Protein AF-0000000081666690 (afdb_homodimer)

InterPro domains:
  IPR006089 Acyl-CoA dehydrogenase, conserved site [PS00072] (161-173)
  IPR006091 Acyl-CoA dehydrogenase/oxidase, middle domain [PF02770] (159-209)
  IPR009075 Acyl-CoA dehydrogenase/oxidase, C-terminal [PF00441] (224-371)
  IPR009100 Acyl-CoA dehydrogenase/oxidase, N-terminal and middle domain superfamily [SSF56645] (42-237)
  IPR013786 Acyl-CoA dehydrogenase/oxidase, N-terminal [PF02771] (44-154)
  IPR036250 Acyl-CoA dehydrogenase-like, C-terminal [SSF47203] (222-375)
  IPR037069 Acyl-CoA dehydrogenase/oxidase, N-terminal domain superfamily [G3DSA:1.10.540.10] (25-155)
  IPR046373 Acyl-CoA oxidase/dehydrogenase, middle domain superfamily [G3DSA:2.40.110.10] (159-209)

pLDDT: mean 89.2, std 17.82, range [24.2, 98.94]

Radius of gyration: 29.18 Å; Cα contacts (8 Å, |Δi|>4): 1311; chains: 2; bounding box: 64×86×62 Å

Secondary structure (DSSP, 8-state):
-EEEEEE-------------GGG------S------PPPTT---HHHHHHHHHHHHHIIIIIHHHHHHHHHHT---HHHHHHHHHTTTTSSSS-GGGTS----HHHHHHHHHHHHTT-HHHHHHHHIIIIIIIHHHHHH--HHHHHHHHHHHHHT-EEEEE--BTTBSSSGGG---EEEEETTEEEEE----S-TTGGGEEEEEEEEEE-GGG--STTEES-TT-HHHHHHHHHHHHHHHHHHHHHHHHHHHHHHHHHHHHH-EETTEEGGGSHHHHHHHHHHHHHHHHHHHHHHHHHHHHHTT---HHHHHHHHHHHHHHHHHHHHHHHHHHGGGGGSTTSTHHHHHHHHGGGGTTTS-HHHHHHHHHHHHHHHHH-/-EEEEEE---------------------TT------PPPTT---HHHHHHHHHHHHHIIIIIHHHHHHHHHHT---HHHHHHHHHTTTTSSSS-GGGTS----HHHHHHHHHHHHTT-HHHHHHHHIIIIIIIHHHHHH--HHHHHHHHHHHHHT-EEEEE--BTTBSSSGGG---EEEEETTEEEEE----S-TTGGGEEEEEEEEEE-GGG--STTEES-TT-HHHHHHHHHHHHHHHHHHHHHHHHHHHHHHHHHHHHH-EETTEEGGGSHHHHHHHHHHHHHHHHHHHHHHHHHHHHHTT---HHHHHHHHHHHHHHHHHHHHHHHHHHGGGGGSTTSTHHHHHHHHGGGGTTTS-HHHHHHHHHHHHHHHHH-

Solvent-accessible surface area (backbone atoms only — not comparable to full-atom values): 38472 Å² total; per-residue (Å²): 52,24,30,31,62,44,72,52,83,70,78,77,78,73,76,80,74,82,77,80,76,62,67,83,62,66,84,70,66,85,65,64,81,72,76,74,75,65,28,68,87,62,66,55,70,70,50,46,51,48,44,52,51,40,40,49,46,24,57,70,61,45,45,81,44,47,66,62,26,59,76,66,73,43,81,58,66,66,55,55,53,49,39,24,74,72,35,63,35,11,28,59,37,45,56,91,36,62,21,61,50,44,51,62,47,48,44,36,42,50,24,17,41,29,4,35,63,37,48,68,61,15,49,51,41,28,47,24,38,34,31,34,48,39,44,45,71,76,38,41,51,72,68,52,40,69,64,46,42,38,40,38,13,58,71,32,36,33,17,60,39,60,30,27,88,89,6,60,86,57,41,83,67,52,76,28,32,38,41,55,55,86,82,36,70,46,78,50,70,66,72,42,91,50,59,49,51,92,63,30,28,31,34,42,37,53,26,41,46,58,69,94,45,62,54,67,86,46,40,44,51,51,71,67,41,24,60,59,52,51,52,58,25,41,39,48,26,25,36,34,50,13,24,28,26,41,13,26,39,50,26,37,46,66,57,41,52,45,47,32,52,69,41,67,55,99,88,31,39,46,39,72,38,64,73,48,26,38,53,51,28,52,44,51,46,49,49,50,29,22,44,49,37,29,54,34,26,33,24,23,48,66,69,73,43,89,33,60,58,44,13,33,43,12,22,42,45,11,14,54,43,21,47,51,43,31,51,49,46,28,60,75,50,44,78,59,24,76,33,85,87,40,69,47,40,57,42,40,61,60,32,54,52,48,44,44,61,90,48,29,47,68,51,29,30,50,55,37,29,53,51,50,49,58,66,52,71,106,51,24,29,32,62,44,72,54,85,73,76,80,77,73,75,79,73,74,78,73,77,77,67,87,69,68,84,66,67,87,63,65,81,72,74,75,75,65,27,68,86,63,67,56,70,70,49,44,52,48,45,54,51,38,39,48,44,24,59,70,61,44,44,80,42,47,66,62,25,59,76,66,72,43,81,56,65,68,54,56,52,48,37,23,75,71,35,64,36,12,28,61,37,45,56,93,36,61,22,60,49,43,51,61,47,49,46,35,42,48,24,17,41,28,4,34,64,36,48,69,61,16,48,51,40,29,46,23,37,35,32,35,48,40,44,45,70,76,40,40,51,72,68,52,38,69,64,45,42,37,40,38,14,59,72,33,38,32,16,61,38,61,30,27,89,89,6,60,86,56,42,84,66,51,77,30,32,39,41,57,55,87,80,39,69,46,77,48,69,67,73,42,89,50,58,48,53,93,63,31,27,32,35,40,37,53,25,41,47,60,69,95,47,62,54,68,87,47,39,44,51,51,72,67,42,24,60,60,53,51,53,57,26,42,39,47,27,26,37,34,50,13,23,27,26,42,14,27,38,50,25,37,46,66,58,42,53,45,47,32,52,69,40,67,54,100,89,32,38,45,41,71,38,64,73,49,26,39,53,52,28,53,47,51,46,48,50,48,30,23,43,49,38,27,53,33,27,33,24,24,48,67,69,73,42,89,32,60,59,43,13,32,42,11,23,41,45,11,14,54,43,21,47,52,43,30,52,48,48,28,60,73,49,44,78,60,24,75,34,86,87,39,70,48,40,56,42,40,61,62,32,56,52,49,43,44,60,90,46,29,46,68,50,28,31,50,54,37,30,54,51,50,51,58,66,52,69,107

Nearest PDB structures (foldseek):
  2vig-assembly1_D  TM=9.742E-01  e=1.282E-24  Homo sapiens
  2vig-assembly1_B  TM=9.677E-01  e=6.338E-24  Homo sapiens
  2vig-assembly1_A  TM=9.710E-01  e=1.063E-23  Homo sapiens
  1jqi-assembly1_B  TM=9.629E-01  e=1.063E-23  Rattus norvegicus
  5ol2-assembly2_F  TM=9.652E-01  e=7.299E-23  Clostridioides difficile

Organism: Saccoglossus kowalevskii (NCBI:txid10224)

Sequence (756 aa):
MAAAMLTRVRCAVRNVLPASARIWQSSLSGCQQSTMPEPLTVLNDEEQLMRDTVRRFAKEVIEPRVKIMDEASHMDEQLIDALFQQGFMGVEIDHKYGGSGLSFFIANLVIEEIAKVDPSVAACVDVHNTVVNTAINNNATEEQKARFLPKLATEFCGSFCLSEEGSGSDAFAMKTQAVKHGDKYVLNGTKLWISNAEHAGLYVVFANADPSKVPECNILGEVGKGYKYAIETLNEGRIGIASQMNGLTQGALNHVIPYTISRKQFGHSIFDFQSMNHQISKAVIQLEAAKLMTYNAARLKDAGLPFTKEAAMAKYMSSETASWVTSKCIDWMGGLGITKGFQVEKYFRDCKVGTIYEGTSNIQLNTIAKFLRQEYAEMAAAMLTRVRCAVRNVLPASARIWQSSLSGCQQSTMPEPLTVLNDEEQLMRDTVRRFAKEVIEPRVKIMDEASHMDEQLIDALFQQGFMGVEIDHKYGGSGLSFFIANLVIEEIAKVDPSVAACVDVHNTVVNTAINNNATEEQKARFLPKLATEFCGSFCLSEEGSGSDAFAMKTQAVKHGDKYVLNGTKLWISNAEHAGLYVVFANADPSKVPECNILGEVGKGYKYAIETLNEGRIGIASQMNGLTQGALNHVIPYTISRKQFGHSIFDFQSMNHQISKAVIQLEAAKLMTYNAARLKDAGLPFTKEAAMAKYMSSETASWVTSKCIDWMGGLGITKGFQVEKYFRDCKVGTIYEGTSNIQLNTIAKFLRQEYAE

Foldseek 3Di:
DDDDDDDDPDPPPPPPPDPDPPPVPPCCPPVPVPPPDDDLPDDDPVLVVLLVVLLVCLVPPVQVCQLVCVVVVHDDPVVVQVCLVVLLLQACPDVVLPHVNHALLSNLSNLLSNLLRPLLVSVQSLCRHLFVLCLCVPFPDPVSCNVPSNCRSHPFREKEFFADPVAAQNRVVAAWAWDADPLATDIDDDTPPIPCVVRGPYYDHDHDYDQVHHRDHPDGHHHPCSVVSNLVSLLSSLLSLLSSLLSLLNSLCVQQVVVQQPDDDPRHRNCPPPVNVVVSVVLVVLSVVLVSLSSVLSVCVRVVHDRSLSSLVSLLSSLVSQLVRLVVSLVSNPPVSCDVVDCSVVSNVSSNCSCGHSAHSVRSVVSNVVVVCVVPVD/DDDDDDDDPDPPPPPPPDPDCPDDPPPCPPVPPPPPDDDLPDDDPVLVVLLVVLLVCLVPPVQVCQLVCVVVVHDDPVVVQVCLVVLLQQACPDVVLPHVNHALLSNLSNLLSNLLRPLLVSVQSLCRHLFVLVLCVVFPDPVSCNVPSNCRSHPFREKEFFADPVAAQNRVVAAWAWDADPLATDIDDDTPPIPCVVRGPYYDHDHDYDQVHHNDHPDGHHPPCSVVSNLVSLLSSLLSLLSSLLSLLNSLCVQQVVVQQPDDDPRHRNCPPPVNVVVSVVLVVLSVVLVSLSSVLSVCVRVVHDRSLSSLVSLLSSLVSQLVRLVVSLVSNPPVSCDPVDCSVVSNVSSNCSCGHSAHSVRSVVSNVVVVCVVPVD

Structure (mmCIF, N/CA/C/O backbone):
data_AF-0000000081666690-model_v1
#
loop_
_entity.id
_entity.type
_entity.pdbx_description
1 polymer 'Short/branched chain specific acyl-CoA dehydrogenase, mitochondrial-like'
#
loop_
_atom_site.group_PDB
_atom_site.id
_atom_site.type_symbol
_atom_site.label_atom_id
_atom_site.label_alt_id
_atom_site.label_comp_id
_atom_site.label_asym_id
_atom_site.label_entity_id
_atom_site.label_seq_id
_atom_site.pdbx_PDB_ins_code
_atom_site.Cartn_x
_atom_site.Cartn_y
_atom_site.Cartn_z
_atom_site.occupancy
_atom_site.B_iso_or_equiv
_atom_site.auth_seq_id
_atom_site.auth_comp_id
_atom_site.auth_asym_id
_atom_site.auth_atom_id
_atom_site.pdbx_PDB_model_num
ATOM 1 N N . MET A 1 1 ? 24.094 -24.828 -14.664 1 65.62 1 MET A N 1
ATOM 2 C CA . MET A 1 1 ? 22.672 -25.109 -14.602 1 65.62 1 MET A CA 1
ATOM 3 C C . MET A 1 1 ? 21.969 -24.703 -15.898 1 65.62 1 MET A C 1
ATOM 5 O O . MET A 1 1 ? 22.328 -23.688 -16.5 1 65.62 1 MET A O 1
ATOM 9 N N . ALA A 1 2 ? 21.281 -25.641 -16.438 1 71.75 2 ALA A N 1
ATOM 10 C CA . ALA A 1 2 ? 20.531 -25.375 -17.656 1 71.75 2 ALA A CA 1
ATOM 11 C C . ALA A 1 2 ? 19.047 -25.625 -17.469 1 71.75 2 ALA A C 1
ATOM 13 O O . ALA A 1 2 ? 18.641 -26.312 -16.531 1 71.75 2 ALA A O 1
ATOM 14 N N . ALA A 1 3 ? 18.281 -24.953 -18.234 1 66 3 ALA A N 1
ATOM 15 C CA . ALA A 1 3 ? 16.844 -25.203 -18.312 1 66 3 ALA A CA 1
ATOM 16 C C . ALA A 1 3 ? 16.484 -25.953 -19.594 1 66 3 ALA A C 1
ATOM 18 O O . ALA A 1 3 ? 17.031 -25.672 -20.656 1 66 3 ALA A O 1
ATOM 19 N N . ALA A 1 4 ? 15.711 -26.984 -19.484 1 69.69 4 ALA A N 1
ATOM 20 C CA . ALA A 1 4 ? 15.289 -27.766 -20.656 1 69.69 4 ALA A CA 1
ATOM 21 C C . ALA A 1 4 ? 13.766 -27.844 -20.75 1 69.69 4 ALA A C 1
ATOM 23 O O . ALA A 1 4 ? 13.078 -27.766 -19.734 1 69.69 4 ALA A O 1
ATOM 24 N N . MET A 1 5 ? 13.25 -27.844 -21.938 1 62.06 5 MET A N 1
ATOM 25 C CA . MET A 1 5 ? 11.82 -28 -22.219 1 62.06 5 MET A CA 1
ATOM 26 C C . MET A 1 5 ? 11.492 -29.438 -22.578 1 62.06 5 MET A C 1
ATOM 28 O O . MET A 1 5 ? 12.102 -30 -23.5 1 62.06 5 MET A O 1
ATOM 32 N N . LEU A 1 6 ? 10.625 -30.047 -21.719 1 65.88 6 LEU A N 1
ATOM 33 C CA . LEU A 1 6 ? 10.18 -31.406 -22.016 1 65.88 6 LEU A CA 1
ATOM 34 C C . LEU A 1 6 ? 8.688 -31.453 -22.297 1 65.88 6 LEU A C 1
ATOM 36 O O . LEU A 1 6 ? 7.906 -30.75 -21.656 1 65.88 6 LEU A O 1
ATOM 40 N N . THR A 1 7 ? 8.25 -31.984 -23.484 1 64.88 7 THR A N 1
ATOM 41 C CA . THR A 1 7 ? 6.844 -32.062 -23.875 1 64.88 7 THR A CA 1
ATOM 42 C C . THR A 1 7 ? 6.254 -33.406 -23.531 1 64.88 7 THR A C 1
ATOM 44 O O . THR A 1 7 ? 6.949 -34.438 -23.562 1 64.88 7 THR A O 1
ATOM 47 N N . ARG A 1 8 ? 5.09 -33.438 -22.969 1 54.19 8 ARG A N 1
ATOM 48 C CA . ARG A 1 8 ? 4.332 -34.688 -22.812 1 54.19 8 ARG A CA 1
ATOM 49 C C . ARG A 1 8 ? 3.479 -34.969 -24.047 1 54.19 8 ARG A C 1
ATOM 51 O O . ARG A 1 8 ? 2.76 -34.062 -24.516 1 54.19 8 ARG A O 1
ATOM 58 N N . VAL A 1 9 ? 3.842 -35.875 -24.953 1 40.44 9 VAL A N 1
ATOM 59 C CA . VAL A 1 9 ? 3.076 -36.281 -26.125 1 40.44 9 VAL A CA 1
ATOM 60 C C . VAL A 1 9 ? 1.729 -36.875 -25.703 1 40.44 9 VAL A C 1
ATOM 62 O O . VAL A 1 9 ? 1.675 -37.844 -24.969 1 40.44 9 VAL A O 1
ATOM 65 N N . ARG A 1 10 ? 0.773 -36.062 -25.5 1 39.09 10 ARG A N 1
ATOM 66 C CA . ARG A 1 10 ? -0.544 -36.688 -25.422 1 39.09 10 ARG A CA 1
ATOM 67 C C . ARG A 1 10 ? -0.997 -37.156 -26.797 1 39.09 10 ARG A C 1
ATOM 69 O O . ARG A 1 10 ? -0.812 -36.469 -27.797 1 39.09 10 ARG A O 1
ATOM 76 N N . CYS A 1 11 ? -1.134 -38.375 -27.109 1 27.67 11 CYS A N 1
ATOM 77 C CA . CYS A 1 11 ? -1.727 -38.969 -28.312 1 27.67 11 CYS A CA 1
ATOM 78 C C . CYS A 1 11 ? -3.1 -38.375 -28.594 1 27.67 11 CYS A C 1
ATOM 80 O O . CYS A 1 11 ? -3.84 -38.875 -29.438 1 27.67 11 CYS A O 1
ATOM 82 N N . ALA A 1 12 ? -3.793 -37.688 -27.781 1 34.47 12 ALA A N 1
ATOM 83 C CA . ALA A 1 12 ? -5.168 -37.625 -28.266 1 34.47 12 ALA A CA 1
ATOM 84 C C . ALA A 1 12 ? -5.277 -36.656 -29.453 1 34.47 12 ALA A C 1
ATOM 86 O O . ALA A 1 12 ? -4.961 -35.469 -29.312 1 34.47 12 ALA A O 1
ATOM 87 N N . VAL A 1 13 ? -5.16 -37.156 -30.812 1 30.64 13 VAL A N 1
ATOM 88 C CA . VAL A 1 13 ? -5.395 -36.406 -32.031 1 30.64 13 VAL A CA 1
ATOM 89 C C . VAL A 1 13 ? -6.785 -35.781 -32 1 30.64 13 VAL A C 1
ATOM 91 O O . VAL A 1 13 ? -7.746 -36.375 -32.531 1 30.64 13 VAL A O 1
ATOM 94 N N . ARG A 1 14 ? -7.391 -35.469 -30.969 1 29.95 14 ARG A N 1
ATOM 95 C CA . ARG A 1 14 ? -8.727 -35.156 -31.469 1 29.95 14 ARG A CA 1
ATOM 96 C C . ARG A 1 14 ? -8.719 -33.844 -32.25 1 29.95 14 ARG A C 1
ATOM 98 O O . ARG A 1 14 ? -8.07 -32.875 -31.844 1 29.95 14 ARG A O 1
ATOM 105 N N . ASN A 1 15 ? -9.055 -33.75 -33.594 1 26.23 15 ASN A N 1
ATOM 106 C CA . ASN A 1 15 ? -9.289 -32.781 -34.688 1 26.23 15 ASN A CA 1
ATOM 107 C C . ASN A 1 15 ? -10.281 -31.719 -34.25 1 26.23 15 ASN A C 1
ATOM 109 O O . ASN A 1 15 ? -10.875 -31.031 -35.094 1 26.23 15 ASN A O 1
ATOM 113 N N . VAL A 1 16 ? -10.719 -31.469 -33.094 1 26.22 16 VAL A N 1
ATOM 114 C CA . VAL A 1 16 ? -11.922 -30.656 -33.188 1 26.22 16 VAL A CA 1
ATOM 115 C C . VAL A 1 16 ? -11.547 -29.219 -33.594 1 26.22 16 VAL A C 1
ATOM 117 O O . VAL A 1 16 ? -10.68 -28.594 -32.969 1 26.22 16 VAL A O 1
ATOM 120 N N . LEU A 1 17 ? -11.727 -28.828 -34.844 1 27.97 17 LEU A N 1
ATOM 121 C CA . LEU A 1 17 ? -11.602 -27.531 -35.531 1 27.97 17 LEU A CA 1
ATOM 122 C C . LEU A 1 17 ? -12.438 -26.469 -34.812 1 27.97 17 LEU A C 1
ATOM 124 O O . LEU A 1 17 ? -13.641 -26.359 -35.062 1 27.97 17 LEU A O 1
ATOM 128 N N . PRO A 1 18 ? -12.43 -26.234 -33.562 1 28.23 18 PRO A N 1
ATOM 129 C CA . PRO A 1 18 ? -13.523 -25.312 -33.25 1 28.23 18 PRO A CA 1
ATOM 130 C C . PRO A 1 18 ? -13.352 -23.938 -33.906 1 28.23 18 PRO A C 1
ATOM 132 O O . PRO A 1 18 ? -12.219 -23.469 -34.094 1 28.23 18 PRO A O 1
ATOM 135 N N . ALA A 1 19 ? -14.32 -23.453 -34.844 1 25.45 19 ALA A N 1
ATOM 136 C CA . ALA A 1 19 ? -14.648 -22.312 -35.688 1 25.45 19 ALA A CA 1
ATOM 137 C C . ALA A 1 19 ? -14.461 -21 -34.906 1 25.45 19 ALA A C 1
ATOM 139 O O . ALA A 1 19 ? -13.875 -20.047 -35.438 1 25.45 19 ALA A O 1
ATOM 140 N N . SER A 1 20 ? -15.383 -20.703 -33.906 1 25.52 20 SER A N 1
ATOM 141 C CA . SER A 1 20 ? -15.961 -19.359 -33.75 1 25.52 20 SER A CA 1
ATOM 142 C C . SER A 1 20 ? -15 -18.422 -33.031 1 25.52 20 SER A C 1
ATOM 144 O O . SER A 1 20 ? -15.422 -17.562 -32.281 1 25.52 20 SER A O 1
ATOM 146 N N . ALA A 1 21 ? -13.859 -18.719 -32.844 1 31.16 21 ALA A N 1
ATOM 147 C CA . ALA A 1 21 ? -13.07 -17.844 -32 1 31.16 21 ALA A CA 1
ATOM 148 C C . ALA A 1 21 ? -12.898 -16.453 -32.625 1 31.16 21 ALA A C 1
ATOM 150 O O . ALA A 1 21 ? -12.008 -15.703 -32.25 1 31.16 21 ALA A O 1
ATOM 151 N N . ARG A 1 22 ? -13.57 -16.156 -33.875 1 29.09 22 ARG A N 1
ATOM 152 C CA . ARG A 1 22 ? -13.164 -14.938 -34.562 1 29.09 22 ARG A CA 1
ATOM 153 C C . ARG A 1 22 ? -13.477 -13.703 -33.75 1 29.09 22 ARG A C 1
ATOM 155 O O . ARG A 1 22 ? -13.383 -12.578 -34.219 1 29.09 22 ARG A O 1
ATOM 162 N N . ILE A 1 23 ? -14.266 -13.781 -32.781 1 26.83 23 ILE A N 1
ATOM 163 C CA . ILE A 1 23 ? -15.047 -12.555 -32.656 1 26.83 23 ILE A CA 1
ATOM 164 C C . ILE A 1 23 ? -14.133 -11.391 -32.281 1 26.83 23 ILE A C 1
ATOM 166 O O . ILE A 1 23 ? -14.484 -10.227 -32.469 1 26.83 23 ILE A O 1
ATOM 170 N N . TRP A 1 24 ? -13.117 -11.633 -31.438 1 28.73 24 TRP A N 1
ATOM 171 C CA . TRP A 1 24 ? -12.773 -10.336 -30.859 1 28.73 24 TRP A CA 1
ATOM 172 C C . TRP A 1 24 ? -11.961 -9.5 -31.844 1 28.73 24 TRP A C 1
ATOM 174 O O . TRP A 1 24 ? -10.727 -9.547 -31.828 1 28.73 24 TRP A O 1
ATOM 184 N N . GLN A 1 25 ? -12.219 -9.703 -33.188 1 29.42 25 GLN A N 1
ATOM 185 C CA . GLN A 1 25 ? -11.508 -8.789 -34.094 1 29.42 25 GLN A CA 1
ATOM 186 C C . GLN A 1 25 ? -11.789 -7.336 -33.719 1 29.42 25 GLN A C 1
ATOM 188 O O . GLN A 1 25 ? -12.727 -6.73 -34.25 1 29.42 25 GLN A O 1
ATOM 193 N N . SER A 1 26 ? -12.125 -6.953 -32.594 1 31.16 26 SER A N 1
ATOM 194 C CA . SER A 1 26 ? -12.414 -5.523 -32.562 1 31.16 26 SER A CA 1
ATOM 195 C C . SER A 1 26 ? -11.367 -4.73 -33.344 1 31.16 26 SER A C 1
ATOM 197 O O . SER A 1 26 ? -10.227 -5.172 -33.469 1 31.16 26 SER A O 1
ATOM 199 N N . SER A 1 27 ? -11.859 -3.91 -34.344 1 31.75 27 SER A N 1
ATOM 200 C CA . SER A 1 27 ? -11.258 -2.859 -35.156 1 31.75 27 SER A CA 1
ATOM 201 C C . SER A 1 27 ? -10.18 -2.109 -34.375 1 31.75 27 SER A C 1
ATOM 203 O O . SER A 1 27 ? -10.492 -1.278 -33.531 1 31.75 27 SER A O 1
ATOM 205 N N . LEU A 1 28 ? -9.133 -2.707 -34.062 1 32.94 28 LEU A N 1
ATOM 206 C CA . LEU A 1 28 ? -7.98 -2.021 -33.5 1 32.94 28 LEU A CA 1
ATOM 207 C C . LEU A 1 28 ? -7.477 -0.934 -34.438 1 32.94 28 LEU A C 1
ATOM 209 O O . LEU A 1 28 ? -6.375 -1.045 -35 1 32.94 28 LEU A O 1
ATOM 213 N N . SER A 1 29 ? -8.32 -0.481 -35.312 1 32 29 SER A N 1
ATOM 214 C CA . SER A 1 29 ? -7.703 0.553 -36.156 1 32 29 SER A CA 1
ATOM 215 C C . SER A 1 29 ? -6.879 1.519 -35.312 1 32 29 SER A C 1
ATOM 217 O O . SER A 1 29 ? -5.711 1.771 -35.625 1 32 29 SER A O 1
ATOM 219 N N . GLY A 1 30 ? -7.598 2.719 -35.031 1 32.53 30 GLY A N 1
ATOM 220 C CA . GLY A 1 30 ? -6.895 3.92 -34.594 1 32.53 30 GLY A CA 1
ATOM 221 C C . GLY A 1 30 ? -6.172 3.756 -33.281 1 32.53 30 GLY A C 1
ATOM 222 O O . GLY A 1 30 ? -6.727 4.047 -32.219 1 32.53 30 GLY A O 1
ATOM 223 N N . CYS A 1 31 ? -5.484 2.723 -33.062 1 34.59 31 CYS A N 1
ATOM 224 C CA . CYS A 1 31 ? -4.812 2.393 -31.828 1 34.59 31 CYS A CA 1
ATOM 225 C C . CYS A 1 31 ? -4.07 3.604 -31.266 1 34.59 31 CYS A C 1
ATOM 227 O O . CYS A 1 31 ? -3.029 3.994 -31.797 1 34.59 31 CYS A O 1
ATOM 229 N N . GLN A 1 32 ? -4.719 4.602 -30.969 1 34.84 32 GLN A N 1
ATOM 230 C CA . GLN A 1 32 ? -4.023 5.598 -30.172 1 34.84 32 GLN A CA 1
ATOM 231 C C . GLN A 1 32 ? -3.098 4.93 -29.156 1 34.84 32 GLN A C 1
ATOM 233 O O . GLN A 1 32 ? -3.471 3.938 -28.516 1 34.84 32 GLN A O 1
ATOM 238 N N . GLN A 1 33 ? -1.853 4.738 -29.297 1 40.56 33 GLN A N 1
ATOM 239 C CA . GLN A 1 33 ? -0.804 4.359 -28.359 1 40.56 33 GLN A CA 1
ATOM 240 C C . GLN A 1 33 ? -1.25 4.586 -26.906 1 40.56 33 GLN A C 1
ATOM 242 O O . GLN A 1 33 ? -1.198 5.711 -26.406 1 40.56 33 GLN A O 1
ATOM 247 N N . SER A 1 34 ? -2.389 4.168 -26.484 1 49.81 34 SER A N 1
ATOM 248 C CA . SER A 1 34 ? -2.85 4.297 -25.109 1 49.81 34 SER A CA 1
ATOM 249 C C . SER A 1 34 ? -1.729 3.982 -24.125 1 49.81 34 SER A C 1
ATOM 251 O O . SER A 1 34 ? -1.129 2.906 -24.188 1 49.81 34 SER A O 1
ATOM 253 N N . THR A 1 35 ? -0.97 4.898 -23.703 1 65.5 35 THR A N 1
ATOM 254 C CA . THR A 1 35 ? 0.143 4.871 -22.75 1 65.5 35 THR A CA 1
ATOM 255 C C . THR A 1 35 ? -0.198 4.012 -21.547 1 65.5 35 THR A C 1
ATOM 257 O O . THR A 1 35 ? -1.303 4.105 -21 1 65.5 35 THR A O 1
ATOM 260 N N . MET A 1 36 ? 0.385 2.785 -21.344 1 82.12 36 MET A N 1
ATOM 261 C CA . MET A 1 36 ? 0.27 1.911 -20.188 1 82.12 36 MET A CA 1
ATOM 262 C C . MET A 1 36 ? 0.316 2.719 -18.891 1 82.12 36 MET A C 1
ATOM 264 O O . MET A 1 36 ? 1.134 3.629 -18.75 1 82.12 36 MET A O 1
ATOM 268 N N . PRO A 1 37 ? -0.711 2.445 -18.047 1 90.81 37 PRO A N 1
ATOM 269 C CA . PRO A 1 37 ? -0.68 3.16 -16.766 1 90.81 37 PRO A CA 1
ATOM 270 C C . PRO A 1 37 ? 0.65 3.002 -16.047 1 90.81 37 PRO A C 1
ATOM 272 O O . PRO A 1 37 ? 1.248 1.923 -16.062 1 90.81 37 PRO A O 1
ATOM 275 N N . GLU A 1 38 ? 1.085 4.004 -15.523 1 93.31 38 GLU A N 1
ATOM 276 C CA . GLU A 1 38 ? 2.383 4.035 -14.859 1 93.31 38 GLU A CA 1
ATOM 277 C C . GLU A 1 38 ? 2.277 3.545 -13.414 1 93.31 38 GLU A C 1
ATOM 279 O O . GLU A 1 38 ? 1.21 3.619 -12.805 1 93.31 38 GLU A O 1
ATOM 284 N N . PRO A 1 39 ? 3.4 2.979 -12.914 1 97.31 39 PRO A N 1
ATOM 285 C CA . PRO A 1 39 ? 3.43 2.674 -11.477 1 97.31 39 PRO A CA 1
ATOM 286 C C . PRO A 1 39 ? 3.207 3.908 -10.609 1 97.31 39 PRO A C 1
ATOM 288 O O . PRO A 1 39 ? 3.57 5.02 -11 1 97.31 39 PRO A O 1
ATOM 291 N N . LEU A 1 40 ? 2.67 3.652 -9.461 1 97.88 40 LEU A N 1
ATOM 292 C CA . LEU A 1 40 ? 2.314 4.719 -8.523 1 97.88 40 LEU A CA 1
ATOM 293 C C . LEU A 1 40 ? 3.561 5.453 -8.039 1 97.88 40 LEU A C 1
ATOM 295 O O . LEU A 1 40 ? 3.512 6.656 -7.773 1 97.88 40 LEU A O 1
ATOM 299 N N . THR A 1 41 ? 4.68 4.77 -7.973 1 96.75 41 THR A N 1
ATOM 300 C CA . THR A 1 41 ? 5.887 5.297 -7.348 1 96.75 41 THR A CA 1
ATOM 301 C C . THR A 1 41 ? 6.742 6.043 -8.367 1 96.75 41 THR A C 1
ATOM 303 O O . THR A 1 41 ? 7.777 6.613 -8.016 1 96.75 41 THR A O 1
ATOM 306 N N . VAL A 1 42 ? 6.359 5.984 -9.664 1 96.62 42 VAL A N 1
ATOM 307 C CA . VAL A 1 42 ? 7.066 6.75 -10.688 1 96.62 42 VAL A CA 1
ATOM 308 C C . VAL A 1 42 ? 6.477 8.156 -10.781 1 96.62 42 VAL A C 1
ATOM 310 O O . VAL A 1 42 ? 5.293 8.32 -11.094 1 96.62 42 VAL A O 1
ATOM 313 N N . LEU A 1 43 ? 7.309 9.133 -10.516 1 97.19 43 LEU A N 1
ATOM 314 C CA . LEU A 1 43 ? 6.883 10.531 -10.531 1 97.19 43 LEU A CA 1
ATOM 315 C C . LEU A 1 43 ? 7.102 11.148 -11.906 1 97.19 43 LEU A C 1
ATOM 317 O O . LEU A 1 43 ? 8.086 10.836 -12.586 1 97.19 43 LEU A O 1
ATOM 321 N N . ASN A 1 44 ? 6.16 11.961 -12.367 1 95.19 44 ASN A N 1
ATOM 322 C CA . ASN A 1 44 ? 6.418 12.727 -13.586 1 95.19 44 ASN A CA 1
ATOM 323 C C . ASN A 1 44 ? 7.469 13.812 -13.352 1 95.19 44 ASN A C 1
ATOM 325 O O . ASN A 1 44 ? 7.949 13.984 -12.227 1 95.19 44 ASN A O 1
ATOM 329 N N . ASP A 1 45 ? 7.836 14.547 -14.297 1 95.44 45 ASP A N 1
ATOM 330 C CA . ASP A 1 45 ? 8.953 15.484 -14.234 1 95.44 45 ASP A CA 1
ATOM 331 C C . ASP A 1 45 ? 8.695 16.578 -13.211 1 95.44 45 ASP A C 1
ATOM 333 O O . ASP A 1 45 ? 9.594 16.953 -12.445 1 95.44 45 ASP A O 1
ATOM 337 N N . GLU A 1 46 ? 7.531 17.094 -13.195 1 96.12 46 GLU A N 1
ATOM 338 C CA . GLU A 1 46 ? 7.172 18.156 -12.266 1 96.12 46 GLU A CA 1
ATOM 339 C C . GLU A 1 46 ? 7.234 17.672 -10.82 1 96.12 46 GLU A C 1
ATOM 341 O O . GLU A 1 46 ? 7.746 18.359 -9.938 1 96.12 46 GLU A O 1
ATOM 346 N N . GLU A 1 47 ? 6.707 16.516 -10.57 1 97.75 47 GLU A N 1
ATOM 347 C CA . GLU A 1 47 ? 6.73 15.898 -9.25 1 97.75 47 GLU A CA 1
ATOM 348 C C . GLU A 1 47 ? 8.156 15.617 -8.789 1 97.75 47 GLU A C 1
ATOM 350 O O . GLU A 1 47 ? 8.516 15.891 -7.645 1 97.75 47 GLU A O 1
ATOM 355 N N . GLN A 1 48 ? 8.938 15.117 -9.703 1 97.75 48 GLN A N 1
ATOM 356 C CA . GLN A 1 48 ? 10.328 14.805 -9.391 1 97.75 48 GLN A CA 1
ATOM 357 C C . GLN A 1 48 ? 11.117 16.062 -9.062 1 97.75 48 GLN A C 1
ATOM 359 O O . GLN A 1 48 ? 11.914 16.078 -8.125 1 97.75 48 GLN A O 1
ATOM 364 N N . LEU A 1 49 ? 10.914 17.016 -9.875 1 97.38 49 LEU A N 1
ATOM 365 C CA . LEU A 1 49 ? 11.594 18.297 -9.641 1 97.38 49 LEU A CA 1
ATOM 366 C C . LEU A 1 49 ? 11.242 18.859 -8.273 1 97.38 49 LEU A C 1
ATOM 368 O O . LEU A 1 49 ? 12.125 19.312 -7.535 1 97.38 49 LEU A O 1
ATOM 372 N N . MET A 1 50 ? 10.016 18.812 -7.914 1 98 50 MET A N 1
ATOM 373 C CA . MET A 1 50 ? 9.586 19.328 -6.609 1 98 50 MET A CA 1
ATOM 374 C C . MET A 1 50 ? 10.188 18.484 -5.48 1 98 50 MET A C 1
ATOM 376 O O . MET A 1 50 ? 10.688 19.047 -4.5 1 98 50 MET A O 1
ATOM 380 N N . ARG A 1 51 ? 10.094 17.219 -5.57 1 98.38 51 ARG A N 1
ATOM 381 C CA . ARG A 1 51 ? 10.664 16.344 -4.551 1 98.38 51 ARG A CA 1
ATOM 382 C C . ARG A 1 51 ? 12.133 16.672 -4.309 1 98.38 51 ARG A C 1
ATOM 384 O O . ARG A 1 51 ? 12.562 16.812 -3.16 1 98.38 51 ARG A O 1
ATOM 391 N N . ASP A 1 52 ? 12.883 16.875 -5.387 1 98.44 52 ASP A N 1
ATOM 392 C CA . ASP A 1 52 ? 14.312 17.141 -5.273 1 98.44 52 ASP A CA 1
ATOM 393 C C . ASP A 1 52 ? 14.555 18.531 -4.664 1 98.44 52 ASP A C 1
ATOM 395 O O . ASP A 1 52 ? 15.477 18.703 -3.861 1 98.44 52 ASP A O 1
ATOM 399 N N . THR A 1 53 ? 13.773 19.422 -5.059 1 98.44 53 THR A N 1
ATOM 400 C CA . THR A 1 53 ? 13.891 20.781 -4.535 1 98.44 53 THR A CA 1
ATOM 401 C C . THR A 1 53 ? 13.617 20.797 -3.035 1 98.44 53 THR A C 1
ATOM 403 O O . THR A 1 53 ? 14.383 21.391 -2.268 1 98.44 53 THR A O 1
ATOM 406 N N . VAL A 1 54 ? 12.594 20.188 -2.613 1 98.88 54 VAL A N 1
ATOM 407 C CA . VAL A 1 54 ? 12.219 20.188 -1.202 1 98.88 54 VAL A CA 1
ATOM 408 C C . VAL A 1 54 ? 13.25 19.391 -0.398 1 98.88 54 VAL A C 1
ATOM 410 O O . VAL A 1 54 ? 13.602 19.781 0.721 1 98.88 54 VAL A O 1
ATOM 413 N N . ARG A 1 55 ? 13.664 18.312 -0.967 1 98.69 55 ARG A N 1
ATOM 414 C CA . ARG A 1 55 ? 14.688 17.5 -0.309 1 98.69 55 ARG A CA 1
ATOM 415 C C . ARG A 1 55 ? 15.945 18.328 -0.035 1 98.69 55 ARG A C 1
ATOM 417 O O . ARG A 1 55 ? 16.5 18.266 1.061 1 98.69 55 ARG A O 1
ATOM 424 N N . ARG A 1 56 ? 16.375 19.062 -1.01 1 98.5 56 ARG A N 1
ATOM 425 C CA . ARG A 1 56 ? 17.547 19.922 -0.855 1 98.5 56 ARG A CA 1
ATOM 426 C C . ARG A 1 56 ? 17.297 21 0.192 1 98.5 56 ARG A C 1
ATOM 428 O O . ARG A 1 56 ? 18.156 21.25 1.045 1 98.5 56 ARG A O 1
ATOM 435 N N . PHE A 1 57 ? 16.219 21.641 0.113 1 98.75 57 PHE A N 1
ATOM 436 C CA . PHE A 1 57 ? 15.852 22.672 1.081 1 98.75 57 PHE A CA 1
ATOM 437 C C . PHE A 1 57 ? 15.828 22.094 2.494 1 98.75 57 PHE A C 1
ATOM 439 O O . PHE A 1 57 ? 16.328 22.719 3.43 1 98.75 57 PHE A O 1
ATOM 446 N N . ALA A 1 58 ? 15.164 20.859 2.676 1 98.81 58 ALA A N 1
ATOM 447 C CA . ALA A 1 58 ? 15.07 20.219 3.986 1 98.81 58 ALA A CA 1
ATOM 448 C C . ALA A 1 58 ? 16.453 19.938 4.559 1 98.81 58 ALA A C 1
ATOM 450 O O . ALA A 1 58 ? 16.703 20.156 5.746 1 98.81 58 ALA A O 1
ATOM 451 N N . LYS A 1 59 ? 17.344 19.531 3.676 1 98.19 59 LYS A N 1
ATOM 452 C CA . LYS A 1 59 ? 18.688 19.172 4.109 1 98.19 59 LYS A CA 1
ATOM 453 C C . LYS A 1 59 ? 19.516 20.422 4.422 1 98.19 59 LYS A C 1
ATOM 455 O O . LYS A 1 59 ? 20.203 20.469 5.441 1 98.19 59 LYS A O 1
ATOM 460 N N . GLU A 1 60 ? 19.375 21.438 3.625 1 98.44 60 GLU A N 1
ATOM 461 C CA . GLU A 1 60 ? 20.297 22.578 3.701 1 98.44 60 GLU A CA 1
ATOM 462 C C . GLU A 1 60 ? 19.75 23.656 4.637 1 98.44 60 GLU A C 1
ATOM 464 O O . GLU A 1 60 ? 20.531 24.375 5.277 1 98.44 60 GLU A O 1
ATOM 469 N N . VAL A 1 61 ? 18.5 23.734 4.73 1 98.62 61 VAL A N 1
ATOM 470 C CA . VAL A 1 61 ? 17.922 24.859 5.441 1 98.62 61 VAL A CA 1
ATOM 471 C C . VAL A 1 61 ? 17.25 24.391 6.73 1 98.62 61 VAL A C 1
ATOM 473 O O . VAL A 1 61 ? 17.422 24.984 7.789 1 98.62 61 VAL A O 1
ATOM 476 N N . ILE A 1 62 ? 16.578 23.281 6.762 1 98.75 62 ILE A N 1
ATOM 477 C CA . ILE A 1 62 ? 15.82 22.828 7.918 1 98.75 62 ILE A CA 1
ATOM 478 C C . ILE A 1 62 ? 16.734 22.047 8.867 1 98.75 62 ILE A C 1
ATOM 480 O O . ILE A 1 62 ? 16.766 22.344 10.062 1 98.75 62 ILE A O 1
ATOM 484 N N . GLU A 1 63 ? 17.453 21.125 8.336 1 98.38 63 GLU A N 1
ATOM 485 C CA . GLU A 1 63 ? 18.203 20.156 9.133 1 98.38 63 GLU A CA 1
ATOM 486 C C . GLU A 1 63 ? 19.125 20.859 10.133 1 98.38 63 GLU A C 1
ATOM 488 O O . GLU A 1 63 ? 19.156 20.5 11.312 1 98.38 63 GLU A O 1
ATOM 493 N N . PRO A 1 64 ? 19.844 21.922 9.734 1 97.88 64 PRO A N 1
ATOM 494 C CA . PRO A 1 64 ? 20.766 22.562 10.68 1 97.88 64 PRO A CA 1
ATOM 495 C C . PRO A 1 64 ? 20.031 23.234 11.844 1 97.88 64 PRO A C 1
ATOM 497 O O . PRO A 1 64 ? 20.656 23.562 12.859 1 97.88 64 PRO A O 1
ATOM 500 N N . ARG A 1 65 ? 18.734 23.422 11.719 1 97.94 65 ARG A N 1
ATOM 501 C CA . ARG A 1 65 ? 17.969 24.172 12.711 1 97.94 65 ARG A CA 1
ATOM 502 C C . ARG A 1 65 ? 17.219 23.219 13.648 1 97.94 65 ARG A C 1
ATOM 504 O O . ARG A 1 65 ? 16.688 23.656 14.68 1 97.94 65 ARG A O 1
ATOM 511 N N . VAL A 1 66 ? 17.156 21.938 13.398 1 97.81 66 VAL A N 1
ATOM 512 C CA . VAL A 1 66 ? 16.266 20.984 14.047 1 97.81 66 VAL A CA 1
ATOM 513 C C . VAL A 1 66 ? 16.578 20.906 15.539 1 97.81 66 VAL A C 1
ATOM 515 O O . VAL A 1 66 ? 15.68 21.062 16.375 1 97.81 66 VAL A O 1
ATOM 518 N N . LYS A 1 67 ? 17.844 20.703 15.852 1 96.19 67 LYS A N 1
ATOM 519 C CA . LYS A 1 67 ? 18.234 20.531 17.25 1 96.19 67 LYS A CA 1
ATOM 520 C C . LYS A 1 67 ? 17.922 21.781 18.078 1 96.19 67 LYS A C 1
ATOM 522 O O . LYS A 1 67 ? 17.359 21.688 19.156 1 96.19 67 LYS A O 1
ATOM 527 N N . ILE A 1 68 ? 18.25 22.906 17.531 1 96.75 68 ILE A N 1
ATOM 528 C CA . ILE A 1 68 ? 18.047 24.172 18.234 1 96.75 68 ILE A CA 1
ATOM 529 C C . ILE A 1 68 ? 16.547 24.422 18.438 1 96.75 68 ILE A C 1
ATOM 531 O O . ILE A 1 68 ? 16.125 24.797 19.531 1 96.75 68 ILE A O 1
ATOM 535 N N . MET A 1 69 ? 15.797 24.203 17.453 1 97.25 69 MET A N 1
ATOM 536 C CA . MET A 1 69 ? 14.352 24.406 17.531 1 97.25 69 MET A CA 1
ATOM 537 C C . MET A 1 69 ? 13.727 23.438 18.547 1 97.25 69 MET A C 1
ATOM 539 O O . MET A 1 69 ? 12.867 23.828 19.328 1 97.25 69 MET A O 1
ATOM 543 N N . ASP A 1 70 ? 14.164 22.219 18.516 1 96 70 ASP A N 1
ATOM 544 C CA . ASP A 1 70 ? 13.625 21.219 19.422 1 96 70 ASP A CA 1
ATOM 545 C C . ASP A 1 70 ? 13.945 21.562 20.875 1 96 70 ASP A C 1
ATOM 547 O O . ASP A 1 70 ? 13.062 21.5 21.75 1 96 70 ASP A O 1
ATOM 551 N N . GLU A 1 71 ? 15.156 21.891 21.141 1 95.44 71 GLU A N 1
ATOM 552 C CA . GLU A 1 71 ? 15.586 22.234 22.5 1 95.44 71 GLU A CA 1
ATOM 553 C C . GLU A 1 71 ? 14.852 23.469 23.016 1 95.44 71 GLU A C 1
ATOM 555 O O . GLU A 1 71 ? 14.492 23.531 24.188 1 95.44 71 GLU A O 1
ATOM 560 N N . ALA A 1 72 ? 14.617 24.406 22.141 1 96 72 ALA A N 1
ATOM 561 C CA . ALA A 1 72 ? 13.969 25.656 22.531 1 96 72 ALA A CA 1
ATOM 562 C C . ALA A 1 72 ? 12.453 25.516 22.516 1 96 72 ALA A C 1
ATOM 564 O O . ALA A 1 72 ? 11.734 26.391 23.016 1 96 72 ALA A O 1
ATOM 565 N N . SER A 1 73 ? 11.906 24.391 21.875 1 94.5 73 SER A N 1
ATOM 566 C CA . SER A 1 73 ? 10.477 24.188 21.672 1 94.5 73 SER A CA 1
ATOM 567 C C . SER A 1 73 ? 9.852 25.375 20.938 1 94.5 73 SER A C 1
ATOM 569 O O . SER A 1 73 ? 8.805 25.891 21.359 1 94.5 73 SER A O 1
ATOM 571 N N . HIS A 1 74 ? 10.617 25.875 19.969 1 94.56 74 HIS A N 1
ATOM 572 C CA . HIS A 1 74 ? 10.188 27.047 19.219 1 94.56 74 HIS A CA 1
ATOM 573 C C . HIS A 1 74 ? 10.617 26.953 17.766 1 94.56 74 HIS A C 1
ATOM 575 O O . HIS A 1 74 ? 11.766 26.641 17.469 1 94.56 74 HIS A O 1
ATOM 581 N N . MET A 1 75 ? 9.695 27.219 16.922 1 95.31 75 MET A N 1
ATOM 582 C CA . MET A 1 75 ? 10.008 27.25 15.5 1 95.31 75 MET A CA 1
ATOM 583 C C . MET A 1 75 ? 10.695 28.547 15.109 1 95.31 75 MET A C 1
ATOM 585 O O . MET A 1 75 ? 10.234 29.625 15.477 1 95.31 75 MET A O 1
ATOM 589 N N . ASP A 1 76 ? 11.727 28.484 14.359 1 95.81 76 ASP A N 1
ATOM 590 C CA . ASP A 1 76 ? 12.453 29.656 13.852 1 95.81 76 ASP A CA 1
ATOM 591 C C . ASP A 1 76 ? 11.594 30.438 12.875 1 95.81 76 ASP A C 1
ATOM 593 O O . ASP A 1 76 ? 11.242 29.938 11.805 1 95.81 76 ASP A O 1
ATOM 597 N N . GLU A 1 77 ? 11.344 31.688 13.164 1 94.06 77 GLU A N 1
ATOM 598 C CA . GLU A 1 77 ? 10.516 32.562 12.32 1 94.06 77 GLU A CA 1
ATOM 599 C C . GLU A 1 77 ? 11.125 32.719 10.938 1 94.06 77 GLU A C 1
ATOM 601 O O . GLU A 1 77 ? 10.406 32.844 9.945 1 94.06 77 GLU A O 1
ATOM 606 N N . GLN A 1 78 ? 12.359 32.75 10.945 1 96.25 78 GLN A N 1
ATOM 607 C CA . GLN A 1 78 ? 13.047 32.875 9.664 1 96.25 78 GLN A CA 1
ATOM 608 C C . GLN A 1 78 ? 12.812 31.641 8.781 1 96.25 78 GLN A C 1
ATOM 610 O O . GLN A 1 78 ? 12.805 31.75 7.555 1 96.25 78 GLN A O 1
ATOM 615 N N . LEU A 1 79 ? 12.68 30.516 9.438 1 97.81 79 LEU A N 1
ATOM 616 C CA . LEU A 1 79 ? 12.383 29.297 8.68 1 97.81 79 LEU A CA 1
ATOM 617 C C . LEU A 1 79 ? 10.984 29.375 8.062 1 97.81 79 LEU A C 1
ATOM 619 O O . LEU A 1 79 ? 10.789 28.969 6.918 1 97.81 79 LEU A O 1
ATOM 623 N N . ILE A 1 80 ? 10.047 29.875 8.773 1 97 80 ILE A N 1
ATOM 624 C CA . ILE A 1 80 ? 8.695 30.031 8.25 1 97 80 ILE A CA 1
ATOM 625 C C . ILE A 1 80 ? 8.719 30.938 7.027 1 97 80 ILE A C 1
ATOM 627 O O . ILE A 1 80 ? 8.102 30.641 6.004 1 97 80 ILE A O 1
ATOM 631 N N . ASP A 1 81 ? 9.445 32.062 7.156 1 96.44 81 ASP A N 1
ATOM 632 C CA . ASP A 1 81 ? 9.602 32.969 6.035 1 96.44 81 ASP A CA 1
ATOM 633 C C . ASP A 1 81 ? 10.203 32.281 4.82 1 96.44 81 ASP A C 1
ATOM 635 O O . ASP A 1 81 ? 9.766 32.5 3.689 1 96.44 81 ASP A O 1
ATOM 639 N N . ALA A 1 82 ? 11.195 31.453 5.105 1 97.88 82 ALA A N 1
ATOM 640 C CA . ALA A 1 82 ? 11.859 30.734 4.023 1 97.88 82 ALA A CA 1
ATOM 641 C C . ALA A 1 82 ? 10.906 29.766 3.346 1 97.88 82 ALA A C 1
ATOM 643 O O . ALA A 1 82 ? 10.969 29.562 2.131 1 97.88 82 ALA A O 1
ATOM 644 N N . LEU A 1 83 ? 10.039 29.109 4.117 1 98.5 83 LEU A N 1
ATOM 645 C CA . LEU A 1 83 ? 9.039 28.203 3.561 1 98.5 83 LEU A CA 1
ATOM 646 C C . LEU A 1 83 ? 8.102 28.953 2.613 1 98.5 83 LEU A C 1
ATOM 648 O O . LEU A 1 83 ? 7.766 28.438 1.541 1 98.5 83 LEU A O 1
ATOM 652 N N . PHE A 1 84 ? 7.691 30.172 2.98 1 97.88 84 PHE A N 1
ATOM 653 C CA . PHE A 1 84 ? 6.852 30.984 2.121 1 97.88 84 PHE A CA 1
ATOM 654 C C . PHE A 1 84 ? 7.598 31.391 0.853 1 97.88 84 PHE A C 1
ATOM 656 O O . PHE A 1 84 ? 7.039 31.328 -0.245 1 97.88 84 PHE A O 1
ATOM 663 N N . GLN A 1 85 ? 8.82 31.75 1.014 1 97.19 85 GLN A N 1
ATOM 664 C CA . GLN A 1 85 ? 9.633 32.219 -0.11 1 97.19 85 GLN A CA 1
ATOM 665 C C . GLN A 1 85 ? 9.828 31.094 -1.137 1 97.19 85 GLN A C 1
ATOM 667 O O . GLN A 1 85 ? 9.891 31.359 -2.34 1 97.19 85 GLN A O 1
ATOM 672 N N . GLN A 1 86 ? 9.891 29.891 -0.644 1 97.5 86 GLN A N 1
ATOM 673 C CA . GLN A 1 86 ? 10.102 28.75 -1.532 1 97.5 86 GLN A CA 1
ATOM 674 C C . GLN A 1 86 ? 8.789 28.312 -2.182 1 97.5 86 GLN A C 1
ATOM 676 O O . GLN A 1 86 ? 8.789 27.453 -3.066 1 97.5 86 GLN A O 1
ATOM 681 N N . GLY A 1 87 ? 7.668 28.875 -1.705 1 97.75 87 GLY A N 1
ATOM 682 C CA . GLY A 1 87 ? 6.371 28.516 -2.254 1 97.75 87 GLY A CA 1
ATOM 683 C C . GLY A 1 87 ? 5.789 27.25 -1.64 1 97.75 87 GLY A C 1
ATOM 684 O O . GLY A 1 87 ? 4.797 26.719 -2.135 1 97.75 87 GLY A O 1
ATOM 685 N N . PHE A 1 88 ? 6.336 26.734 -0.545 1 98.69 88 PHE A N 1
ATOM 686 C CA . PHE A 1 88 ? 5.93 25.469 0.057 1 98.69 88 PHE A CA 1
ATOM 687 C C . PHE A 1 88 ? 4.668 25.641 0.893 1 98.69 88 PHE A C 1
ATOM 689 O O . PHE A 1 88 ? 4.035 24.656 1.292 1 98.69 88 PHE A O 1
ATOM 696 N N . MET A 1 89 ? 4.23 26.906 1.078 1 98.38 89 MET A N 1
ATOM 697 C CA . MET A 1 89 ? 3.068 27.172 1.917 1 98.38 89 MET A CA 1
ATOM 698 C C . MET A 1 89 ? 1.83 27.438 1.065 1 98.38 89 MET A C 1
ATOM 700 O O . MET A 1 89 ? 0.723 27.562 1.592 1 98.38 89 MET A O 1
ATOM 704 N N . GLY A 1 90 ? 1.902 27.578 -0.223 1 98.44 90 GLY A N 1
ATOM 705 C CA . GLY A 1 90 ? 0.792 27.812 -1.132 1 98.44 90 GLY A CA 1
ATOM 706 C C . GLY A 1 90 ? 0.822 26.922 -2.355 1 98.44 90 GLY A C 1
ATOM 707 O O . GLY A 1 90 ? 0.67 27.391 -3.482 1 98.44 90 GLY A O 1
ATOM 708 N N . VAL A 1 91 ? 1.034 25.625 -2.121 1 98.44 91 VAL A N 1
ATOM 709 C CA . VAL A 1 91 ? 1.332 24.703 -3.211 1 98.44 91 VAL A CA 1
ATOM 710 C C . VAL A 1 91 ? 0.133 24.609 -4.148 1 98.44 91 VAL A C 1
ATOM 712 O O . VAL A 1 91 ? 0.279 24.734 -5.367 1 98.44 91 VAL A O 1
ATOM 715 N N . GLU A 1 92 ? -1.077 24.453 -3.613 1 98 92 GLU A N 1
ATOM 716 C CA . GLU A 1 92 ? -2.258 24.25 -4.449 1 98 92 GLU A CA 1
ATOM 717 C C . GLU A 1 92 ? -2.934 25.578 -4.773 1 98 92 GLU A C 1
ATOM 719 O O . GLU A 1 92 ? -3.887 25.625 -5.551 1 98 92 GLU A O 1
ATOM 724 N N . ILE A 1 93 ? -2.531 26.688 -4.133 1 98.31 93 ILE A N 1
ATOM 725 C CA . ILE A 1 93 ? -3.131 27.984 -4.418 1 98.31 93 ILE A CA 1
ATOM 726 C C . ILE A 1 93 ? -2.842 28.375 -5.867 1 98.31 93 ILE A C 1
ATOM 728 O O . ILE A 1 93 ? -1.702 28.266 -6.328 1 98.31 93 ILE A O 1
ATOM 732 N N . ASP A 1 94 ? -3.857 28.875 -6.535 1 97.5 94 ASP A N 1
ATOM 733 C CA . ASP A 1 94 ? -3.748 29.25 -7.941 1 97.5 94 ASP A CA 1
ATOM 734 C C . ASP A 1 94 ? -2.719 30.359 -8.141 1 97.5 94 ASP A C 1
ATOM 736 O O . ASP A 1 94 ? -2.561 31.234 -7.273 1 97.5 94 ASP A O 1
ATOM 740 N N . HIS A 1 95 ? -2.174 30.406 -9.289 1 96.19 95 HIS A N 1
ATOM 741 C CA . HIS A 1 95 ? -1.186 31.422 -9.625 1 96.19 95 HIS A CA 1
ATOM 742 C C . HIS A 1 95 ? -1.783 32.844 -9.531 1 96.19 95 HIS A C 1
ATOM 744 O O . HIS A 1 95 ? -1.092 33.781 -9.164 1 96.19 95 HIS A O 1
ATOM 750 N N . LYS A 1 96 ? -2.971 32.938 -9.859 1 96.81 96 LYS A N 1
ATOM 751 C CA . LYS A 1 96 ? -3.619 34.219 -9.859 1 96.81 96 LYS A CA 1
ATOM 752 C C . LYS A 1 96 ? -3.691 34.812 -8.445 1 96.81 96 LYS A C 1
ATOM 754 O O . LYS A 1 96 ? -3.838 36 -8.266 1 96.81 96 LYS A O 1
ATOM 759 N N . TYR A 1 97 ? -3.523 33.938 -7.461 1 97.31 97 TYR A N 1
ATOM 760 C CA . TYR A 1 97 ? -3.531 34.375 -6.074 1 97.31 97 TYR A CA 1
ATOM 761 C C . TYR A 1 97 ? -2.137 34.281 -5.465 1 97.31 97 TYR A C 1
ATOM 763 O O . TYR A 1 97 ? -1.983 34.344 -4.242 1 97.31 97 TYR A O 1
ATOM 771 N N . GLY A 1 98 ? -1.136 34.031 -6.34 1 95.81 98 GLY A N 1
ATOM 772 C CA . GLY A 1 98 ? 0.24 34.062 -5.867 1 95.81 98 GLY A CA 1
ATOM 773 C C . GLY A 1 98 ? 0.746 32.719 -5.406 1 95.81 98 GLY A C 1
ATOM 774 O O . GLY A 1 98 ? 1.839 32.625 -4.848 1 95.81 98 GLY A O 1
ATOM 775 N N . GLY A 1 99 ? -0.016 31.672 -5.566 1 97.44 99 GLY A N 1
ATOM 776 C CA . GLY A 1 99 ? 0.43 30.344 -5.195 1 97.44 99 GLY A CA 1
ATOM 777 C C . GLY A 1 99 ? 1.175 29.625 -6.305 1 97.44 99 GLY A C 1
ATOM 778 O O . GLY A 1 99 ? 1.544 30.234 -7.309 1 97.44 99 GLY A O 1
ATOM 779 N N . SER A 1 100 ? 1.477 28.344 -6.07 1 96.19 100 SER A N 1
ATOM 780 C CA . SER A 1 100 ? 2.268 27.562 -7.023 1 96.19 100 SER A CA 1
ATOM 781 C C . SER A 1 100 ? 1.377 26.906 -8.07 1 96.19 100 SER A C 1
ATOM 783 O O . SER A 1 100 ? 1.857 26.484 -9.125 1 96.19 100 SER A O 1
ATOM 785 N N . GLY A 1 101 ? 0.129 26.781 -7.762 1 96.94 101 GLY A N 1
ATOM 786 C CA . GLY A 1 101 ? -0.81 26.188 -8.695 1 96.94 101 GLY A CA 1
ATOM 787 C C . GLY A 1 101 ? -0.523 24.734 -8.984 1 96.94 101 GLY A C 1
ATOM 788 O O . GLY A 1 101 ? -0.74 24.25 -10.102 1 96.94 101 GLY A O 1
ATOM 789 N N . LEU A 1 102 ? 0.077 24 -8.047 1 97.44 102 LEU A N 1
ATOM 790 C CA . LEU A 1 102 ? 0.452 22.609 -8.25 1 97.44 102 LEU A CA 1
ATOM 791 C C . LEU A 1 102 ? -0.597 21.672 -7.66 1 97.44 102 LEU A C 1
ATOM 793 O O . LEU A 1 102 ? -1.602 22.125 -7.109 1 97.44 102 LEU A O 1
ATOM 797 N N . SER A 1 103 ? -0.394 20.406 -7.855 1 97.81 103 SER A N 1
ATOM 798 C CA . SER A 1 103 ? -1.413 19.422 -7.488 1 97.81 103 SER A CA 1
ATOM 799 C C . SER A 1 103 ? -1.375 19.125 -5.996 1 97.81 103 SER A C 1
ATOM 801 O O . SER A 1 103 ? -0.407 19.453 -5.312 1 97.81 103 SER A O 1
ATOM 803 N N . PHE A 1 104 ? -2.473 18.531 -5.547 1 98.31 104 PHE A N 1
ATOM 804 C CA . PHE A 1 104 ? -2.543 18.047 -4.172 1 98.31 104 PHE A CA 1
ATOM 805 C C . PHE A 1 104 ? -1.472 16.984 -3.91 1 98.31 104 PHE A C 1
ATOM 807 O O . PHE A 1 104 ? -0.899 16.938 -2.82 1 98.31 104 PHE A O 1
ATOM 814 N N . PHE A 1 105 ? -1.208 16.156 -4.848 1 98.81 105 PHE A N 1
ATOM 815 C CA . PHE A 1 105 ? -0.156 15.156 -4.734 1 98.81 105 PHE A CA 1
ATOM 816 C C . PHE A 1 105 ? 1.192 15.812 -4.465 1 98.81 105 PHE A C 1
ATOM 818 O O . PHE A 1 105 ? 1.946 15.359 -3.6 1 98.81 105 PHE A O 1
ATOM 825 N N . ILE A 1 106 ? 1.505 16.828 -5.164 1 98.75 106 ILE A N 1
ATOM 826 C CA . ILE A 1 106 ? 2.779 17.516 -4.992 1 98.75 106 ILE A CA 1
ATOM 827 C C . ILE A 1 106 ? 2.85 18.125 -3.596 1 98.75 106 ILE A C 1
ATOM 829 O O . ILE A 1 106 ? 3.904 18.109 -2.955 1 98.75 106 ILE A O 1
ATOM 833 N N . ALA A 1 107 ? 1.759 18.688 -3.117 1 98.81 107 ALA A N 1
ATOM 834 C CA . ALA A 1 107 ? 1.737 19.188 -1.742 1 98.81 107 ALA A CA 1
ATOM 835 C C . ALA A 1 107 ? 2.129 18.094 -0.758 1 98.81 107 ALA A C 1
ATOM 837 O O . ALA A 1 107 ? 2.859 18.344 0.204 1 98.81 107 ALA A O 1
ATOM 838 N N . ASN A 1 108 ? 1.619 16.906 -0.989 1 98.88 108 ASN A N 1
ATOM 839 C CA . ASN A 1 108 ? 1.925 15.789 -0.108 1 98.88 108 ASN A CA 1
ATOM 840 C C . ASN A 1 108 ? 3.383 15.359 -0.234 1 98.88 108 ASN A C 1
ATOM 842 O O . ASN A 1 108 ? 3.992 14.93 0.745 1 98.88 108 ASN A O 1
ATOM 846 N N . LEU A 1 109 ? 3.975 15.484 -1.425 1 98.81 109 LEU A N 1
ATOM 847 C CA . LEU A 1 109 ? 5.406 15.234 -1.574 1 98.81 109 LEU A CA 1
ATOM 848 C C . LEU A 1 109 ? 6.219 16.234 -0.75 1 98.81 109 LEU A C 1
ATOM 850 O O . LEU A 1 109 ? 7.211 15.852 -0.122 1 98.81 109 LEU A O 1
ATOM 854 N N . VAL A 1 110 ? 5.812 17.469 -0.79 1 98.94 110 VAL A N 1
ATOM 855 C CA . VAL A 1 110 ? 6.492 18.516 -0.029 1 98.94 110 VAL A CA 1
ATOM 856 C C . VAL A 1 110 ? 6.473 18.156 1.458 1 98.94 110 VAL A C 1
ATOM 858 O O . VAL A 1 110 ? 7.512 18.188 2.121 1 98.94 110 VAL A O 1
ATOM 861 N N . ILE A 1 111 ? 5.363 17.781 1.921 1 98.94 111 ILE A N 1
ATOM 862 C CA . ILE A 1 111 ? 5.168 17.453 3.328 1 98.94 111 ILE A CA 1
ATOM 863 C C . ILE A 1 111 ? 6.027 16.25 3.697 1 98.94 111 ILE A C 1
ATOM 865 O O . ILE A 1 111 ? 6.719 16.266 4.719 1 98.94 111 ILE A O 1
ATOM 869 N N . GLU A 1 112 ? 5.973 15.219 2.912 1 98.94 112 GLU A N 1
ATOM 870 C CA . GLU A 1 112 ? 6.711 13.992 3.168 1 98.94 112 GLU A CA 1
ATOM 871 C C . GLU A 1 112 ? 8.211 14.25 3.234 1 98.94 112 GLU A C 1
ATOM 873 O O . GLU A 1 112 ? 8.891 13.766 4.141 1 98.94 112 GLU A O 1
ATOM 878 N N . GLU A 1 113 ? 8.719 15.016 2.285 1 98.94 113 GLU A N 1
ATOM 879 C CA . GLU A 1 113 ? 10.156 15.273 2.232 1 98.94 113 GLU A CA 1
ATOM 880 C C . GLU A 1 113 ? 10.609 16.094 3.438 1 98.94 113 GLU A C 1
ATOM 882 O O . GLU A 1 113 ? 11.68 15.828 3.996 1 98.94 113 GLU A O 1
ATOM 887 N N . ILE A 1 114 ? 9.82 17.047 3.822 1 98.94 114 ILE A N 1
ATOM 888 C CA . ILE A 1 114 ? 10.172 17.859 4.984 1 98.94 114 ILE A CA 1
ATOM 889 C C . ILE A 1 114 ? 10.133 17 6.246 1 98.94 114 ILE A C 1
ATOM 891 O O . ILE A 1 114 ? 10.992 17.125 7.117 1 98.94 114 ILE A O 1
ATOM 895 N N . ALA A 1 115 ? 9.18 16.078 6.312 1 98.94 115 ALA A N 1
ATOM 896 C CA . ALA A 1 115 ? 8.984 15.258 7.5 1 98.94 115 ALA A CA 1
ATOM 897 C C . ALA A 1 115 ? 10.164 14.297 7.699 1 98.94 115 ALA A C 1
ATOM 899 O O . ALA A 1 115 ? 10.43 13.867 8.82 1 98.94 115 ALA A O 1
ATOM 900 N N . LYS A 1 116 ? 10.867 13.992 6.605 1 98.88 116 LYS A N 1
ATOM 901 C CA . LYS A 1 116 ? 12.055 13.141 6.719 1 98.88 116 LYS A CA 1
ATOM 902 C C . LYS A 1 116 ? 13.109 13.797 7.605 1 98.88 116 LYS A C 1
ATOM 904 O O . LYS A 1 116 ? 13.922 13.102 8.227 1 98.88 116 LYS A O 1
ATOM 909 N N . VAL A 1 117 ? 13.023 15.125 7.633 1 98.75 117 VAL A N 1
ATOM 910 C CA . VAL A 1 117 ? 14.062 15.867 8.336 1 98.75 117 VAL A CA 1
ATOM 911 C C . VAL A 1 117 ? 13.508 16.406 9.648 1 98.75 117 VAL A C 1
ATOM 913 O O . VAL A 1 117 ? 14.156 16.297 10.695 1 98.75 117 VAL A O 1
ATOM 916 N N . ASP A 1 118 ? 12.305 16.953 9.633 1 98.75 118 ASP A N 1
ATOM 917 C CA . ASP A 1 118 ? 11.688 17.484 10.836 1 98.75 118 ASP A CA 1
ATOM 918 C C . ASP A 1 118 ? 10.164 17.391 10.758 1 98.75 118 ASP A C 1
ATOM 920 O O . ASP A 1 118 ? 9.508 18.234 10.148 1 98.75 118 ASP A O 1
ATOM 924 N N . PRO A 1 119 ? 9.602 16.469 11.484 1 98.44 119 PRO A N 1
ATOM 925 C CA . PRO A 1 119 ? 8.156 16.266 11.438 1 98.44 119 PRO A CA 1
ATOM 926 C C . PRO A 1 119 ? 7.375 17.469 11.969 1 98.44 119 PRO A C 1
ATOM 928 O O . PRO A 1 119 ? 6.246 17.719 11.531 1 98.44 119 PRO A O 1
ATOM 931 N N . SER A 1 120 ? 7.926 18.281 12.852 1 97.88 120 SER A N 1
ATOM 932 C CA . SER A 1 120 ? 7.234 19.453 13.375 1 97.88 120 SER A CA 1
ATOM 933 C C . SER A 1 120 ? 7.07 20.516 12.305 1 97.88 120 SER A C 1
ATOM 935 O O . SER A 1 120 ? 6.004 21.141 12.188 1 97.88 120 SER A O 1
ATOM 937 N N . VAL A 1 121 ? 8.117 20.75 11.586 1 98.5 121 VAL A N 1
ATOM 938 C CA . VAL A 1 121 ? 8.039 21.688 10.477 1 98.5 121 VAL A CA 1
ATOM 939 C C . VAL A 1 121 ? 7.035 21.188 9.445 1 98.5 121 VAL A C 1
ATOM 941 O O . VAL A 1 121 ? 6.25 21.969 8.898 1 98.5 121 VAL A O 1
ATOM 944 N N . ALA A 1 122 ? 7.074 19.891 9.195 1 98.81 122 ALA A N 1
ATOM 945 C CA . ALA A 1 122 ? 6.137 19.297 8.242 1 98.81 122 ALA A CA 1
ATOM 946 C C . ALA A 1 122 ? 4.695 19.5 8.695 1 98.81 122 ALA A C 1
ATOM 948 O O . ALA A 1 122 ? 3.807 19.719 7.871 1 98.81 122 ALA A O 1
ATOM 949 N N . ALA A 1 123 ? 4.449 19.359 9.945 1 97.94 123 ALA A N 1
ATOM 950 C CA . ALA A 1 123 ? 3.104 19.562 10.484 1 97.94 123 ALA A CA 1
ATOM 951 C C . ALA A 1 123 ? 2.613 20.984 10.203 1 97.94 123 ALA A C 1
ATOM 953 O O . ALA A 1 123 ? 1.449 21.188 9.852 1 97.94 123 ALA A O 1
ATOM 954 N N . CYS A 1 124 ? 3.479 21.938 10.383 1 97.75 124 CYS A N 1
ATOM 955 C CA . CYS A 1 124 ? 3.148 23.328 10.102 1 97.75 124 CYS A CA 1
ATOM 956 C C . CYS A 1 124 ? 2.76 23.516 8.641 1 97.75 124 CYS A C 1
ATOM 958 O O . CYS A 1 124 ? 1.718 24.094 8.336 1 97.75 124 CYS A O 1
ATOM 960 N N . VAL A 1 125 ? 3.551 22.969 7.797 1 98.62 125 VAL A N 1
ATOM 961 C CA . VAL A 1 125 ? 3.344 23.094 6.359 1 98.62 125 VAL A CA 1
ATOM 962 C C . VAL A 1 125 ? 2.074 22.344 5.957 1 98.62 125 VAL A C 1
ATOM 964 O O . VAL A 1 125 ? 1.307 22.812 5.117 1 98.62 125 VAL A O 1
ATOM 967 N N . ASP A 1 126 ? 1.842 21.203 6.547 1 98.56 126 ASP A N 1
ATOM 968 C CA . ASP A 1 126 ? 0.694 20.359 6.246 1 98.56 126 ASP A CA 1
ATOM 969 C C . ASP A 1 126 ? -0.614 21.047 6.629 1 98.56 126 ASP A C 1
ATOM 971 O O . ASP A 1 126 ? -1.48 21.266 5.777 1 98.56 126 ASP A O 1
ATOM 975 N N . VAL A 1 127 ? -0.715 21.453 7.844 1 97.5 127 VAL A N 1
ATOM 976 C CA . VAL A 1 127 ? -1.939 22.094 8.32 1 97.5 127 VAL A CA 1
ATOM 977 C C . VAL A 1 127 ? -2.26 23.312 7.469 1 97.5 127 VAL A C 1
ATOM 979 O O . VAL A 1 127 ? -3.412 23.531 7.09 1 97.5 127 VAL A O 1
ATOM 982 N N . HIS A 1 128 ? -1.258 24.031 7.16 1 98.19 128 HIS A N 1
ATOM 983 C CA . HIS A 1 128 ? -1.439 25.234 6.363 1 98.19 128 HIS A CA 1
ATOM 984 C C . HIS A 1 128 ? -1.942 24.906 4.961 1 98.19 128 HIS A C 1
ATOM 986 O O . HIS A 1 128 ? -2.895 25.516 4.477 1 98.19 128 HIS A O 1
ATOM 992 N N . ASN A 1 129 ? -1.353 23.891 4.336 1 98.44 129 ASN A N 1
ATOM 993 C CA . ASN A 1 129 ? -1.669 23.578 2.947 1 98.44 129 ASN A CA 1
ATOM 994 C C . ASN A 1 129 ? -2.939 22.75 2.836 1 98.44 129 ASN A C 1
ATOM 996 O O . ASN A 1 129 ? -3.846 23.094 2.072 1 98.44 129 ASN A O 1
ATOM 1000 N N . THR A 1 130 ? -3.035 21.656 3.619 1 98.25 130 THR A N 1
ATOM 1001 C CA . THR A 1 130 ? -4.043 20.641 3.336 1 98.25 130 THR A CA 1
ATOM 1002 C C . THR A 1 130 ? -5.305 20.891 4.156 1 98.25 130 THR A C 1
ATOM 1004 O O . THR A 1 130 ? -6.336 20.25 3.922 1 98.25 130 THR A O 1
ATOM 1007 N N . VAL A 1 131 ? -5.246 21.828 5.074 1 97.25 131 VAL A N 1
ATOM 1008 C CA . VAL A 1 131 ? -6.426 22.094 5.891 1 97.25 131 VAL A CA 1
ATOM 1009 C C . VAL A 1 131 ? -6.887 23.531 5.672 1 97.25 131 VAL A C 1
ATOM 1011 O O . VAL A 1 131 ? -7.938 23.781 5.07 1 97.25 131 VAL A O 1
ATOM 1014 N N . VAL A 1 132 ? -6.062 24.5 5.957 1 97.12 132 VAL A N 1
ATOM 1015 C CA . VAL A 1 132 ? -6.477 25.906 5.926 1 97.12 132 VAL A CA 1
ATOM 1016 C C . VAL A 1 132 ? -6.656 26.359 4.48 1 97.12 132 VAL A C 1
ATOM 1018 O O . VAL A 1 132 ? -7.738 26.812 4.098 1 97.12 132 VAL A O 1
ATOM 1021 N N . ASN A 1 133 ? -5.562 26.234 3.68 1 97.81 133 ASN A N 1
ATOM 1022 C CA . ASN A 1 133 ? -5.684 26.594 2.275 1 97.81 133 ASN A CA 1
ATOM 1023 C C . ASN A 1 133 ? -6.84 25.875 1.599 1 97.81 133 ASN A C 1
ATOM 1025 O O . ASN A 1 133 ? -7.574 26.453 0.803 1 97.81 133 ASN A O 1
ATOM 1029 N N . THR A 1 134 ? -6.965 24.594 1.921 1 96.5 134 THR A N 1
ATOM 1030 C CA . THR A 1 134 ? -8.023 23.781 1.342 1 96.5 134 THR A CA 1
ATOM 1031 C C . THR A 1 134 ? -9.398 24.312 1.733 1 96.5 134 THR A C 1
ATOM 1033 O O . THR A 1 134 ? -10.289 24.406 0.891 1 96.5 134 THR A O 1
ATOM 1036 N N . ALA A 1 135 ? -9.602 24.672 2.951 1 95.69 135 ALA A N 1
ATOM 1037 C CA . ALA A 1 135 ? -10.875 25.203 3.424 1 95.69 135 ALA A CA 1
ATOM 1038 C C . ALA A 1 135 ? -11.25 26.469 2.664 1 95.69 135 ALA A C 1
ATOM 1040 O O . ALA A 1 135 ? -12.406 26.641 2.254 1 95.69 135 ALA A O 1
ATOM 1041 N N . ILE A 1 136 ? -10.273 27.328 2.451 1 95.19 136 ILE A N 1
ATOM 1042 C CA . ILE A 1 136 ? -10.531 28.594 1.77 1 95.19 136 ILE A CA 1
ATOM 1043 C C . ILE A 1 136 ? -10.734 28.344 0.278 1 95.19 136 ILE A C 1
ATOM 1045 O O . ILE A 1 136 ? -11.688 28.844 -0.316 1 95.19 136 ILE A O 1
ATOM 1049 N N . ASN A 1 137 ? -9.891 27.531 -0.271 1 95.81 137 ASN A N 1
ATOM 1050 C CA . ASN A 1 137 ? -9.984 27.219 -1.692 1 95.81 137 ASN A CA 1
ATOM 1051 C C . ASN A 1 137 ? -11.352 26.625 -2.045 1 95.81 137 ASN A C 1
ATOM 1053 O O . ASN A 1 137 ? -11.914 26.953 -3.092 1 95.81 137 ASN A O 1
ATOM 1057 N N . ASN A 1 138 ? -11.844 25.781 -1.202 1 94.62 138 ASN A N 1
ATOM 1058 C CA . ASN A 1 138 ? -13.031 25 -1.536 1 94.62 138 ASN A CA 1
ATOM 1059 C C . ASN A 1 138 ? -14.312 25.75 -1.195 1 94.62 138 ASN A C 1
ATOM 1061 O O . ASN A 1 138 ? -15.352 25.531 -1.813 1 94.62 138 ASN A O 1
ATOM 1065 N N . ASN A 1 139 ? -14.266 26.719 -0.239 1 94.12 139 ASN A N 1
ATOM 1066 C CA . ASN A 1 139 ? -15.539 27.172 0.307 1 94.12 139 ASN A CA 1
ATOM 1067 C C . ASN A 1 139 ? -15.656 28.703 0.272 1 94.12 139 ASN A C 1
ATOM 1069 O O . ASN A 1 139 ? -16.734 29.25 0.457 1 94.12 139 ASN A O 1
ATOM 1073 N N . ALA A 1 140 ? -14.594 29.453 -0.005 1 93.62 140 ALA A N 1
ATOM 1074 C CA . ALA A 1 140 ? -14.602 30.922 0.061 1 93.62 140 ALA A CA 1
ATOM 1075 C C . ALA A 1 140 ? -15.195 31.516 -1.209 1 93.62 140 ALA A C 1
ATOM 1077 O O . ALA A 1 140 ? -15.164 30.891 -2.273 1 93.62 140 ALA A O 1
ATOM 1078 N N . THR A 1 141 ? -15.812 32.656 -1.074 1 91.56 141 THR A N 1
ATOM 1079 C CA . THR A 1 141 ? -16.234 33.438 -2.242 1 91.56 141 THR A CA 1
ATOM 1080 C C . THR A 1 141 ? -15.023 33.969 -3 1 91.56 141 THR A C 1
ATOM 1082 O O . THR A 1 141 ? -13.906 33.969 -2.473 1 91.56 141 THR A O 1
ATOM 1085 N N . GLU A 1 142 ? -15.266 34.469 -4.172 1 93.88 142 GLU A N 1
ATOM 1086 C CA . GLU A 1 142 ? -14.164 35.031 -4.953 1 93.88 142 GLU A CA 1
ATOM 1087 C C . GLU A 1 142 ? -13.547 36.219 -4.246 1 93.88 142 GLU A C 1
ATOM 1089 O O . GLU A 1 142 ? -12.336 36.438 -4.297 1 93.88 142 GLU A O 1
ATOM 1094 N N . GLU A 1 143 ? -14.352 36.969 -3.641 1 92.38 143 GLU A N 1
ATOM 1095 C CA . GLU A 1 143 ? -13.867 38.125 -2.891 1 92.38 143 GLU A CA 1
ATOM 1096 C C . GLU A 1 143 ? -12.992 37.719 -1.719 1 92.38 143 GLU A C 1
ATOM 1098 O O . GLU A 1 143 ? -11.945 38.312 -1.468 1 92.38 143 GLU A O 1
ATOM 1103 N N . GLN A 1 144 ? -13.422 36.719 -1.034 1 91.81 144 GLN A N 1
ATOM 1104 C CA . GLN A 1 144 ? -12.648 36.188 0.085 1 91.81 144 GLN A CA 1
ATOM 1105 C C . GLN A 1 144 ? -11.336 35.594 -0.392 1 91.81 144 GLN A C 1
ATOM 1107 O O . GLN A 1 144 ? -10.289 35.781 0.239 1 91.81 144 GLN A O 1
ATOM 1112 N N . LYS A 1 145 ? -11.383 34.875 -1.448 1 95.38 145 LYS A N 1
ATOM 1113 C CA . LYS A 1 145 ? -10.172 34.281 -2.014 1 95.38 145 LYS A CA 1
ATOM 1114 C C . LYS A 1 145 ? -9.164 35.375 -2.395 1 95.38 145 LYS A C 1
ATOM 1116 O O . LYS A 1 145 ? -7.98 35.25 -2.074 1 95.38 145 LYS A O 1
ATOM 1121 N N . ALA A 1 146 ? -9.633 36.375 -3.037 1 95.06 146 ALA A N 1
ATOM 1122 C CA . ALA A 1 146 ? -8.773 37.5 -3.461 1 95.06 146 ALA A CA 1
ATOM 1123 C C . ALA A 1 146 ? -8.141 38.188 -2.258 1 95.06 146 ALA A C 1
ATOM 1125 O O . ALA A 1 146 ? -7.012 38.688 -2.342 1 95.06 146 ALA A O 1
ATOM 1126 N N . ARG A 1 147 ? -8.805 38.125 -1.209 1 92.25 147 ARG A N 1
ATOM 1127 C CA . ARG A 1 147 ? -8.344 38.812 -0.005 1 92.25 147 ARG A CA 1
ATOM 1128 C C . ARG A 1 147 ? -7.348 37.938 0.763 1 92.25 147 ARG A C 1
ATOM 1130 O O . ARG A 1 147 ? -6.332 38.438 1.257 1 92.25 147 ARG A O 1
ATOM 1137 N N . PHE A 1 148 ? -7.594 36.656 0.848 1 93.94 148 PHE A N 1
ATOM 1138 C CA . PHE A 1 148 ? -6.887 35.875 1.842 1 93.94 148 PHE A CA 1
ATOM 1139 C C . PHE A 1 148 ? -5.852 34.969 1.177 1 93.94 148 PHE A C 1
ATOM 1141 O O . PHE A 1 148 ? -4.793 34.719 1.747 1 93.94 148 PHE A O 1
ATOM 1148 N N . LEU A 1 149 ? -6.113 34.469 -0.008 1 96.69 149 LEU A N 1
ATOM 1149 C CA . LEU A 1 149 ? -5.234 33.469 -0.603 1 96.69 149 LEU A CA 1
ATOM 1150 C C . LEU A 1 149 ? -3.857 34.031 -0.889 1 96.69 149 LEU A C 1
ATOM 1152 O O . LEU A 1 149 ? -2.84 33.375 -0.663 1 96.69 149 LEU A O 1
ATOM 1156 N N . PRO A 1 150 ? -3.766 35.281 -1.406 1 96.88 150 PRO A N 1
ATOM 1157 C CA . PRO A 1 150 ? -2.43 35.875 -1.594 1 96.88 150 PRO A CA 1
ATOM 1158 C C . PRO A 1 150 ? -1.634 35.938 -0.292 1 96.88 150 PRO A C 1
ATOM 1160 O O . PRO A 1 150 ? -0.43 35.688 -0.284 1 96.88 150 PRO A O 1
ATOM 1163 N N . LYS A 1 151 ? -2.268 36.281 0.797 1 95.88 151 LYS A N 1
ATOM 1164 C CA . LYS A 1 151 ? -1.607 36.344 2.098 1 95.88 151 LYS A CA 1
ATOM 1165 C C . LYS A 1 151 ? -1.217 34.969 2.598 1 95.88 151 LYS A C 1
ATOM 1167 O O . LYS A 1 151 ? -0.147 34.781 3.184 1 95.88 151 LYS A O 1
ATOM 1172 N N . LEU A 1 152 ? -2.076 34.031 2.334 1 96.88 152 LEU A N 1
ATOM 1173 C CA . LEU A 1 152 ? -1.812 32.688 2.748 1 96.88 152 LEU A CA 1
ATOM 1174 C C . LEU A 1 152 ? -0.676 32.062 1.929 1 96.88 152 LEU A C 1
ATOM 1176 O O . LEU A 1 152 ? 0.029 31.172 2.402 1 96.88 152 LEU A O 1
ATOM 1180 N N . ALA A 1 153 ? -0.489 32.562 0.774 1 97.25 153 ALA A N 1
ATOM 1181 C CA . ALA A 1 153 ? 0.572 32.062 -0.099 1 97.25 153 ALA A CA 1
ATOM 1182 C C . ALA A 1 153 ? 1.92 32.688 0.272 1 97.25 153 ALA A C 1
ATOM 1184 O O . ALA A 1 153 ? 2.971 32.125 -0.038 1 97.25 153 ALA A O 1
ATOM 1185 N N . THR A 1 154 ? 1.904 33.844 1.058 1 94.88 154 THR A N 1
ATOM 1186 C CA . THR A 1 154 ? 3.168 34.562 1.091 1 94.88 154 THR A CA 1
ATOM 1187 C C . THR A 1 154 ? 3.508 35 2.516 1 94.88 154 THR A C 1
ATOM 1189 O O . THR A 1 154 ? 4.66 35.312 2.814 1 94.88 154 THR A O 1
ATOM 1192 N N . GLU A 1 155 ? 2.51 35 3.365 1 91.31 155 GLU A N 1
ATOM 1193 C CA . GLU A 1 155 ? 2.844 35.719 4.602 1 91.31 155 GLU A CA 1
ATOM 1194 C C . GLU A 1 155 ? 2.117 35.094 5.797 1 91.31 155 GLU A C 1
ATOM 1196 O O . GLU A 1 155 ? 2.717 34.875 6.852 1 91.31 155 GLU A O 1
ATOM 1201 N N . PHE A 1 156 ? 0.853 34.781 5.656 1 90.75 156 PHE A N 1
ATOM 1202 C CA . PHE A 1 156 ? 0.049 34.344 6.793 1 90.75 156 PHE A CA 1
ATOM 1203 C C . PHE A 1 156 ? 0.099 32.844 6.934 1 90.75 156 PHE A C 1
ATOM 1205 O O . PHE A 1 156 ? -0.276 32.094 6.016 1 90.75 156 PHE A O 1
ATOM 1212 N N . CYS A 1 157 ? 0.557 32.406 8.133 1 94.75 157 CYS A N 1
ATOM 1213 C CA . CYS A 1 157 ? 0.226 31.031 8.5 1 94.75 157 CYS A CA 1
ATOM 1214 C C . CYS A 1 157 ? -1.237 30.922 8.906 1 94.75 157 CYS A C 1
ATOM 1216 O O . CYS A 1 157 ? -1.813 31.859 9.445 1 94.75 157 CYS A O 1
ATOM 1218 N N . GLY A 1 158 ? -1.832 29.828 8.555 1 95.62 158 GLY A N 1
ATOM 1219 C CA . GLY A 1 158 ? -3.232 29.625 8.898 1 95.62 158 GLY A CA 1
ATOM 1220 C C . GLY A 1 158 ? -3.439 28.609 10 1 95.62 158 GLY A C 1
ATOM 1221 O O . GLY A 1 158 ? -2.637 27.688 10.164 1 95.62 158 GLY A O 1
ATOM 1222 N N . SER A 1 159 ? -4.496 28.812 10.742 1 95.56 159 SER A N 1
ATOM 1223 C CA . SER A 1 159 ? -4.91 27.875 11.781 1 95.56 159 SER A CA 1
ATOM 1224 C C . SER A 1 159 ? -6.367 27.469 11.602 1 95.56 159 SER A C 1
ATOM 1226 O O . SER A 1 159 ? -7.199 28.266 11.18 1 95.56 159 SER A O 1
ATOM 1228 N N . PHE A 1 160 ? -6.605 26.266 11.844 1 94.62 160 PHE A N 1
ATOM 1229 C CA . PHE A 1 160 ? -7.926 25.656 11.773 1 94.62 160 PHE A CA 1
ATOM 1230 C C . PHE A 1 160 ? -8.469 25.391 13.172 1 94.62 160 PHE A C 1
ATOM 1232 O O . PHE A 1 160 ? -8.055 24.438 13.844 1 94.62 160 PHE A O 1
ATOM 1239 N N . CYS A 1 161 ? -9.406 26.156 13.641 1 93.94 161 CYS A N 1
ATOM 1240 C CA . CYS A 1 161 ? -9.844 26.172 15.023 1 93.94 161 CYS A CA 1
ATOM 1241 C C . CYS A 1 161 ? -11.148 25.391 15.188 1 93.94 161 CYS A C 1
ATOM 1243 O O . CYS A 1 161 ? -12.234 25.969 15.172 1 93.94 161 CYS A O 1
ATOM 1245 N N . LEU A 1 162 ? -10.969 24.109 15.562 1 91.94 162 LEU A N 1
ATOM 1246 C CA . LEU A 1 162 ? -12.117 23.219 15.672 1 91.94 162 LEU A CA 1
ATOM 1247 C C . LEU A 1 162 ? -12.266 22.703 17.094 1 91.94 162 LEU A C 1
ATOM 1249 O O . LEU A 1 162 ? -13.305 22.906 17.734 1 91.94 162 LEU A O 1
ATOM 1253 N N . SER A 1 163 ? -11.211 22.141 17.656 1 92.38 163 SER A N 1
ATOM 1254 C CA . SER A 1 163 ? -11.258 21.406 18.906 1 92.38 163 SER A CA 1
ATOM 1255 C C . SER A 1 163 ? -11.391 22.328 20.094 1 92.38 163 SER A C 1
ATOM 1257 O O . SER A 1 163 ? -10.891 23.453 20.078 1 92.38 163 SER A O 1
ATOM 1259 N N . GLU A 1 164 ? -12.125 21.859 21.031 1 93.06 164 GLU A N 1
ATOM 1260 C CA . GLU A 1 164 ? -12.305 22.5 22.328 1 93.06 164 GLU A CA 1
ATOM 1261 C C . GLU A 1 164 ? -12.031 21.516 23.469 1 93.06 164 GLU A C 1
ATOM 1263 O O . GLU A 1 164 ? -11.836 20.312 23.219 1 93.06 164 GLU A O 1
ATOM 1268 N N . GLU A 1 165 ? -11.984 22 24.625 1 91.31 165 GLU A N 1
ATOM 1269 C CA . GLU A 1 165 ? -11.719 21.141 25.766 1 91.31 165 GLU A CA 1
ATOM 1270 C C . GLU A 1 165 ? -12.719 20 25.844 1 91.31 165 GLU A C 1
ATOM 1272 O O . GLU A 1 165 ? -12.352 18.859 26.141 1 91.31 165 GLU A O 1
ATOM 1277 N N . GLY A 1 166 ? -13.914 20.203 25.594 1 90.81 166 GLY A N 1
ATOM 1278 C CA . GLY A 1 166 ? -14.953 19.203 25.719 1 90.81 166 GLY A CA 1
ATOM 1279 C C . GLY A 1 166 ? -15.305 18.547 24.391 1 90.81 166 GLY A C 1
ATOM 1280 O O . GLY A 1 166 ? -16.188 17.703 24.312 1 90.81 166 GLY A O 1
ATOM 1281 N N . SER A 1 167 ? -14.602 18.984 23.344 1 90.62 167 SER A N 1
ATOM 1282 C CA . SER A 1 167 ? -14.938 18.5 22.016 1 90.62 167 SER A CA 1
ATOM 1283 C C . SER A 1 167 ? -13.688 18.25 21.188 1 90.62 167 SER A C 1
ATOM 1285 O O . SER A 1 167 ? -13.039 19.203 20.75 1 90.62 167 SER A O 1
ATOM 1287 N N . GLY A 1 168 ? -13.359 16.984 20.953 1 91.5 168 GLY A N 1
ATOM 1288 C CA . GLY A 1 168 ? -12.289 16.516 20.078 1 91.5 168 GLY A CA 1
ATOM 1289 C C . GLY A 1 168 ? -12.781 15.641 18.938 1 91.5 168 GLY A C 1
ATOM 1290 O O . GLY A 1 168 ? -13.203 16.141 17.891 1 91.5 168 GLY A O 1
ATOM 1291 N N . SER A 1 169 ? -12.922 14.344 19.219 1 90.5 169 SER A N 1
ATOM 1292 C CA . SER A 1 169 ? -13.492 13.422 18.25 1 90.5 169 SER A CA 1
ATOM 1293 C C . SER A 1 169 ? -14.961 13.727 17.984 1 90.5 169 SER A C 1
ATOM 1295 O O . SER A 1 169 ? -15.445 13.578 16.859 1 90.5 169 SER A O 1
ATOM 1297 N N . ASP A 1 170 ? -15.664 14.055 18.984 1 91 170 ASP A N 1
ATOM 1298 C CA . ASP A 1 170 ? -17.016 14.57 18.828 1 91 170 ASP A CA 1
ATOM 1299 C C . ASP A 1 170 ? -17 16.078 18.562 1 91 170 ASP A C 1
ATOM 1301 O O . ASP A 1 170 ? -17.547 16.859 19.344 1 91 170 ASP A O 1
ATOM 1305 N N . ALA A 1 171 ? -16.484 16.438 17.5 1 85.31 171 ALA A N 1
ATOM 1306 C CA . ALA A 1 171 ? -16.109 17.812 17.219 1 85.31 171 ALA A CA 1
ATOM 1307 C C . ALA A 1 171 ? -17.328 18.719 17.156 1 85.31 171 ALA A C 1
ATOM 1309 O O . ALA A 1 171 ? -17.25 19.906 17.469 1 85.31 171 ALA A O 1
ATOM 1310 N N . PHE A 1 172 ? -18.453 18.188 16.953 1 83.06 172 PHE A N 1
ATOM 1311 C CA . PHE A 1 172 ? -19.594 19.031 16.672 1 83.06 172 PHE A CA 1
ATOM 1312 C C . PHE A 1 172 ? -20.438 19.25 17.922 1 83.06 172 PHE A C 1
ATOM 1314 O O . PHE A 1 172 ? -21.422 19.984 17.906 1 83.06 172 PHE A O 1
ATOM 1321 N N . ALA A 1 173 ? -19.938 18.688 18.953 1 88.88 173 ALA A N 1
ATOM 1322 C CA . ALA A 1 173 ? -20.5 19 20.266 1 88.88 173 ALA A CA 1
ATOM 1323 C C . ALA A 1 173 ? -19.875 20.281 20.844 1 88.88 173 ALA A C 1
ATOM 1325 O O . ALA A 1 173 ? -20.031 20.562 22.031 1 88.88 173 ALA A O 1
ATOM 1326 N N . MET A 1 174 ? -19.25 21.047 19.984 1 90.38 174 MET A N 1
ATOM 1327 C CA . MET A 1 174 ? -18.547 22.266 20.406 1 90.38 174 MET A CA 1
ATOM 1328 C C . MET A 1 174 ? -19.516 23.266 21.016 1 90.38 174 MET A C 1
ATOM 1330 O O . MET A 1 174 ? -20.688 23.297 20.672 1 90.38 174 MET A O 1
ATOM 1334 N N . LYS A 1 175 ? -18.938 24.141 21.844 1 90.94 175 LYS A N 1
ATOM 1335 C CA . LYS A 1 175 ? -19.766 25.078 22.594 1 90.94 175 LYS A CA 1
ATOM 1336 C C . LYS A 1 175 ? -19.562 26.5 22.094 1 90.94 175 LYS A C 1
ATOM 1338 O O . LYS A 1 175 ? -20.391 27.375 22.344 1 90.94 175 LYS A O 1
ATOM 1343 N N . THR A 1 176 ? -18.469 26.75 21.344 1 90.81 176 THR A N 1
ATOM 1344 C CA . THR A 1 176 ? -18.203 28.078 20.812 1 90.81 176 THR A CA 1
ATOM 1345 C C . THR A 1 176 ? -19.406 28.594 20.016 1 90.81 176 THR A C 1
ATOM 1347 O O . THR A 1 176 ? -19.969 27.859 19.203 1 90.81 176 THR A O 1
ATOM 1350 N N . GLN A 1 177 ? -19.781 29.859 20.297 1 88.38 177 GLN A N 1
ATOM 1351 C CA . GLN A 1 177 ? -20.953 30.469 19.641 1 88.38 177 GLN A CA 1
ATOM 1352 C C . GLN A 1 177 ? -20.562 31.734 18.891 1 88.38 177 GLN A C 1
ATOM 1354 O O . GLN A 1 177 ? -19.734 32.5 19.359 1 88.38 177 GLN A O 1
ATOM 1359 N N . ALA A 1 178 ? -21.125 31.812 17.781 1 83.88 178 ALA A N 1
ATOM 1360 C CA . ALA A 1 178 ? -21.109 33.094 17.047 1 83.88 178 ALA A CA 1
ATOM 1361 C C . ALA A 1 178 ? -22.438 33.812 17.172 1 83.88 178 ALA A C 1
ATOM 1363 O O . ALA A 1 178 ? -23.469 33.312 16.719 1 83.88 178 ALA A O 1
ATOM 1364 N N . VAL A 1 179 ? -22.328 34.938 17.812 1 79.81 179 VAL A N 1
ATOM 1365 C CA . VAL A 1 179 ? -23.547 35.719 18.047 1 79.81 179 VAL A CA 1
ATOM 1366 C C . VAL A 1 179 ? -23.5 37 17.25 1 79.81 179 VAL A C 1
ATOM 1368 O O . VAL A 1 179 ? -22.5 37.719 17.297 1 79.81 179 VAL A O 1
ATOM 1371 N N . LYS A 1 180 ? -24.516 37.281 16.594 1 73.81 180 LYS A N 1
ATOM 1372 C CA . LYS A 1 180 ? -24.578 38.5 15.773 1 73.81 180 LYS A CA 1
ATOM 1373 C C . LYS A 1 180 ? -24.75 39.75 16.641 1 73.81 180 LYS A C 1
ATOM 1375 O O . LYS A 1 180 ? -25.578 39.75 17.547 1 73.81 180 LYS A O 1
ATOM 1380 N N . HIS A 1 181 ? -23.891 40.625 16.453 1 75.69 181 HIS A N 1
ATOM 1381 C CA . HIS A 1 181 ? -23.984 41.969 17.047 1 75.69 181 HIS A CA 1
ATOM 1382 C C . HIS A 1 181 ? -23.844 43.062 15.977 1 75.69 181 HIS A C 1
ATOM 1384 O O . HIS A 1 181 ? -22.734 43.469 15.648 1 75.69 181 HIS A O 1
ATOM 1390 N N . GLY A 1 182 ? -25.031 43.594 15.5 1 74.81 182 GLY A N 1
ATOM 1391 C CA . GLY A 1 182 ? -25 44.531 14.367 1 74.81 182 GLY A CA 1
ATOM 1392 C C . GLY A 1 182 ? -24.578 43.844 13.07 1 74.81 182 GLY A C 1
ATOM 1393 O O . GLY A 1 182 ? -25.219 42.875 12.633 1 74.81 182 GLY A O 1
ATOM 1394 N N . ASP A 1 183 ? -23.453 44.344 12.547 1 70.69 183 ASP A N 1
ATOM 1395 C CA . ASP A 1 183 ? -22.969 43.812 11.281 1 70.69 183 ASP A CA 1
ATOM 1396 C C . ASP A 1 183 ? -21.781 42.906 11.492 1 70.69 183 ASP A C 1
ATOM 1398 O O . ASP A 1 183 ? -21.141 42.469 10.531 1 70.69 183 ASP A O 1
ATOM 1402 N N . LYS A 1 184 ? -21.656 42.625 12.828 1 71.56 184 LYS A N 1
ATOM 1403 C CA . LYS A 1 184 ? -20.516 41.75 13.133 1 71.56 184 LYS A CA 1
ATOM 1404 C C . LYS A 1 184 ? -20.938 40.562 14 1 71.56 184 LYS A C 1
ATOM 1406 O O . LYS A 1 184 ? -22.031 40.562 14.555 1 71.56 184 LYS A O 1
ATOM 1411 N N . TYR A 1 185 ? -20.062 39.531 13.953 1 73.38 185 TYR A N 1
ATOM 1412 C CA . TYR A 1 185 ? -20.25 38.406 14.875 1 73.38 185 TYR A CA 1
ATOM 1413 C C . TYR A 1 185 ? -19.219 38.438 16 1 73.38 185 TYR A C 1
ATOM 1415 O O . TYR A 1 185 ? -18.062 38.781 15.773 1 73.38 185 TYR A O 1
ATOM 1423 N N . VAL A 1 186 ? -19.797 38.25 17.109 1 79.44 186 VAL A N 1
ATOM 1424 C CA . VAL A 1 186 ? -18.922 38.094 18.266 1 79.44 186 VAL A CA 1
ATOM 1425 C C . VAL A 1 186 ? -18.781 36.594 18.594 1 79.44 186 VAL A C 1
ATOM 1427 O O . VAL A 1 186 ? -19.766 35.906 18.734 1 79.44 186 VAL A O 1
ATOM 1430 N N . LEU A 1 187 ? -17.531 36.156 18.625 1 85.38 187 LEU A N 1
ATOM 1431 C CA . LEU A 1 187 ? -17.25 34.75 18.969 1 85.38 187 LEU A CA 1
ATOM 1432 C C . LEU A 1 187 ? -17.031 34.594 20.469 1 85.38 187 LEU A C 1
ATOM 1434 O O . LEU A 1 187 ? -16.25 35.344 21.078 1 85.38 187 LEU A O 1
ATOM 1438 N N . ASN A 1 188 ? -17.844 33.719 21.016 1 87.5 188 ASN A N 1
ATOM 1439 C CA . ASN A 1 188 ? -17.703 33.375 22.438 1 87.5 188 ASN A CA 1
ATOM 1440 C C . ASN A 1 188 ? -17.359 31.906 22.625 1 87.5 188 ASN A C 1
ATOM 1442 O O . ASN A 1 188 ? -18.172 31.031 22.328 1 87.5 188 ASN A O 1
ATOM 1446 N N . GLY A 1 189 ? -16.156 31.656 23.047 1 90.62 189 GLY A N 1
ATOM 1447 C CA . GLY A 1 189 ? -15.703 30.297 23.281 1 90.62 189 GLY A CA 1
ATOM 1448 C C . GLY A 1 189 ? -14.195 30.172 23.328 1 90.62 189 GLY A C 1
ATOM 1449 O O . GLY A 1 189 ? -13.484 31.172 23.203 1 90.62 189 GLY A O 1
ATOM 1450 N N . THR A 1 190 ? -13.711 28.984 23.688 1 92.44 190 THR A N 1
ATOM 1451 C CA . THR A 1 190 ? -12.281 28.703 23.766 1 92.44 190 THR A CA 1
ATOM 1452 C C . THR A 1 190 ? -11.938 27.469 22.922 1 92.44 190 THR A C 1
ATOM 1454 O O . THR A 1 190 ? -12.539 26.406 23.094 1 92.44 190 THR A O 1
ATOM 1457 N N . LYS A 1 191 ? -11.117 27.719 22.047 1 92.31 191 LYS A N 1
ATOM 1458 C CA . LYS A 1 191 ? -10.562 26.609 21.281 1 92.31 191 LYS A CA 1
ATOM 1459 C C . LYS A 1 191 ? -9.273 26.094 21.906 1 92.31 191 LYS A C 1
ATOM 1461 O O . LYS A 1 191 ? -8.602 26.812 22.641 1 92.31 191 LYS A O 1
ATOM 1466 N N . LEU A 1 192 ? -8.945 24.797 21.641 1 91.25 192 LEU A N 1
ATOM 1467 C CA . LEU A 1 192 ? -7.797 24.141 22.266 1 91.25 192 LEU A CA 1
ATOM 1468 C C . LEU A 1 192 ? -7.066 23.25 21.266 1 91.25 192 LEU A C 1
ATOM 1470 O O . LEU A 1 192 ? -7.699 22.625 20.406 1 91.25 192 LEU A O 1
ATOM 1474 N N . TRP A 1 193 ? -5.707 23.219 21.406 1 91.56 193 TRP A N 1
ATOM 1475 C CA . TRP A 1 193 ? -4.84 22.375 20.594 1 91.56 193 TRP A CA 1
ATOM 1476 C C . TRP A 1 193 ? -4.809 22.844 19.156 1 91.56 193 TRP A C 1
ATOM 1478 O O . TRP A 1 193 ? -4.945 22.047 18.219 1 91.56 193 TRP A O 1
ATOM 1488 N N . ILE A 1 194 ? -4.809 24.078 19 1 92.69 194 ILE A N 1
ATOM 1489 C CA . ILE A 1 194 ? -4.871 24.656 17.672 1 92.69 194 ILE A CA 1
ATOM 1490 C C . ILE A 1 194 ? -3.463 24.781 17.094 1 92.69 194 ILE A C 1
ATOM 1492 O O . ILE A 1 194 ? -2.658 25.594 17.562 1 92.69 194 ILE A O 1
ATOM 1496 N N . SER A 1 195 ? -3.221 23.953 16.047 1 90.69 195 SER A N 1
ATOM 1497 C CA . SER A 1 195 ? -1.923 23.969 15.383 1 90.69 195 SER A CA 1
ATOM 1498 C C . SER A 1 195 ? -1.669 25.281 14.672 1 90.69 195 SER A C 1
ATOM 1500 O O . SER A 1 195 ? -2.588 25.875 14.094 1 90.69 195 SER A O 1
ATOM 1502 N N . ASN A 1 196 ? -0.44 25.766 14.648 1 91.75 196 ASN A N 1
ATOM 1503 C CA . ASN A 1 196 ? 0.061 26.953 13.977 1 91.75 196 ASN A CA 1
ATOM 1504 C C . ASN A 1 196 ? -0.464 28.234 14.625 1 91.75 196 ASN A C 1
ATOM 1506 O O . ASN A 1 196 ? -0.208 29.328 14.141 1 91.75 196 ASN A O 1
ATOM 1510 N N . ALA A 1 197 ? -1.167 28.156 15.727 1 88.38 197 ALA A N 1
ATOM 1511 C CA . ALA A 1 197 ? -1.856 29.297 16.328 1 88.38 197 ALA A CA 1
ATOM 1512 C C . ALA A 1 197 ? -0.875 30.422 16.672 1 88.38 197 ALA A C 1
ATOM 1514 O O . ALA A 1 197 ? -1.168 31.594 16.453 1 88.38 197 ALA A O 1
ATOM 1515 N N . GLU A 1 198 ? 0.235 30.062 17.125 1 86.38 198 GLU A N 1
ATOM 1516 C CA . GLU A 1 198 ? 1.229 31.047 17.547 1 86.38 198 GLU A CA 1
ATOM 1517 C C . GLU A 1 198 ? 1.712 31.891 16.375 1 86.38 198 GLU A C 1
ATOM 1519 O O . GLU A 1 198 ? 2.076 33.062 16.562 1 86.38 198 GLU A O 1
ATOM 1524 N N . HIS A 1 199 ? 1.643 31.375 15.211 1 86.94 199 HIS A N 1
ATOM 1525 C CA . HIS A 1 199 ? 2.229 32.031 14.055 1 86.94 199 HIS A CA 1
ATOM 1526 C C . HIS A 1 199 ? 1.156 32.438 13.047 1 86.94 199 HIS A C 1
ATOM 1528 O O . HIS A 1 199 ? 1.468 32.969 11.984 1 86.94 199 HIS A O 1
ATOM 1534 N N . ALA A 1 200 ? -0.087 32.25 13.398 1 92.56 200 ALA A N 1
ATOM 1535 C CA . ALA A 1 200 ? -1.143 32.375 12.391 1 92.56 200 ALA A CA 1
ATOM 1536 C C . ALA A 1 200 ? -1.554 33.812 12.188 1 92.56 200 ALA A C 1
ATOM 1538 O O . ALA A 1 200 ? -1.631 34.594 13.141 1 92.56 200 ALA A O 1
ATOM 1539 N N . GLY A 1 201 ? -1.713 34.125 10.945 1 91.81 201 GLY A N 1
ATOM 1540 C CA . GLY A 1 201 ? -2.32 35.406 10.57 1 91.81 201 GLY A CA 1
ATOM 1541 C C . GLY A 1 201 ? -3.791 35.281 10.219 1 91.81 201 GLY A C 1
ATOM 1542 O O . GLY A 1 201 ? -4.512 36.281 10.18 1 91.81 201 GLY A O 1
ATOM 1543 N N . LEU A 1 202 ? -4.184 34.094 9.992 1 92.44 202 LEU A N 1
ATOM 1544 C CA . LEU A 1 202 ? -5.578 33.781 9.688 1 92.44 202 LEU A CA 1
ATOM 1545 C C . LEU A 1 202 ? -6.059 32.562 10.492 1 92.44 202 LEU A C 1
ATOM 1547 O O . LEU A 1 202 ? -5.359 31.562 10.57 1 92.44 202 LEU A O 1
ATOM 1551 N N . TYR A 1 203 ? -7.211 32.688 11.109 1 93.12 203 TYR A N 1
ATOM 1552 C CA . TYR A 1 203 ? -7.852 31.609 11.867 1 93.12 203 TYR A CA 1
ATOM 1553 C C . TYR A 1 203 ? -9.195 31.234 11.25 1 93.12 203 TYR A C 1
ATOM 1555 O O . TYR A 1 203 ? -10.078 32.094 11.109 1 93.12 203 TYR A O 1
ATOM 1563 N N . VAL A 1 204 ? -9.32 30.062 10.844 1 93.19 204 VAL A N 1
ATOM 1564 C CA . VAL A 1 204 ? -10.625 29.531 10.477 1 93.19 204 VAL A CA 1
ATOM 1565 C C . VAL A 1 204 ? -11.312 28.938 11.703 1 93.19 204 VAL A C 1
ATOM 1567 O O . VAL A 1 204 ? -10.961 27.844 12.156 1 93.19 204 VAL A O 1
ATOM 1570 N N . VAL A 1 205 ? -12.312 29.641 12.219 1 92.25 205 VAL A N 1
ATOM 1571 C CA . VAL A 1 205 ? -12.93 29.266 13.484 1 92.25 205 VAL A CA 1
ATOM 1572 C C . VAL A 1 205 ? -14.32 28.672 13.234 1 92.25 205 VAL A C 1
ATOM 1574 O O . VAL A 1 205 ? -15.141 29.281 12.547 1 92.25 205 VAL A O 1
ATOM 1577 N N . PHE A 1 206 ? -14.562 27.516 13.797 1 91.94 206 PHE A N 1
ATOM 1578 C CA . PHE A 1 206 ? -15.875 26.891 13.727 1 91.94 206 PHE A CA 1
ATOM 1579 C C . PHE A 1 206 ? -16.688 27.188 14.984 1 91.94 206 PHE A C 1
ATOM 1581 O O . PHE A 1 206 ? -16.156 27.109 16.094 1 91.94 206 PHE A O 1
ATOM 1588 N N . ALA A 1 207 ? -17.953 27.609 14.734 1 90.38 207 ALA A N 1
ATOM 1589 C CA . ALA A 1 207 ? -18.812 28 15.844 1 90.38 207 ALA A CA 1
ATOM 1590 C C . ALA A 1 207 ? -20.281 27.703 15.523 1 90.38 207 ALA A C 1
ATOM 1592 O O . ALA A 1 207 ? -20.656 27.609 14.352 1 90.38 207 ALA A O 1
ATOM 1593 N N . ASN A 1 208 ? -21.047 27.516 16.578 1 86.69 208 ASN A N 1
ATOM 1594 C CA . ASN A 1 208 ? -22.484 27.469 16.422 1 86.69 208 ASN A CA 1
ATOM 1595 C C . ASN A 1 208 ? -23.062 28.859 16.109 1 86.69 208 ASN A C 1
ATOM 1597 O O . ASN A 1 208 ? -22.656 29.844 16.719 1 86.69 208 ASN A O 1
ATOM 1601 N N . ALA A 1 209 ? -23.844 28.891 15.039 1 81.56 209 ALA A N 1
ATOM 1602 C CA . ALA A 1 209 ? -24.438 30.188 14.672 1 81.56 209 ALA A CA 1
ATOM 1603 C C . ALA A 1 209 ? -25.922 30.031 14.344 1 81.56 209 ALA A C 1
ATOM 1605 O O . ALA A 1 209 ? -26.344 28.984 13.844 1 81.56 209 ALA A O 1
ATOM 1606 N N . ASP A 1 210 ? -26.594 31.016 14.789 1 68.5 210 ASP A N 1
ATOM 1607 C CA . ASP A 1 210 ? -27.984 31.125 14.352 1 68.5 210 ASP A CA 1
ATOM 1608 C C . ASP A 1 210 ? -28.078 31.75 12.961 1 68.5 210 ASP A C 1
ATOM 1610 O O . ASP A 1 210 ? -27.688 32.906 12.766 1 68.5 210 ASP A O 1
ATOM 1614 N N . PRO A 1 211 ? -28.406 30.953 11.938 1 62.56 211 PRO A N 1
ATOM 1615 C CA . PRO A 1 211 ? -28.422 31.422 10.547 1 62.56 211 PRO A CA 1
ATOM 1616 C C . PRO A 1 211 ? -29.156 32.75 10.375 1 62.56 211 PRO A C 1
ATOM 1618 O O . PRO A 1 211 ? -28.859 33.5 9.445 1 62.56 211 PRO A O 1
ATOM 1621 N N . SER A 1 212 ? -30.188 32.969 11.133 1 56.31 212 SER A N 1
ATOM 1622 C CA . SER A 1 212 ? -31.031 34.156 10.961 1 56.31 212 SER A CA 1
ATOM 1623 C C . SER A 1 212 ? -30.281 35.438 11.32 1 56.31 212 SER A C 1
ATOM 1625 O O . SER A 1 212 ? -30.734 36.531 11.008 1 56.31 212 SER A O 1
ATOM 1627 N N . LYS A 1 213 ? -29.016 35.406 11.812 1 56.75 213 LYS A N 1
ATOM 1628 C CA . LYS A 1 213 ? -28.375 36.594 12.383 1 56.75 213 LYS A CA 1
ATOM 1629 C C . LYS A 1 213 ? -26.969 36.812 11.82 1 56.75 213 LYS A C 1
ATOM 1631 O O . LYS A 1 213 ? -26.172 37.562 12.375 1 56.75 213 LYS A O 1
ATOM 1636 N N . VAL A 1 214 ? -26.453 36.125 10.82 1 55.72 214 VAL A N 1
ATOM 1637 C CA . VAL A 1 214 ? -25.016 36.156 10.555 1 55.72 214 VAL A CA 1
ATOM 1638 C C . VAL A 1 214 ? -24.719 37.062 9.359 1 55.72 214 VAL A C 1
ATOM 1640 O O . VAL A 1 214 ? -25.266 36.844 8.273 1 55.72 214 VAL A O 1
ATOM 1643 N N . PRO A 1 215 ? -24.109 38.312 9.695 1 57.75 215 PRO A N 1
ATOM 1644 C CA . PRO A 1 215 ? -23.625 39 8.5 1 57.75 215 PRO A CA 1
ATOM 1645 C C . PRO A 1 215 ? -22.656 38.125 7.68 1 57.75 215 PRO A C 1
ATOM 1647 O O . PRO A 1 215 ? -21.891 37.344 8.242 1 57.75 215 PRO A O 1
ATOM 1650 N N . GLU A 1 216 ? -22.609 38.25 6.348 1 60.56 216 GLU A N 1
ATOM 1651 C CA . GLU A 1 216 ? -22.203 37.344 5.285 1 60.56 216 GLU A CA 1
ATOM 1652 C C . GLU A 1 216 ? -20.703 37.438 5.012 1 60.56 216 GLU A C 1
ATOM 1654 O O . GLU A 1 216 ? -20.062 36.469 4.664 1 60.56 216 GLU A O 1
ATOM 1659 N N . CYS A 1 217 ? -19.969 38.594 5.52 1 64.88 217 CYS A N 1
ATOM 1660 C CA . CYS A 1 217 ? -18.703 38.781 4.832 1 64.88 217 CYS A CA 1
ATOM 1661 C C . CYS A 1 217 ? -17.609 37.906 5.426 1 64.88 217 CYS A C 1
ATOM 1663 O O . CYS A 1 217 ? -16.609 37.625 4.77 1 64.88 217 CYS A O 1
ATOM 1665 N N . ASN A 1 218 ? -17.656 37.531 6.668 1 73.62 218 ASN A N 1
ATOM 1666 C CA . ASN A 1 218 ? -16.594 36.75 7.266 1 73.62 218 ASN A CA 1
ATOM 1667 C C . ASN A 1 218 ? -17 35.281 7.422 1 73.62 218 ASN A C 1
ATOM 1669 O O . ASN A 1 218 ? -16.234 34.5 7.965 1 73.62 218 ASN A O 1
ATOM 1673 N N . ILE A 1 219 ? -18.078 35.062 6.938 1 80.62 219 ILE A N 1
ATOM 1674 C CA . ILE A 1 219 ? -18.547 33.688 6.969 1 80.62 219 ILE A CA 1
ATOM 1675 C C . ILE A 1 219 ? -17.938 32.875 5.809 1 80.62 219 ILE A C 1
ATOM 1677 O O . ILE A 1 219 ? -17.969 33.344 4.66 1 80.62 219 ILE A O 1
ATOM 1681 N N . LEU A 1 220 ? -17.297 31.922 6.164 1 85.38 220 LEU A N 1
ATOM 1682 C CA . LEU A 1 220 ? -16.781 31.016 5.129 1 85.38 220 LEU A CA 1
ATOM 1683 C C . LEU A 1 220 ? -17.875 30.062 4.664 1 85.38 220 LEU A C 1
ATOM 1685 O O . LEU A 1 220 ? -18.359 29.234 5.449 1 85.38 220 LEU A O 1
ATOM 1689 N N . GLY A 1 221 ? -18.234 30.203 3.436 1 86.38 221 GLY A N 1
ATOM 1690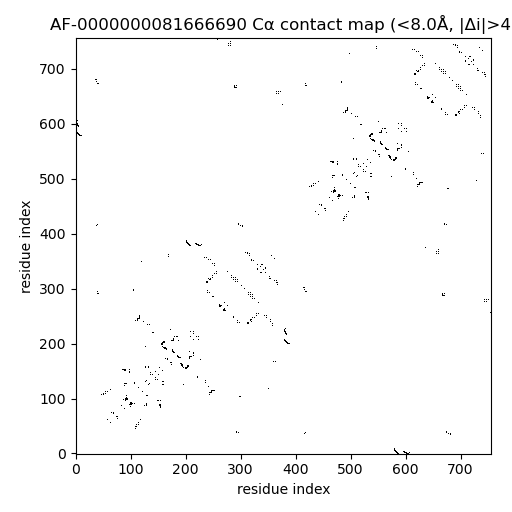 C CA . GLY A 1 221 ? -19.312 29.375 2.912 1 86.38 221 GLY A CA 1
ATOM 1691 C C . GLY A 1 221 ? -20.688 29.797 3.404 1 86.38 221 GLY A C 1
ATOM 1692 O O . GLY A 1 221 ? -20.984 30.984 3.459 1 86.38 221 GLY A O 1
ATOM 1693 N N . GLU A 1 222 ? -21.531 28.734 3.598 1 83.31 222 GLU A N 1
ATOM 1694 C CA . GLU A 1 222 ? -22.906 28.984 3.994 1 83.31 222 GLU A CA 1
ATOM 1695 C C . GLU A 1 222 ? -23.141 28.594 5.449 1 83.31 222 GLU A C 1
ATOM 1697 O O . GLU A 1 222 ? -22.641 27.562 5.918 1 83.31 222 GLU A O 1
ATOM 1702 N N . VAL A 1 223 ? -23.891 29.484 6.074 1 81.38 223 VAL A N 1
ATOM 1703 C CA . VAL A 1 223 ? -24.281 29.172 7.445 1 81.38 223 VAL A CA 1
ATOM 1704 C C . VAL A 1 223 ? -25.062 27.875 7.469 1 81.38 223 VAL A C 1
ATOM 1706 O O . VAL A 1 223 ? -25.922 27.641 6.613 1 81.38 223 VAL A O 1
ATOM 1709 N N . GLY A 1 224 ? -24.766 27.016 8.422 1 82.38 224 GLY A N 1
ATOM 1710 C CA . GLY A 1 224 ? -25.438 25.719 8.539 1 82.38 224 GLY A CA 1
ATOM 1711 C C . GLY A 1 224 ? -24.672 24.594 7.859 1 82.38 224 GLY A C 1
ATOM 1712 O O . GLY A 1 224 ? -24.984 23.422 8.07 1 82.38 224 GLY A O 1
ATOM 1713 N N . LYS A 1 225 ? -23.641 24.938 7.164 1 87.75 225 LYS A N 1
ATOM 1714 C CA . LYS A 1 225 ? -22.891 23.922 6.434 1 87.75 225 LYS A CA 1
ATOM 1715 C C . LYS A 1 225 ? -21.5 23.734 7.031 1 87.75 225 LYS A C 1
ATOM 1717 O O . LYS A 1 225 ? -20.641 23.109 6.418 1 87.75 225 LYS A O 1
ATOM 1722 N N . GLY A 1 226 ? -21.328 24.297 8.227 1 88.62 226 GLY A N 1
ATOM 1723 C CA . GLY A 1 226 ? -20.031 24.219 8.867 1 88.62 226 GLY A CA 1
ATOM 1724 C C . GLY A 1 226 ? -19.531 22.797 9.07 1 88.62 226 GLY A C 1
ATOM 1725 O O . GLY A 1 226 ? -18.359 22.516 8.859 1 88.62 226 GLY A O 1
ATOM 1726 N N . TYR A 1 227 ? -20.453 21.938 9.406 1 87.56 227 TYR A N 1
ATOM 1727 C CA . TYR A 1 227 ? -20.109 20.531 9.617 1 87.56 227 TYR A CA 1
ATOM 1728 C C . TYR A 1 227 ? -19.547 19.906 8.344 1 87.56 227 TYR A C 1
ATOM 1730 O O . TYR A 1 227 ? -18.5 19.25 8.367 1 87.56 227 TYR A O 1
ATOM 1738 N N . LYS A 1 228 ? -20.234 20.094 7.332 1 90.38 228 LYS A N 1
ATOM 1739 C CA . LYS A 1 228 ? -19.828 19.547 6.043 1 90.38 228 LYS A CA 1
ATOM 1740 C C . LYS A 1 228 ? -18.469 20.078 5.617 1 90.38 228 LYS A C 1
ATOM 1742 O O . LYS A 1 228 ? -17.609 19.312 5.16 1 90.38 228 LYS A O 1
ATOM 1747 N N . TYR A 1 229 ? -18.25 21.328 5.809 1 92.12 229 TYR A N 1
ATOM 1748 C CA . TYR A 1 229 ? -16.984 21.938 5.422 1 92.12 229 TYR A CA 1
ATOM 1749 C C . TYR A 1 229 ? -15.836 21.375 6.254 1 92.12 229 TYR A C 1
ATOM 1751 O O . TYR A 1 229 ? -14.758 21.094 5.727 1 92.12 229 TYR A O 1
ATOM 1759 N N . ALA A 1 230 ? -16.125 21.234 7.527 1 92 230 ALA A N 1
ATOM 1760 C CA . ALA A 1 230 ? -15.094 20.703 8.422 1 92 230 ALA A CA 1
ATOM 1761 C C . ALA A 1 230 ? -14.703 19.281 8.023 1 92 230 ALA A C 1
ATOM 1763 O O . ALA A 1 230 ? -13.516 18.984 7.863 1 92 230 ALA A O 1
ATOM 1764 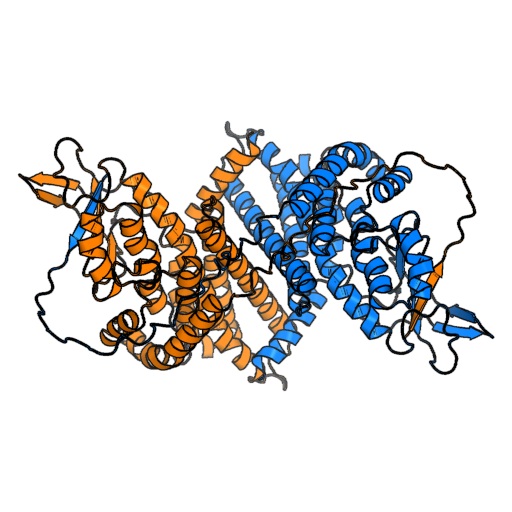N N . ILE A 1 231 ? -15.648 18.484 7.809 1 91.12 231 ILE A N 1
ATOM 1765 C CA . ILE A 1 231 ? -15.406 17.078 7.543 1 91.12 231 ILE A CA 1
ATOM 1766 C C . ILE A 1 231 ? -14.688 16.906 6.203 1 91.12 231 ILE A C 1
ATOM 1768 O O . ILE A 1 231 ? -13.734 16.141 6.09 1 91.12 231 ILE A O 1
ATOM 1772 N N . GLU A 1 232 ? -15.156 17.609 5.238 1 92.75 232 GLU A N 1
ATOM 1773 C CA . GLU A 1 232 ? -14.547 17.516 3.918 1 92.75 232 GLU A CA 1
ATOM 1774 C C . GLU A 1 232 ? -13.086 17.969 3.945 1 92.75 232 GLU A C 1
ATOM 1776 O O . GLU A 1 232 ? -12.227 17.344 3.322 1 92.75 232 GLU A O 1
ATOM 1781 N N . THR A 1 233 ? -12.836 19.016 4.633 1 95.12 233 THR A N 1
ATOM 1782 C CA . THR A 1 233 ? -11.477 19.531 4.781 1 95.12 233 THR A CA 1
ATOM 1783 C C . THR A 1 233 ? -10.594 18.516 5.5 1 95.12 233 THR A C 1
ATOM 1785 O O . THR A 1 233 ? -9.453 18.281 5.098 1 95.12 233 THR A O 1
ATOM 1788 N N . LEU A 1 234 ? -11.148 17.906 6.488 1 94.75 234 LEU A N 1
ATOM 1789 C CA . LEU A 1 234 ? -10.367 16.984 7.305 1 94.75 234 LEU A CA 1
ATOM 1790 C C . LEU A 1 234 ? -10.031 15.727 6.527 1 94.75 234 LEU A C 1
ATOM 1792 O O . LEU A 1 234 ? -9 15.094 6.777 1 94.75 234 LEU A O 1
ATOM 1796 N N . ASN A 1 235 ? -10.852 15.375 5.578 1 96.38 235 ASN A N 1
ATOM 1797 C CA . ASN A 1 235 ? -10.523 14.227 4.742 1 96.38 235 ASN A CA 1
ATOM 1798 C C . ASN A 1 235 ? -9.242 14.461 3.945 1 96.38 235 ASN A C 1
ATOM 1800 O O . ASN A 1 235 ? -8.406 13.562 3.828 1 96.38 235 ASN A O 1
ATOM 1804 N N . GLU A 1 236 ? -9.094 15.625 3.449 1 97.5 236 GLU A N 1
ATOM 1805 C CA . GLU A 1 236 ? -7.84 15.969 2.781 1 97.5 236 GLU A CA 1
ATOM 1806 C C . GLU A 1 236 ? -6.684 16.047 3.777 1 97.5 236 GLU A C 1
ATOM 1808 O O . GLU A 1 236 ? -5.574 15.594 3.486 1 97.5 236 GLU A O 1
ATOM 1813 N N . GLY A 1 237 ? -6.969 16.594 4.883 1 98.38 237 GLY A N 1
ATOM 1814 C CA . GLY A 1 237 ? -5.969 16.688 5.934 1 98.38 237 GLY A CA 1
ATOM 1815 C C . GLY A 1 237 ? -5.414 15.352 6.355 1 98.38 237 GLY A C 1
ATOM 1816 O O . GLY A 1 237 ? -4.23 15.234 6.684 1 98.38 237 GLY A O 1
ATOM 1817 N N . ARG A 1 238 ? -6.27 14.375 6.355 1 98.75 238 ARG A N 1
ATOM 1818 C CA . ARG A 1 238 ? -5.852 13.031 6.75 1 98.75 238 ARG A CA 1
ATOM 1819 C C . ARG A 1 238 ? -4.77 12.492 5.816 1 98.75 238 ARG A C 1
ATOM 1821 O O . ARG A 1 238 ? -3.844 11.812 6.258 1 98.75 238 ARG A O 1
ATOM 1828 N N . ILE A 1 239 ? -4.867 12.773 4.559 1 98.88 239 ILE A N 1
ATOM 1829 C CA . ILE A 1 239 ? -3.828 12.375 3.615 1 98.88 239 ILE A CA 1
ATOM 1830 C C . ILE A 1 239 ? -2.541 13.141 3.914 1 98.88 239 ILE A C 1
ATOM 1832 O O . ILE A 1 239 ? -1.444 12.586 3.82 1 98.88 239 ILE A O 1
ATOM 1836 N N . GLY A 1 240 ? -2.654 14.406 4.258 1 98.88 240 GLY A N 1
ATOM 1837 C CA . GLY A 1 240 ? -1.499 15.18 4.684 1 98.88 240 GLY A CA 1
ATOM 1838 C C . GLY A 1 240 ? -0.798 14.586 5.891 1 98.88 240 GLY A C 1
ATOM 1839 O O . GLY A 1 240 ? 0.432 14.5 5.922 1 98.88 240 GLY A O 1
ATOM 1840 N N . ILE A 1 241 ? -1.553 14.195 6.855 1 98.88 241 ILE A N 1
ATOM 1841 C CA . ILE A 1 241 ? -0.999 13.578 8.055 1 98.88 241 ILE A CA 1
ATOM 1842 C C . ILE A 1 241 ? -0.284 12.281 7.68 1 98.88 241 ILE A C 1
ATOM 1844 O O . ILE A 1 241 ? 0.792 11.984 8.203 1 98.88 241 ILE A O 1
ATOM 1848 N N . ALA A 1 242 ? -0.918 11.508 6.816 1 98.94 242 ALA A N 1
ATOM 1849 C CA . ALA A 1 242 ? -0.275 10.281 6.348 1 98.94 242 ALA A CA 1
ATOM 1850 C C . ALA A 1 242 ? 1.087 10.578 5.727 1 98.94 242 ALA A C 1
ATOM 1852 O O . ALA A 1 242 ? 2.057 9.859 5.965 1 98.94 242 ALA A O 1
ATOM 1853 N N . SER A 1 243 ? 1.145 11.617 4.949 1 98.94 243 SER A N 1
ATOM 1854 C CA . SER A 1 243 ? 2.402 12.016 4.328 1 98.94 243 SER A CA 1
ATOM 1855 C C . SER A 1 243 ? 3.443 12.391 5.375 1 98.94 243 SER A C 1
ATOM 1857 O O . SER A 1 243 ? 4.617 12.047 5.246 1 98.94 243 SER A O 1
ATOM 1859 N N . GLN A 1 244 ? 3.012 13.125 6.406 1 98.88 244 GLN A N 1
ATOM 1860 C CA . GLN A 1 244 ? 3.896 13.461 7.52 1 98.88 244 GLN A CA 1
ATOM 1861 C C . GLN A 1 244 ? 4.492 12.195 8.141 1 98.88 244 GLN A C 1
ATOM 1863 O O . GLN A 1 244 ? 5.699 12.117 8.367 1 98.88 244 GLN A O 1
ATOM 1868 N N . MET A 1 245 ? 3.59 11.273 8.406 1 98.94 245 MET A N 1
ATOM 1869 C CA . MET A 1 245 ? 3.99 10.062 9.117 1 98.94 245 MET A CA 1
ATOM 1870 C C . MET A 1 245 ? 4.91 9.203 8.258 1 98.94 245 MET A C 1
ATOM 1872 O O . MET A 1 245 ? 5.848 8.594 8.766 1 98.94 245 MET A O 1
ATOM 1876 N N . ASN A 1 246 ? 4.613 9.117 6.98 1 98.94 246 ASN A N 1
ATOM 1877 C CA . ASN A 1 246 ? 5.504 8.398 6.074 1 98.94 246 ASN A CA 1
ATOM 1878 C C . ASN A 1 246 ? 6.902 9.016 6.059 1 98.94 246 ASN A C 1
ATOM 1880 O O . ASN A 1 246 ? 7.898 8.297 6.148 1 98.94 246 ASN A O 1
ATOM 1884 N N . GLY A 1 247 ? 6.969 10.367 5.922 1 98.94 247 GLY A N 1
ATOM 1885 C CA . GLY A 1 247 ? 8.258 11.047 5.934 1 98.94 247 GLY A CA 1
ATOM 1886 C C . GLY A 1 247 ? 9.016 10.852 7.23 1 98.94 247 GLY A C 1
ATOM 1887 O O . GLY A 1 247 ? 10.219 10.562 7.215 1 98.94 247 GLY A O 1
ATOM 1888 N N . LEU A 1 248 ? 8.32 11.008 8.289 1 98.88 248 LEU A N 1
ATOM 1889 C CA . LEU A 1 248 ? 8.891 10.828 9.617 1 98.88 248 LEU A CA 1
ATOM 1890 C C . LEU A 1 248 ? 9.484 9.43 9.766 1 98.88 248 LEU A C 1
ATOM 1892 O O . LEU A 1 248 ? 10.609 9.281 10.242 1 98.88 248 LEU A O 1
ATOM 1896 N N . THR A 1 249 ? 8.742 8.43 9.367 1 98.94 249 THR A N 1
ATOM 1897 C CA . THR A 1 249 ? 9.188 7.047 9.453 1 98.94 249 THR A CA 1
ATOM 1898 C C . THR A 1 249 ? 10.43 6.812 8.602 1 98.94 249 THR A C 1
ATOM 1900 O O . THR A 1 249 ? 11.391 6.184 9.047 1 98.94 249 THR A O 1
ATOM 1903 N N . GLN A 1 250 ? 10.383 7.316 7.414 1 98.88 250 GLN A N 1
ATOM 1904 C CA . GLN A 1 250 ? 11.539 7.215 6.535 1 98.88 250 GLN A CA 1
ATOM 1905 C C . GLN A 1 250 ? 12.75 7.918 7.137 1 98.88 250 GLN A C 1
ATOM 1907 O O . GLN A 1 250 ? 13.883 7.426 7.031 1 98.88 250 GLN A O 1
ATOM 1912 N N . GLY A 1 251 ? 12.531 9.125 7.723 1 98.75 251 GLY A N 1
ATOM 1913 C CA . GLY A 1 251 ? 13.617 9.828 8.383 1 98.75 251 GLY A CA 1
ATOM 1914 C C . GLY A 1 251 ? 14.273 9.016 9.477 1 98.75 251 GLY A C 1
ATOM 1915 O O . GLY A 1 251 ? 15.508 8.961 9.562 1 98.75 251 GLY A O 1
ATOM 1916 N N . ALA A 1 252 ? 13.477 8.398 10.289 1 98.69 252 ALA A N 1
ATOM 1917 C CA . ALA A 1 252 ? 14 7.543 11.352 1 98.69 252 ALA A CA 1
ATOM 1918 C C . ALA A 1 252 ? 14.844 6.41 10.773 1 98.69 252 ALA A C 1
ATOM 1920 O O . ALA A 1 252 ? 15.961 6.164 11.234 1 98.69 252 ALA A O 1
ATOM 1921 N N . LEU A 1 253 ? 14.359 5.754 9.742 1 98.75 253 LEU A N 1
ATOM 1922 C CA . LEU A 1 253 ? 15.07 4.637 9.125 1 98.75 253 LEU A CA 1
ATOM 1923 C C . LEU A 1 253 ? 16.359 5.109 8.453 1 98.75 253 LEU A C 1
ATOM 1925 O O . LEU A 1 253 ? 17.359 4.391 8.438 1 98.75 253 LEU A O 1
ATOM 1929 N N . ASN A 1 254 ? 16.266 6.305 7.875 1 98 254 ASN A N 1
ATOM 1930 C CA . ASN A 1 254 ? 17.453 6.879 7.254 1 98 254 ASN A CA 1
ATOM 1931 C C . ASN A 1 254 ? 18.594 7.039 8.266 1 98 254 ASN A C 1
ATOM 1933 O O . ASN A 1 254 ? 19.766 6.996 7.891 1 98 254 ASN A O 1
ATOM 1937 N N . HIS A 1 255 ? 18.266 7.23 9.445 1 96.69 255 HIS A N 1
ATOM 1938 C CA . HIS A 1 255 ? 19.266 7.379 10.492 1 96.69 255 HIS A CA 1
ATOM 1939 C C . HIS A 1 255 ? 19.719 6.02 11.023 1 96.69 255 HIS A C 1
ATOM 1941 O O . HIS A 1 255 ? 20.906 5.812 11.289 1 96.69 255 HIS A O 1
ATOM 1947 N N . VAL A 1 256 ? 18.859 5.074 11.141 1 97.88 256 VAL A N 1
ATOM 1948 C CA . VAL A 1 256 ? 19.109 3.896 11.961 1 97.88 256 VAL A CA 1
ATOM 1949 C C . VAL A 1 256 ? 19.719 2.793 11.109 1 97.88 256 VAL A C 1
ATOM 1951 O O . VAL A 1 256 ? 20.578 2.041 11.578 1 97.88 256 VAL A O 1
ATOM 1954 N N . ILE A 1 257 ? 19.281 2.617 9.844 1 98.38 257 ILE A N 1
ATOM 1955 C CA . ILE A 1 257 ? 19.75 1.513 9.023 1 98.38 257 ILE A CA 1
ATOM 1956 C C . ILE A 1 257 ? 21.266 1.644 8.812 1 98.38 257 ILE A C 1
ATOM 1958 O O . ILE A 1 257 ? 22.016 0.696 9.055 1 98.38 257 ILE A O 1
ATOM 1962 N N . PRO A 1 258 ? 21.781 2.857 8.391 1 97.31 258 PRO A N 1
ATOM 1963 C CA . PRO A 1 258 ? 23.25 2.982 8.281 1 97.31 258 PRO A CA 1
ATOM 1964 C C . PRO A 1 258 ? 23.969 2.682 9.594 1 97.31 258 PRO A C 1
ATOM 1966 O O . PRO A 1 258 ? 25.047 2.094 9.586 1 97.31 258 PRO A O 1
ATOM 1969 N N . TYR A 1 259 ? 23.375 3.109 10.695 1 96.25 259 TYR A N 1
ATOM 1970 C CA . TYR A 1 259 ? 23.953 2.799 11.992 1 96.25 259 TYR A CA 1
ATOM 1971 C C . TYR A 1 259 ? 24.094 1.294 12.188 1 96.25 259 TYR A C 1
ATOM 1973 O O . TYR A 1 259 ? 25.141 0.806 12.617 1 96.25 259 TYR A O 1
ATOM 1981 N N . THR A 1 260 ? 23.047 0.508 11.898 1 97.62 260 THR A N 1
ATOM 1982 C CA . THR A 1 260 ? 23.062 -0.935 12.109 1 97.62 260 THR A CA 1
ATOM 1983 C C . THR A 1 260 ? 24.062 -1.607 11.18 1 97.62 260 THR A C 1
ATOM 1985 O O . THR A 1 260 ? 24.609 -2.666 11.5 1 97.62 260 THR A O 1
ATOM 1988 N N . ILE A 1 261 ? 24.312 -1.022 10.016 1 97.75 261 ILE A N 1
ATOM 1989 C CA . ILE A 1 261 ? 25.266 -1.562 9.055 1 97.75 261 ILE A CA 1
ATOM 1990 C C . ILE A 1 261 ? 26.688 -1.295 9.539 1 97.75 261 ILE A C 1
ATOM 1992 O O . ILE A 1 261 ? 27.562 -2.15 9.406 1 97.75 261 ILE A O 1
ATOM 1996 N N . SER A 1 262 ? 26.938 -0.18 10.164 1 96.38 262 SER A N 1
ATOM 1997 C CA . SER A 1 262 ? 28.281 0.234 10.578 1 96.38 262 SER A CA 1
ATOM 1998 C C . SER A 1 262 ? 28.641 -0.329 11.945 1 96.38 262 SER A C 1
ATOM 2000 O O . SER A 1 262 ? 29.797 -0.656 12.211 1 96.38 262 SER A O 1
ATOM 2002 N N . ARG A 1 263 ? 27.672 -0.449 12.852 1 95.75 263 ARG A N 1
ATOM 2003 C CA . ARG A 1 263 ? 27.906 -0.938 14.203 1 95.75 263 ARG A CA 1
ATOM 2004 C C . ARG A 1 263 ? 28.219 -2.432 14.203 1 95.75 263 ARG A C 1
ATOM 2006 O O . ARG A 1 263 ? 27.484 -3.219 13.594 1 95.75 263 ARG A O 1
ATOM 2013 N N . LYS A 1 264 ? 29.344 -2.775 14.891 1 96.38 264 LYS A N 1
ATOM 2014 C CA . LYS A 1 264 ? 29.734 -4.18 14.938 1 96.38 264 LYS A CA 1
ATOM 2015 C C . LYS A 1 264 ? 29.609 -4.738 16.359 1 96.38 264 LYS A C 1
ATOM 2017 O O . LYS A 1 264 ? 29.953 -4.062 17.328 1 96.38 264 LYS A O 1
ATOM 2022 N N . GLN A 1 265 ? 28.984 -5.828 16.516 1 94.94 265 GLN A N 1
ATOM 2023 C CA . GLN A 1 265 ? 28.938 -6.684 17.703 1 94.94 265 GLN A CA 1
ATOM 2024 C C . GLN A 1 265 ? 29.188 -8.141 17.328 1 94.94 265 GLN A C 1
ATOM 2026 O O . GLN A 1 265 ? 28.797 -8.594 16.25 1 94.94 265 GLN A O 1
ATOM 2031 N N . PHE A 1 266 ? 29.938 -8.867 18.281 1 96.19 266 PHE A N 1
ATOM 2032 C CA . PHE A 1 266 ? 30.281 -10.266 18.062 1 96.19 266 PHE A CA 1
ATOM 2033 C C . PHE A 1 266 ? 31 -10.453 16.734 1 96.19 266 PHE A C 1
ATOM 2035 O O . PHE A 1 266 ? 30.781 -11.453 16.047 1 96.19 266 PHE A O 1
ATOM 2042 N N . GLY A 1 267 ? 31.672 -9.391 16.266 1 95.56 267 GLY A N 1
ATOM 2043 C CA . GLY A 1 267 ? 32.531 -9.461 15.102 1 95.56 267 GLY A CA 1
ATOM 2044 C C . GLY A 1 267 ? 31.812 -9.188 13.797 1 95.56 267 GLY A C 1
ATOM 2045 O O . GLY A 1 267 ? 32.406 -9.281 12.727 1 95.56 267 GLY A O 1
ATOM 2046 N N . HIS A 1 268 ? 30.547 -8.859 13.859 1 96.38 268 HIS A N 1
ATOM 2047 C CA . HIS A 1 268 ? 29.75 -8.656 12.648 1 96.38 268 HIS A CA 1
ATOM 2048 C C . HIS A 1 268 ? 28.938 -7.363 12.734 1 96.38 268 HIS A C 1
ATOM 2050 O O . HIS A 1 268 ? 28.641 -6.883 13.828 1 96.38 268 HIS A O 1
ATOM 2056 N N . SER A 1 269 ? 28.734 -6.82 11.43 1 96.62 269 SER A N 1
ATOM 2057 C CA . SER A 1 269 ? 27.703 -5.785 11.406 1 96.62 269 SER A CA 1
ATOM 2058 C C . SER A 1 269 ? 26.406 -6.277 12.031 1 96.62 269 SER A C 1
ATOM 2060 O O . SER A 1 269 ? 25.953 -7.391 11.758 1 96.62 269 SER A O 1
ATOM 2062 N N . ILE A 1 270 ? 25.797 -5.453 12.898 1 96.69 270 ILE A N 1
ATOM 2063 C CA . ILE A 1 270 ? 24.578 -5.938 13.547 1 96.69 270 ILE A CA 1
ATOM 2064 C C . ILE A 1 270 ? 23.469 -6.102 12.516 1 96.69 270 ILE A C 1
ATOM 2066 O O . ILE A 1 270 ? 22.547 -6.898 12.711 1 96.69 270 ILE A O 1
ATOM 2070 N N . PHE A 1 271 ? 23.547 -5.406 11.383 1 97.94 271 PHE A N 1
ATOM 2071 C CA . PHE A 1 271 ? 22.594 -5.582 10.289 1 97.94 271 PHE A CA 1
ATOM 2072 C C . PHE A 1 271 ? 22.656 -7 9.742 1 97.94 271 PHE A C 1
ATOM 2074 O O . PHE A 1 271 ? 21.672 -7.508 9.211 1 97.94 271 PHE A O 1
ATOM 2081 N N . ASP A 1 272 ? 23.734 -7.672 9.898 1 96.44 272 ASP A N 1
ATOM 2082 C CA . ASP A 1 272 ? 23.953 -8.961 9.242 1 96.44 272 ASP A CA 1
ATOM 2083 C C . ASP A 1 272 ? 23.375 -10.102 10.07 1 96.44 272 ASP A C 1
ATOM 2085 O O . ASP A 1 272 ? 23.281 -11.234 9.594 1 96.44 272 ASP A O 1
ATOM 2089 N N . PHE A 1 273 ? 23.016 -9.797 11.328 1 96.56 273 PHE A N 1
ATOM 2090 C CA . PHE A 1 273 ? 22.266 -10.797 12.07 1 96.56 273 PHE A CA 1
ATOM 2091 C C . PHE A 1 273 ? 20.859 -10.945 11.5 1 96.56 273 PHE A C 1
ATOM 2093 O O . PHE A 1 273 ? 20.141 -9.961 11.344 1 96.56 273 PHE A O 1
ATOM 2100 N N . GLN A 1 274 ? 20.453 -12.156 11.234 1 96.38 274 GLN A N 1
ATOM 2101 C CA . GLN A 1 274 ? 19.219 -12.43 10.5 1 96.38 274 GLN A CA 1
ATOM 2102 C C . GLN A 1 274 ? 18.016 -11.836 11.211 1 96.38 274 GLN A C 1
ATOM 2104 O O . GLN A 1 274 ? 17.125 -11.258 10.578 1 96.38 274 GLN A O 1
ATOM 2109 N N . SER A 1 275 ? 17.906 -11.992 12.484 1 96.25 275 SER A N 1
ATOM 2110 C CA . SER A 1 275 ? 16.781 -11.43 13.227 1 96.25 275 SER A CA 1
ATOM 2111 C C . SER A 1 275 ? 16.703 -9.914 13.031 1 96.25 275 SER A C 1
ATOM 2113 O O . SER A 1 275 ? 15.609 -9.367 12.875 1 96.25 275 SER A O 1
ATOM 2115 N N . MET A 1 276 ? 17.891 -9.25 13.023 1 97.06 276 MET A N 1
ATOM 2116 C CA . MET A 1 276 ? 17.938 -7.801 12.875 1 97.06 276 MET A CA 1
ATOM 2117 C C . MET A 1 276 ? 17.484 -7.387 11.477 1 97.06 276 MET A C 1
ATOM 2119 O O . MET A 1 276 ? 16.594 -6.547 11.336 1 97.06 276 MET A O 1
ATOM 2123 N N . ASN A 1 277 ? 18.094 -8.008 10.484 1 97.44 277 ASN A N 1
ATOM 2124 C CA . ASN A 1 277 ? 17.75 -7.555 9.141 1 97.44 277 ASN A CA 1
ATOM 2125 C C . ASN A 1 277 ? 16.344 -7.965 8.742 1 97.44 277 ASN A C 1
ATOM 2127 O O . ASN A 1 277 ? 15.703 -7.297 7.922 1 97.44 277 ASN A O 1
ATOM 2131 N N . HIS A 1 278 ? 15.742 -9.016 9.305 1 98.56 278 HIS A N 1
ATOM 2132 C CA . HIS A 1 278 ? 14.344 -9.359 9.086 1 98.56 278 HIS A CA 1
ATOM 2133 C C . HIS A 1 278 ? 13.414 -8.312 9.695 1 98.56 278 HIS A C 1
ATOM 2135 O O . HIS A 1 278 ? 12.414 -7.934 9.078 1 98.56 278 HIS A O 1
ATOM 2141 N N . GLN A 1 279 ? 13.719 -7.879 10.938 1 98.56 279 GLN A N 1
ATOM 2142 C CA . GLN A 1 279 ? 12.906 -6.84 11.562 1 98.56 279 GLN A CA 1
ATOM 2143 C C . GLN A 1 279 ? 12.922 -5.555 10.734 1 98.56 279 GLN A C 1
ATOM 2145 O O . GLN A 1 279 ? 11.883 -4.934 10.523 1 98.56 279 GLN A O 1
ATOM 2150 N N . ILE A 1 280 ? 14.109 -5.203 10.281 1 98.75 280 ILE A N 1
ATOM 2151 C CA . ILE A 1 280 ? 14.258 -3.986 9.492 1 98.75 280 ILE A CA 1
ATOM 2152 C C . ILE A 1 280 ? 13.508 -4.137 8.164 1 98.75 280 ILE A C 1
ATOM 2154 O O . ILE A 1 280 ? 12.828 -3.209 7.723 1 98.75 280 ILE A O 1
ATOM 2158 N N . SER A 1 281 ? 13.594 -5.324 7.547 1 98.88 281 SER A N 1
ATOM 2159 C CA . SER A 1 281 ? 12.867 -5.586 6.309 1 98.88 281 SER A CA 1
ATOM 2160 C C . SER A 1 281 ? 11.367 -5.445 6.512 1 98.88 281 SER A C 1
ATOM 2162 O O . SER A 1 281 ? 10.672 -4.863 5.676 1 98.88 281 SER A O 1
ATOM 2164 N N . LYS A 1 282 ? 10.852 -5.98 7.594 1 98.81 282 LYS A N 1
ATOM 2165 C CA . LYS A 1 282 ? 9.43 -5.867 7.902 1 98.81 282 LYS A CA 1
ATOM 2166 C C . LYS A 1 282 ? 9.016 -4.406 8.078 1 98.81 282 LYS A C 1
ATOM 2168 O O . LYS A 1 282 ? 7.941 -4.004 7.633 1 98.81 282 LYS A O 1
ATOM 2173 N N . ALA A 1 283 ? 9.859 -3.602 8.742 1 98.88 283 ALA A N 1
ATOM 2174 C CA . ALA A 1 283 ? 9.586 -2.178 8.922 1 98.88 283 ALA A CA 1
ATOM 2175 C C . ALA A 1 283 ? 9.5 -1.463 7.574 1 98.88 283 ALA A C 1
ATOM 2177 O O . ALA A 1 283 ? 8.594 -0.653 7.352 1 98.88 283 ALA A O 1
ATOM 2178 N N . VAL A 1 284 ? 10.391 -1.812 6.703 1 98.88 284 VAL A N 1
ATOM 2179 C CA . VAL A 1 284 ? 10.445 -1.166 5.395 1 98.88 284 VAL A CA 1
ATOM 2180 C C . VAL A 1 284 ? 9.234 -1.588 4.559 1 98.88 284 VAL A C 1
ATOM 2182 O O . VAL A 1 284 ? 8.688 -0.786 3.801 1 98.88 284 VAL A O 1
ATOM 2185 N N . ILE A 1 285 ? 8.781 -2.848 4.68 1 98.88 285 ILE A N 1
ATOM 2186 C CA . ILE A 1 285 ? 7.582 -3.318 3.99 1 98.88 285 ILE A CA 1
ATOM 2187 C C . ILE A 1 285 ? 6.371 -2.506 4.445 1 98.88 285 ILE A C 1
ATOM 2189 O O . ILE A 1 285 ? 5.574 -2.051 3.619 1 98.88 285 ILE A O 1
ATOM 2193 N N . GLN A 1 286 ? 6.246 -2.268 5.73 1 98.81 286 GLN A N 1
ATOM 2194 C CA . GLN A 1 286 ? 5.113 -1.523 6.27 1 98.81 286 GLN A CA 1
ATOM 2195 C C . GLN A 1 286 ? 5.145 -0.067 5.816 1 98.81 286 GLN A C 1
ATOM 2197 O O . GLN A 1 286 ? 4.102 0.515 5.512 1 98.81 286 GLN A O 1
ATOM 2202 N N . LEU A 1 287 ? 6.32 0.487 5.805 1 98.88 287 LEU A N 1
ATOM 2203 C CA . LEU A 1 287 ? 6.438 1.859 5.324 1 98.88 287 LEU A CA 1
ATOM 2204 C C . LEU A 1 287 ? 6.031 1.958 3.859 1 98.88 287 LEU A C 1
ATOM 2206 O O . LEU A 1 287 ? 5.344 2.902 3.463 1 98.88 287 LEU A O 1
ATOM 2210 N N . GLU A 1 288 ? 6.48 0.987 3.111 1 98.81 288 GLU A N 1
ATOM 2211 C CA . GLU A 1 288 ? 6.109 0.974 1.699 1 98.81 288 GLU A CA 1
ATOM 2212 C C . GLU A 1 288 ? 4.598 0.869 1.526 1 98.81 288 GLU A C 1
ATOM 2214 O O . GLU A 1 288 ? 4.016 1.548 0.678 1 98.81 288 GLU A O 1
ATOM 2219 N N . ALA A 1 289 ? 3.984 0.018 2.266 1 98.75 289 ALA A N 1
ATOM 2220 C CA . ALA A 1 289 ? 2.531 -0.123 2.242 1 98.75 289 ALA A CA 1
ATOM 2221 C C . ALA A 1 289 ? 1.846 1.206 2.545 1 98.75 289 ALA A C 1
ATOM 2223 O O . ALA A 1 289 ? 0.936 1.621 1.824 1 98.75 289 ALA A O 1
ATOM 2224 N N . ALA A 1 290 ? 2.27 1.882 3.592 1 98.94 290 ALA A N 1
ATOM 2225 C CA . ALA A 1 290 ? 1.693 3.16 4 1 98.94 290 ALA A CA 1
ATOM 2226 C C . ALA A 1 290 ? 1.89 4.223 2.922 1 98.94 290 ALA A C 1
ATOM 2228 O O . ALA A 1 290 ? 0.979 5.004 2.639 1 98.94 290 ALA A O 1
ATOM 2229 N N . LYS A 1 291 ? 3.045 4.219 2.363 1 98.88 291 LYS A N 1
ATOM 2230 C CA . LYS A 1 291 ? 3.363 5.191 1.321 1 98.88 291 LYS A CA 1
ATOM 2231 C C . LYS A 1 291 ? 2.467 5.004 0.101 1 98.88 291 LYS A C 1
ATOM 2233 O O . LYS A 1 291 ? 1.925 5.973 -0.433 1 98.88 291 LYS A O 1
ATOM 2238 N N . LEU A 1 292 ? 2.344 3.777 -0.318 1 98.88 292 LEU A N 1
ATOM 2239 C CA . LEU A 1 292 ? 1.517 3.492 -1.484 1 98.88 292 LEU A CA 1
ATOM 2240 C C . LEU A 1 292 ? 0.063 3.877 -1.228 1 98.88 292 LEU A C 1
ATOM 2242 O O . LEU A 1 292 ? -0.601 4.434 -2.105 1 98.88 292 LEU A O 1
ATOM 2246 N N . MET A 1 293 ? -0.419 3.58 -0.056 1 98.88 293 MET A N 1
ATOM 2247 C CA . MET A 1 293 ? -1.784 3.945 0.312 1 98.88 293 MET A CA 1
ATOM 2248 C C . MET A 1 293 ? -1.973 5.457 0.278 1 98.88 293 MET A C 1
ATOM 2250 O O . MET A 1 293 ? -2.994 5.949 -0.203 1 98.88 293 MET A O 1
ATOM 2254 N N . THR A 1 294 ? -1.004 6.172 0.762 1 98.94 294 THR A N 1
ATOM 2255 C CA . THR A 1 294 ? -1.054 7.629 0.81 1 98.94 294 THR A CA 1
ATOM 2256 C C . THR A 1 294 ? -1.021 8.219 -0.597 1 98.94 294 THR A C 1
ATOM 2258 O O . THR A 1 294 ? -1.843 9.07 -0.938 1 98.94 294 THR A O 1
ATOM 2261 N N . TYR A 1 295 ? -0.062 7.715 -1.386 1 98.88 295 TYR A N 1
ATOM 2262 C CA . TYR A 1 295 ? 0.069 8.211 -2.752 1 98.88 295 TYR A CA 1
ATOM 2263 C C . TYR A 1 295 ? -1.203 7.949 -3.551 1 98.88 295 TYR A C 1
ATOM 2265 O O . TYR A 1 295 ? -1.664 8.812 -4.297 1 98.88 295 TYR A O 1
ATOM 2273 N N . ASN A 1 296 ? -1.738 6.777 -3.363 1 98.88 296 ASN A N 1
ATOM 2274 C CA . ASN A 1 296 ? -2.955 6.457 -4.102 1 98.88 296 ASN A CA 1
ATOM 2275 C C . ASN A 1 296 ? -4.121 7.348 -3.674 1 98.88 296 ASN A C 1
ATOM 2277 O O . ASN A 1 296 ? -4.891 7.812 -4.516 1 98.88 296 ASN A O 1
ATOM 2281 N N . ALA A 1 297 ? -4.301 7.582 -2.404 1 98.88 297 ALA A N 1
ATOM 2282 C CA . ALA A 1 297 ? -5.363 8.453 -1.901 1 98.88 297 ALA A CA 1
ATOM 2283 C C . ALA A 1 297 ? -5.215 9.867 -2.447 1 98.88 297 ALA A C 1
ATOM 2285 O O . ALA A 1 297 ? -6.207 10.5 -2.83 1 98.88 297 ALA A O 1
ATOM 2286 N N . ALA A 1 298 ? -4 10.375 -2.486 1 98.81 298 ALA A N 1
ATOM 2287 C CA . ALA A 1 298 ? -3.754 11.711 -3.01 1 98.81 298 ALA A CA 1
ATOM 2288 C C . ALA A 1 298 ? -4.125 11.805 -4.484 1 98.81 298 ALA A C 1
ATOM 2290 O O . ALA A 1 298 ? -4.711 12.797 -4.926 1 98.81 298 ALA A O 1
ATOM 2291 N N . ARG A 1 299 ? -3.797 10.789 -5.219 1 98.56 299 ARG A N 1
ATOM 2292 C CA . ARG A 1 299 ? -4.109 10.789 -6.645 1 98.56 299 ARG A CA 1
ATOM 2293 C C . ARG A 1 299 ? -5.613 10.672 -6.875 1 98.56 299 ARG A C 1
ATOM 2295 O O . ARG A 1 299 ? -6.145 11.242 -7.832 1 98.56 299 ARG A O 1
ATOM 2302 N N . LEU A 1 300 ? -6.273 9.859 -6.043 1 98.62 300 LEU A N 1
ATOM 2303 C CA . LEU A 1 300 ? -7.727 9.812 -6.125 1 98.62 300 LEU A CA 1
ATOM 2304 C C . LEU A 1 300 ? -8.328 11.203 -5.957 1 98.62 300 LEU A C 1
ATOM 2306 O O . LEU A 1 300 ? -9.195 11.609 -6.738 1 98.62 300 LEU A O 1
ATOM 2310 N N . LYS A 1 301 ? -7.855 11.914 -4.984 1 98.25 301 LYS A N 1
ATOM 2311 C CA . LYS A 1 301 ? -8.328 13.281 -4.77 1 98.25 301 LYS A CA 1
ATOM 2312 C C . LYS A 1 301 ? -8.062 14.156 -5.992 1 98.25 301 LYS A C 1
ATOM 2314 O O . LYS A 1 301 ? -8.953 14.875 -6.453 1 98.25 301 LYS A O 1
ATOM 2319 N N . ASP A 1 302 ? -6.871 14.109 -6.527 1 97.81 302 ASP A N 1
ATOM 2320 C CA . ASP A 1 302 ? -6.496 14.914 -7.688 1 97.81 302 ASP A CA 1
ATOM 2321 C C . ASP A 1 302 ? -7.367 14.57 -8.898 1 97.81 302 ASP A C 1
ATOM 2323 O O . ASP A 1 302 ? -7.652 15.438 -9.727 1 97.81 302 ASP A O 1
ATOM 2327 N N . ALA A 1 303 ? -7.785 13.344 -8.969 1 97.06 303 ALA A N 1
ATOM 2328 C CA . ALA A 1 303 ? -8.578 12.883 -10.102 1 97.06 303 ALA A CA 1
ATOM 2329 C C . ALA A 1 303 ? -10.055 13.211 -9.914 1 97.06 303 ALA A C 1
ATOM 2331 O O . ALA A 1 303 ? -10.883 12.906 -10.773 1 97.06 303 ALA A O 1
ATOM 2332 N N . GLY A 1 304 ? -10.43 13.805 -8.812 1 96.88 304 GLY A N 1
ATOM 2333 C CA . GLY A 1 304 ? -11.82 14.148 -8.531 1 96.88 304 GLY A CA 1
ATOM 2334 C C . GLY A 1 304 ? -12.672 12.945 -8.18 1 96.88 304 GLY A C 1
ATOM 2335 O O . GLY A 1 304 ? -13.891 12.969 -8.367 1 96.88 304 GLY A O 1
ATOM 2336 N N . LEU A 1 305 ? -12.016 11.891 -7.691 1 97.69 305 LEU A N 1
ATOM 2337 C CA . LEU A 1 305 ? -12.711 10.664 -7.305 1 97.69 305 LEU A CA 1
ATOM 2338 C C . LEU A 1 305 ? -12.898 10.609 -5.793 1 97.69 305 LEU A C 1
ATOM 2340 O O . LEU A 1 305 ? -12.188 11.289 -5.047 1 97.69 305 LEU A O 1
ATOM 2344 N N . PRO A 1 306 ? -13.898 9.812 -5.328 1 97.69 306 PRO A N 1
ATOM 2345 C CA . PRO A 1 306 ? -14.047 9.633 -3.881 1 97.69 306 PRO A CA 1
ATOM 2346 C C . PRO A 1 306 ? -12.781 9.078 -3.225 1 97.69 306 PRO A C 1
ATOM 2348 O O . PRO A 1 306 ? -12.117 8.211 -3.793 1 97.69 306 PRO A O 1
ATOM 2351 N N . PHE A 1 307 ? -12.469 9.617 -2.037 1 98.31 307 PHE A N 1
ATOM 2352 C CA . PHE A 1 307 ? -11.219 9.195 -1.422 1 98.31 307 PHE A CA 1
ATOM 2353 C C . PHE A 1 307 ? -11.352 9.125 0.095 1 98.31 307 PHE A C 1
ATOM 2355 O O . PHE A 1 307 ? -10.367 8.93 0.805 1 98.31 307 PHE A O 1
ATOM 2362 N N . THR A 1 308 ? -12.5 9.32 0.668 1 98.38 308 THR A N 1
ATOM 2363 C CA . THR A 1 308 ? -12.68 9.438 2.111 1 98.38 308 THR A CA 1
ATOM 2364 C C . THR A 1 308 ? -12.227 8.172 2.82 1 98.38 308 THR A C 1
ATOM 2366 O O . THR A 1 308 ? -11.461 8.227 3.787 1 98.38 308 THR A O 1
ATOM 2369 N N . LYS A 1 309 ? -12.664 7.02 2.352 1 98.69 309 LYS A N 1
ATOM 2370 C CA . LYS A 1 309 ? -12.25 5.746 2.941 1 98.69 309 LYS A CA 1
ATOM 2371 C C . LYS A 1 309 ? -10.742 5.547 2.82 1 98.69 309 LYS A C 1
ATOM 2373 O O . LYS A 1 309 ? -10.086 5.145 3.783 1 98.69 309 LYS A O 1
ATOM 2378 N N . GLU A 1 310 ? -10.242 5.855 1.646 1 98.81 310 GLU A N 1
ATOM 2379 C CA . GLU A 1 310 ? -8.812 5.703 1.368 1 98.81 310 GLU A CA 1
ATOM 2380 C C . GLU A 1 310 ? -7.98 6.656 2.223 1 98.81 310 GLU A C 1
ATOM 2382 O O . GLU A 1 310 ? -6.875 6.312 2.643 1 98.81 310 GLU A O 1
ATOM 2387 N N . ALA A 1 311 ? -8.523 7.848 2.441 1 98.88 311 ALA A N 1
ATOM 2388 C CA . ALA A 1 311 ? -7.844 8.805 3.311 1 98.88 311 ALA A CA 1
ATOM 2389 C C . ALA A 1 311 ? -7.762 8.281 4.742 1 98.88 311 ALA A C 1
ATOM 2391 O O . ALA A 1 311 ? -6.711 8.367 5.383 1 98.88 311 ALA A O 1
ATOM 2392 N N . ALA A 1 312 ? -8.859 7.754 5.195 1 98.81 312 ALA A N 1
ATOM 2393 C CA . ALA A 1 312 ? -8.883 7.18 6.539 1 98.81 312 ALA A CA 1
ATOM 2394 C C . ALA A 1 312 ? -7.91 6.008 6.652 1 98.81 312 ALA A C 1
ATOM 2396 O O . ALA A 1 312 ? -7.199 5.883 7.648 1 98.81 312 ALA A O 1
ATOM 2397 N N . MET A 1 313 ? -7.852 5.156 5.656 1 98.94 313 MET A N 1
ATOM 2398 C CA . MET A 1 313 ? -6.934 4.023 5.637 1 98.94 313 MET A CA 1
ATOM 2399 C C . MET A 1 313 ? -5.48 4.496 5.664 1 98.94 313 MET A C 1
ATOM 2401 O O . MET A 1 313 ? -4.66 3.943 6.398 1 98.94 313 MET A O 1
ATOM 2405 N N . ALA A 1 314 ? -5.207 5.48 4.848 1 98.94 314 ALA A N 1
ATOM 2406 C CA . ALA A 1 314 ? -3.844 5.992 4.754 1 98.94 314 ALA A CA 1
ATOM 2407 C C . ALA A 1 314 ? -3.377 6.559 6.094 1 98.94 314 ALA A C 1
ATOM 2409 O O . ALA A 1 314 ? -2.26 6.281 6.535 1 98.94 314 ALA A O 1
ATOM 2410 N N . LYS A 1 315 ? -4.227 7.355 6.703 1 98.88 315 LYS A N 1
ATOM 2411 C CA . LYS A 1 315 ? -3.857 7.941 7.988 1 98.88 315 LYS A CA 1
ATOM 2412 C C . LYS A 1 315 ? -3.643 6.859 9.039 1 98.88 315 LYS A C 1
ATOM 2414 O O . LYS A 1 315 ? -2.658 6.895 9.781 1 98.88 315 LYS A O 1
ATOM 2419 N N . TYR A 1 316 ? -4.562 5.949 9.109 1 98.88 316 TYR A N 1
ATOM 2420 C CA . TYR A 1 316 ? -4.438 4.867 10.078 1 98.88 316 TYR A CA 1
ATOM 2421 C C . TYR A 1 316 ? -3.146 4.09 9.867 1 98.88 316 TYR A C 1
ATOM 2423 O O . TYR A 1 316 ? -2.352 3.928 10.797 1 98.88 316 TYR A O 1
ATOM 2431 N N . MET A 1 317 ? -2.945 3.631 8.641 1 98.88 317 MET A N 1
ATOM 2432 C CA . MET A 1 317 ? -1.797 2.787 8.328 1 98.88 317 MET A CA 1
ATOM 2433 C C . MET A 1 317 ? -0.49 3.525 8.594 1 98.88 317 MET A C 1
ATOM 2435 O O . MET A 1 317 ? 0.42 2.977 9.219 1 98.88 317 MET A O 1
ATOM 2439 N N . SER A 1 318 ? -0.375 4.719 8.141 1 98.94 318 SER A N 1
ATOM 2440 C CA . SER A 1 318 ? 0.873 5.469 8.25 1 98.94 318 SER A CA 1
ATOM 2441 C C . SER A 1 318 ? 1.188 5.809 9.703 1 98.94 318 SER A C 1
ATOM 2443 O O . SER A 1 318 ? 2.332 5.676 10.141 1 98.94 318 SER A O 1
ATOM 2445 N N . SER A 1 319 ? 0.177 6.25 10.438 1 98.88 319 SER A N 1
ATOM 2446 C CA . SER A 1 319 ? 0.412 6.672 11.82 1 98.88 319 SER A CA 1
ATOM 2447 C C . SER A 1 319 ? 0.754 5.48 12.711 1 98.88 319 SER A C 1
ATOM 2449 O O . SER A 1 319 ? 1.656 5.566 13.547 1 98.88 319 SER A O 1
ATOM 2451 N N . GLU A 1 320 ? 0.052 4.367 12.523 1 98.81 320 GLU A N 1
ATOM 2452 C CA . GLU A 1 320 ? 0.362 3.162 13.289 1 98.81 320 GLU A CA 1
ATOM 2453 C C . GLU A 1 320 ? 1.734 2.609 12.914 1 98.81 320 GLU A C 1
ATOM 2455 O O . GLU A 1 320 ? 2.484 2.156 13.781 1 98.81 320 GLU A O 1
ATOM 2460 N N . THR A 1 321 ? 2.039 2.652 11.664 1 98.88 321 THR A N 1
ATOM 2461 C CA . THR A 1 321 ? 3.355 2.227 11.195 1 98.88 321 THR A CA 1
ATOM 2462 C C . THR A 1 321 ? 4.453 3.1 11.805 1 98.88 321 THR A C 1
ATOM 2464 O O . THR A 1 321 ? 5.469 2.588 12.273 1 98.88 321 THR A O 1
ATOM 2467 N N . ALA A 1 322 ? 4.227 4.395 11.766 1 98.88 322 ALA A N 1
ATOM 2468 C CA . ALA A 1 322 ? 5.207 5.316 12.336 1 98.88 322 ALA A CA 1
ATOM 2469 C C . ALA A 1 322 ? 5.473 5 13.805 1 98.88 322 ALA A C 1
ATOM 2471 O O . ALA A 1 322 ? 6.625 4.949 14.234 1 98.88 322 ALA A O 1
ATOM 2472 N N . SER A 1 323 ? 4.434 4.777 14.539 1 98.69 323 SER A N 1
ATOM 2473 C CA . SER A 1 323 ? 4.555 4.465 15.961 1 98.69 323 SER A CA 1
ATOM 2474 C C . SER A 1 323 ? 5.367 3.195 16.188 1 98.69 323 SER A C 1
ATOM 2476 O O . SER A 1 323 ? 6.262 3.162 17.031 1 98.69 323 SER A O 1
ATOM 2478 N N . TRP A 1 324 ? 5.059 2.195 15.414 1 98.69 324 TRP A N 1
ATOM 2479 C CA . TRP A 1 324 ? 5.738 0.911 15.562 1 98.69 324 TRP A CA 1
ATOM 2480 C C . TRP A 1 324 ? 7.195 1.012 15.125 1 98.69 324 TRP A C 1
ATOM 2482 O O . TRP A 1 324 ? 8.102 0.597 15.852 1 98.69 324 TRP A O 1
ATOM 2492 N N . VAL A 1 325 ? 7.484 1.572 13.992 1 98.81 325 VAL A N 1
ATOM 2493 C CA . VAL A 1 325 ? 8.812 1.561 13.391 1 98.81 325 VAL A CA 1
ATOM 2494 C C . VAL A 1 325 ? 9.75 2.455 14.195 1 98.81 325 VAL A C 1
ATOM 2496 O O . VAL A 1 325 ? 10.914 2.1 14.43 1 98.81 325 VAL A O 1
ATOM 2499 N N . THR A 1 326 ? 9.297 3.643 14.594 1 98.69 326 THR A N 1
ATOM 2500 C CA . THR A 1 326 ? 10.172 4.523 15.359 1 98.69 326 THR A CA 1
ATOM 2501 C C . THR A 1 326 ? 10.539 3.893 16.703 1 98.69 326 THR A C 1
ATOM 2503 O O . THR A 1 326 ? 11.664 4.047 17.188 1 98.69 326 THR A O 1
ATOM 2506 N N . SER A 1 327 ? 9.57 3.213 17.281 1 98.5 327 SER A N 1
ATOM 2507 C CA . SER A 1 327 ? 9.867 2.471 18.516 1 98.5 327 SER A CA 1
ATOM 2508 C C . SER A 1 327 ? 10.938 1.411 18.266 1 98.5 327 SER A C 1
ATOM 2510 O O . SER A 1 327 ? 11.875 1.272 19.062 1 98.5 327 SER A O 1
ATOM 2512 N N . LYS A 1 328 ? 10.836 0.642 17.188 1 98.62 328 LYS A N 1
ATOM 2513 C CA . LYS A 1 328 ? 11.82 -0.376 16.828 1 98.62 328 LYS A CA 1
ATOM 2514 C C . LYS A 1 328 ? 13.18 0.251 16.547 1 98.62 328 LYS A C 1
ATOM 2516 O O . LYS A 1 328 ? 14.219 -0.329 16.875 1 98.62 328 LYS A O 1
ATOM 2521 N N . CYS A 1 329 ? 13.164 1.404 15.914 1 98.31 329 CYS A N 1
ATOM 2522 C CA . CYS A 1 329 ? 14.414 2.098 15.633 1 98.31 329 CYS A CA 1
ATOM 2523 C C . CYS A 1 329 ? 15.188 2.363 16.922 1 98.31 329 CYS A C 1
ATOM 2525 O O . CYS A 1 329 ? 16.406 2.188 16.969 1 98.31 329 CYS A O 1
ATOM 2527 N N . ILE A 1 330 ? 14.484 2.791 17.953 1 97.31 330 ILE A N 1
ATOM 2528 C CA . ILE A 1 330 ? 15.125 3.002 19.25 1 97.31 330 ILE A CA 1
ATOM 2529 C C . ILE A 1 330 ? 15.711 1.688 19.766 1 97.31 330 ILE A C 1
ATOM 2531 O O . ILE A 1 330 ? 16.859 1.641 20.188 1 97.31 330 ILE A O 1
ATOM 2535 N N . ASP A 1 331 ? 14.93 0.597 19.656 1 97.5 331 ASP A N 1
ATOM 2536 C CA . ASP A 1 331 ? 15.391 -0.718 20.094 1 97.5 331 ASP A CA 1
ATOM 2537 C C . ASP A 1 331 ? 16.672 -1.12 19.359 1 97.5 331 ASP A C 1
ATOM 2539 O O . ASP A 1 331 ? 17.609 -1.624 19.969 1 97.5 331 ASP A O 1
ATOM 2543 N N . TRP A 1 332 ? 16.688 -0.908 18.078 1 97.75 332 TRP A N 1
ATOM 2544 C CA . TRP A 1 332 ? 17.781 -1.357 17.234 1 97.75 332 TRP A CA 1
ATOM 2545 C C . TRP A 1 332 ? 19.062 -0.587 17.547 1 97.75 332 TRP A C 1
ATOM 2547 O O . TRP A 1 332 ? 20.172 -1.078 17.312 1 97.75 332 TRP A O 1
ATOM 2557 N N . MET A 1 333 ? 18.922 0.59 18.156 1 95.81 333 MET A N 1
ATOM 2558 C CA . MET A 1 333 ? 20.094 1.408 18.5 1 95.81 333 MET A CA 1
ATOM 2559 C C . MET A 1 333 ? 20.531 1.154 19.938 1 95.81 333 MET A C 1
ATOM 2561 O O . MET A 1 333 ? 21.609 1.593 20.344 1 95.81 333 MET A O 1
ATOM 2565 N N . GLY A 1 334 ? 19.688 0.486 20.75 1 92.75 334 GLY A N 1
ATOM 2566 C CA . GLY A 1 334 ? 20.016 0.263 22.141 1 92.75 334 GLY A CA 1
ATOM 2567 C C . GLY A 1 334 ? 20.062 1.543 22.953 1 92.75 334 GLY A C 1
ATOM 2568 O O . GLY A 1 334 ? 19.234 2.428 22.781 1 92.75 334 GLY A O 1
ATOM 2569 N N . GLY A 1 335 ? 20.969 1.636 23.859 1 89.81 335 GLY A N 1
ATOM 2570 C CA . GLY A 1 335 ? 21.078 2.781 24.75 1 89.81 335 GLY A CA 1
ATOM 2571 C C . GLY A 1 335 ? 21.25 4.094 24 1 89.81 335 GLY A C 1
ATOM 2572 O O . GLY A 1 335 ? 20.766 5.137 24.453 1 89.81 335 GLY A O 1
ATOM 2573 N N . LEU A 1 336 ? 21.828 4.074 22.859 1 89.62 336 LEU A N 1
ATOM 2574 C CA . LEU A 1 336 ? 22.031 5.273 22.062 1 89.62 336 LEU A CA 1
ATOM 2575 C C . LEU A 1 336 ? 20.703 5.844 21.578 1 89.62 336 LEU A C 1
ATOM 2577 O O . LEU A 1 336 ? 20.578 7.055 21.391 1 89.62 336 LEU A O 1
ATOM 2581 N N . GLY A 1 337 ? 19.766 4.953 21.391 1 91.12 337 GLY A N 1
ATOM 2582 C CA . GLY A 1 337 ? 18.484 5.34 20.828 1 91.12 337 GLY A CA 1
ATOM 2583 C C . GLY A 1 337 ? 17.672 6.223 21.75 1 91.12 337 GLY A C 1
ATOM 2584 O O . GLY A 1 337 ? 16.766 6.938 21.297 1 91.12 337 GLY A O 1
ATOM 2585 N N . ILE A 1 338 ? 18.016 6.203 22.984 1 89.5 338 ILE A N 1
ATOM 2586 C CA . ILE A 1 338 ? 17.188 6.957 23.922 1 89.5 338 ILE A CA 1
ATOM 2587 C C . ILE A 1 338 ? 17.891 8.258 24.297 1 89.5 338 ILE A C 1
ATOM 2589 O O . ILE A 1 338 ? 17.391 9.031 25.109 1 89.5 338 ILE A O 1
ATOM 2593 N N . THR A 1 339 ? 19.031 8.492 23.734 1 87.62 339 THR A N 1
ATOM 2594 C CA . THR A 1 339 ? 19.734 9.734 24 1 87.62 339 THR A CA 1
ATOM 2595 C C . THR A 1 339 ? 19.344 10.805 22.984 1 87.62 339 THR A C 1
ATOM 2597 O O . THR A 1 339 ? 18.859 10.492 21.906 1 87.62 339 THR A O 1
ATOM 2600 N N . LYS A 1 340 ? 19.531 12.047 23.328 1 85.75 340 LYS A N 1
ATOM 2601 C CA . LYS A 1 340 ? 19.141 13.164 22.469 1 85.75 340 LYS A CA 1
ATOM 2602 C C . LYS A 1 340 ? 20.219 13.469 21.438 1 85.75 340 LYS A C 1
ATOM 2604 O O . LYS A 1 340 ? 20.094 14.398 20.641 1 85.75 340 LYS A O 1
ATOM 2609 N N . GLY A 1 341 ? 21.188 12.688 21.5 1 82.12 341 GLY A N 1
ATOM 2610 C CA . GLY A 1 341 ? 22.266 12.867 20.547 1 82.12 341 GLY A CA 1
ATOM 2611 C C . GLY A 1 341 ? 21.891 12.477 19.125 1 82.12 341 GLY A C 1
ATOM 2612 O O . GLY A 1 341 ? 22.484 12.977 18.156 1 82.12 341 GLY A O 1
ATOM 2613 N N . PHE A 1 342 ? 21 11.578 19.031 1 85.38 342 PHE A N 1
ATOM 2614 C CA . PHE A 1 342 ? 20.484 11.18 17.734 1 85.38 342 PHE A CA 1
ATOM 2615 C C . PHE A 1 342 ? 19.047 11.633 17.547 1 85.38 342 PHE A C 1
ATOM 2617 O O . PHE A 1 342 ? 18.281 11.688 18.5 1 85.38 342 PHE A O 1
ATOM 2624 N N . GLN A 1 343 ? 18.719 11.914 16.422 1 93.38 343 GLN A N 1
ATOM 2625 C CA . GLN A 1 343 ? 17.422 12.516 16.109 1 93.38 343 GLN A CA 1
ATOM 2626 C C . GLN A 1 343 ? 16.297 11.484 16.219 1 93.38 343 GLN A C 1
ATOM 2628 O O . GLN A 1 343 ? 15.117 11.844 16.234 1 93.38 343 GLN A O 1
ATOM 2633 N N . VAL A 1 344 ? 16.641 10.25 16.438 1 95.62 344 VAL A N 1
ATOM 2634 C CA . VAL A 1 344 ? 15.68 9.164 16.375 1 95.62 344 VAL A CA 1
ATOM 2635 C C . VAL A 1 344 ? 14.664 9.297 17.516 1 95.62 344 VAL A C 1
ATOM 2637 O O . VAL A 1 344 ? 13.484 8.992 17.328 1 95.62 344 VAL A O 1
ATOM 2640 N N . GLU A 1 345 ? 15.125 9.703 18.672 1 96.06 345 GLU A N 1
ATOM 2641 C CA . GLU A 1 345 ? 14.203 9.898 19.797 1 96.06 345 GLU A CA 1
ATOM 2642 C C . GLU A 1 345 ? 13.164 10.969 19.469 1 96.06 345 GLU A C 1
ATOM 2644 O O . GLU A 1 345 ? 12.016 10.875 19.906 1 96.06 345 GLU A O 1
ATOM 2649 N N . LYS A 1 346 ? 13.492 12.031 18.766 1 97.19 346 LYS A N 1
ATOM 2650 C CA . LYS A 1 346 ? 12.547 13.062 18.359 1 97.19 346 LYS A CA 1
ATOM 2651 C C . LYS A 1 346 ? 11.477 12.5 17.422 1 97.19 346 LYS A C 1
ATOM 2653 O O . LYS A 1 346 ? 10.297 12.844 17.531 1 97.19 346 LYS A O 1
ATOM 2658 N N . TYR A 1 347 ? 11.961 11.672 16.453 1 98.31 347 TYR A N 1
ATOM 2659 C CA . TYR A 1 347 ? 10.992 11.031 15.57 1 98.31 347 TYR A CA 1
ATOM 2660 C C . TYR A 1 347 ? 9.977 10.219 16.375 1 98.31 347 TYR A C 1
ATOM 2662 O O . TYR A 1 347 ? 8.781 10.242 16.062 1 98.31 347 TYR A O 1
ATOM 2670 N N . PHE A 1 348 ? 10.438 9.508 17.344 1 98.06 348 PHE A N 1
ATOM 2671 C CA . PHE A 1 348 ? 9.586 8.68 18.188 1 98.06 348 PHE A CA 1
ATOM 2672 C C . PHE A 1 348 ? 8.578 9.539 18.938 1 98.06 348 PHE A C 1
ATOM 2674 O O . PHE A 1 348 ? 7.391 9.211 19 1 98.06 348 PHE A O 1
ATOM 2681 N N . ARG A 1 349 ? 9.031 10.625 19.5 1 97.12 349 ARG A N 1
ATOM 2682 C CA . ARG A 1 349 ? 8.125 11.531 20.203 1 97.12 349 ARG A CA 1
ATOM 2683 C C . ARG A 1 349 ? 7.121 12.156 19.234 1 97.12 349 ARG A C 1
ATOM 2685 O O . ARG A 1 349 ? 5.918 12.188 19.516 1 97.12 349 ARG A O 1
ATOM 2692 N N . ASP A 1 350 ? 7.59 12.594 18.109 1 98 350 ASP A N 1
ATOM 2693 C CA . ASP A 1 350 ? 6.793 13.367 17.172 1 98 350 ASP A CA 1
ATOM 2694 C C . ASP A 1 350 ? 5.727 12.5 16.5 1 98 350 ASP A C 1
ATOM 2696 O O . ASP A 1 350 ? 4.668 13 16.109 1 98 350 ASP A O 1
ATOM 2700 N N . CYS A 1 351 ? 5.945 11.211 16.391 1 98.19 351 CYS A N 1
ATOM 2701 C CA . CYS A 1 351 ? 5.02 10.367 15.648 1 98.19 351 CYS A CA 1
ATOM 2702 C C . CYS A 1 351 ? 3.717 10.172 16.406 1 98.19 351 CYS A C 1
ATOM 2704 O O . CYS A 1 351 ? 2.691 9.828 15.82 1 98.19 351 CYS A O 1
ATOM 2706 N N . LYS A 1 352 ? 3.752 10.398 17.656 1 97.56 352 LYS A N 1
ATOM 2707 C CA . LYS A 1 352 ? 2.607 10.055 18.484 1 97.56 352 LYS A CA 1
ATOM 2708 C C . LYS A 1 352 ? 1.373 10.859 18.094 1 97.56 352 LYS A C 1
ATOM 2710 O O . LYS A 1 352 ? 0.249 10.352 18.156 1 97.56 352 LYS A O 1
ATOM 2715 N N . VAL A 1 353 ? 1.54 12.055 17.672 1 96.88 353 VAL A N 1
ATOM 2716 C CA . VAL A 1 353 ? 0.415 12.922 17.344 1 96.88 353 VAL A CA 1
ATOM 2717 C C . VAL A 1 353 ? -0.34 12.336 16.141 1 96.88 353 VAL A C 1
ATOM 2719 O O . VAL A 1 353 ? -1.536 12.586 15.977 1 96.88 353 VAL A O 1
ATOM 2722 N N . GLY A 1 354 ? 0.324 11.492 15.359 1 97.75 354 GLY A N 1
ATOM 2723 C CA . GLY A 1 354 ? -0.281 10.922 14.164 1 97.75 354 GLY A CA 1
ATOM 2724 C C . GLY A 1 354 ? -1.507 10.078 14.461 1 97.75 354 GLY A C 1
ATOM 2725 O O . GLY A 1 354 ? -2.445 10.039 13.656 1 97.75 354 GLY A O 1
ATOM 2726 N N . THR A 1 355 ? -1.524 9.406 15.523 1 98.19 355 THR A N 1
ATOM 2727 C CA . THR A 1 355 ? -2.645 8.539 15.867 1 98.19 355 THR A CA 1
ATOM 2728 C C . THR A 1 355 ? -3.738 9.328 16.578 1 98.19 355 THR A C 1
ATOM 2730 O O . THR A 1 355 ? -4.758 8.758 16.984 1 98.19 355 THR A O 1
ATOM 2733 N N . ILE A 1 356 ? -3.562 10.695 16.703 1 96.12 356 ILE A N 1
ATOM 2734 C CA . ILE A 1 356 ? -4.457 11.469 17.562 1 96.12 356 ILE A CA 1
ATOM 2735 C C . ILE A 1 356 ? -5.16 12.539 16.75 1 96.12 356 ILE A C 1
ATOM 2737 O O . ILE A 1 356 ? -6.391 12.562 16.656 1 96.12 356 ILE A O 1
ATOM 2741 N N . TYR A 1 357 ? -4.395 13.438 16.094 1 92.81 357 TYR A N 1
ATOM 2742 C CA . TYR A 1 357 ? -5.031 14.625 15.539 1 92.81 357 TYR A CA 1
ATOM 2743 C C . TYR A 1 357 ? -5.766 14.289 14.242 1 92.81 357 TYR A C 1
ATOM 2745 O O . TYR A 1 357 ? -5.504 13.258 13.625 1 92.81 357 TYR A O 1
ATOM 2753 N N . GLU A 1 358 ? -6.84 15.141 13.977 1 94.06 358 GLU A N 1
ATOM 2754 C CA . GLU A 1 358 ? -7.723 15.039 12.82 1 94.06 358 GLU A CA 1
ATOM 2755 C C . GLU A 1 358 ? -8.43 13.688 12.773 1 94.06 358 GLU A C 1
ATOM 2757 O O . GLU A 1 358 ? -8.617 13.117 11.703 1 94.06 358 GLU A O 1
ATOM 2762 N N . GLY A 1 359 ? -8.766 13.172 13.961 1 95.19 359 GLY A N 1
ATOM 2763 C CA . GLY A 1 359 ? -9.398 11.875 14.141 1 95.19 359 GLY A CA 1
ATOM 2764 C C . GLY A 1 359 ? -8.43 10.797 14.602 1 95.19 359 GLY A C 1
ATOM 2765 O O . GLY A 1 359 ? -7.48 10.461 13.898 1 95.19 359 GLY A O 1
ATOM 2766 N N . THR A 1 360 ? -8.719 10.242 15.773 1 97.5 360 THR A N 1
ATOM 2767 C CA . THR A 1 360 ? -7.863 9.203 16.344 1 97.5 360 THR A CA 1
ATOM 2768 C C . THR A 1 360 ? -7.906 7.941 15.477 1 97.5 360 THR A C 1
ATOM 2770 O O . THR A 1 360 ? -8.742 7.828 14.57 1 97.5 360 THR A O 1
ATOM 2773 N N . SER A 1 361 ? -7.027 7.02 15.781 1 98.25 361 SER A N 1
ATOM 2774 C CA . SER A 1 361 ? -7.031 5.73 15.094 1 98.25 361 SER A CA 1
ATOM 2775 C C . SER A 1 361 ? -8.398 5.062 15.18 1 98.25 361 SER A C 1
ATOM 2777 O O . SER A 1 361 ? -8.883 4.484 14.203 1 98.25 361 SER A O 1
ATOM 2779 N N . ASN A 1 362 ? -9.023 5.145 16.312 1 97.81 362 ASN A N 1
ATOM 2780 C CA . ASN A 1 362 ? -10.352 4.559 16.484 1 97.81 362 ASN A CA 1
ATOM 2781 C C . ASN A 1 362 ? -11.375 5.223 15.562 1 97.81 362 ASN A C 1
ATOM 2783 O O . ASN A 1 362 ? -12.25 4.547 15.008 1 97.81 362 ASN A O 1
ATOM 2787 N N . ILE A 1 363 ? -11.289 6.527 15.414 1 97.44 363 ILE A N 1
ATOM 2788 C CA . ILE A 1 363 ? -12.219 7.258 14.555 1 97.44 363 ILE A CA 1
ATOM 2789 C C . ILE A 1 363 ? -12 6.848 13.102 1 97.44 363 ILE A C 1
ATOM 2791 O O . ILE A 1 363 ? -12.961 6.723 12.336 1 97.44 363 ILE A O 1
ATOM 2795 N N . GLN A 1 364 ? -10.711 6.688 12.695 1 98.62 364 GLN A N 1
ATOM 2796 C CA . GLN A 1 364 ? -10.445 6.195 11.352 1 98.62 364 GLN A CA 1
ATOM 2797 C C . GLN A 1 364 ? -11.094 4.832 11.125 1 98.62 364 GLN A C 1
ATOM 2799 O O . GLN A 1 364 ? -11.727 4.598 10.094 1 98.62 364 GLN A O 1
ATOM 2804 N N . LEU A 1 365 ? -10.922 3.906 12.062 1 98.69 365 LEU A N 1
ATOM 2805 C CA . LEU A 1 365 ? -11.516 2.576 11.953 1 98.69 365 LEU A CA 1
ATOM 2806 C C . LEU A 1 365 ? -13.031 2.66 11.883 1 98.69 365 LEU A C 1
ATOM 2808 O O . LEU A 1 365 ? -13.664 1.929 11.117 1 98.69 365 LEU A O 1
ATOM 2812 N N . ASN A 1 366 ? -13.656 3.578 12.688 1 97.81 366 ASN A N 1
ATOM 2813 C CA . ASN A 1 366 ? -15.094 3.807 12.594 1 97.81 366 ASN A CA 1
ATOM 2814 C C . ASN A 1 366 ? -15.5 4.242 11.188 1 97.81 366 ASN A C 1
ATOM 2816 O O . ASN A 1 366 ? -16.516 3.77 10.656 1 97.81 366 ASN A O 1
ATOM 2820 N N . THR A 1 367 ? -14.766 5.195 10.672 1 97.75 367 THR A N 1
ATOM 2821 C CA . THR A 1 367 ? -15.055 5.719 9.344 1 97.75 367 THR A CA 1
ATOM 2822 C C . THR A 1 367 ? -15.016 4.602 8.305 1 97.75 367 THR A C 1
ATOM 2824 O O . THR A 1 367 ? -15.93 4.48 7.484 1 97.75 367 THR A O 1
ATOM 2827 N N . ILE A 1 368 ? -14.023 3.771 8.375 1 98.62 368 ILE A N 1
ATOM 2828 C CA . ILE A 1 368 ? -13.867 2.67 7.43 1 98.62 368 ILE A CA 1
ATOM 2829 C C . ILE A 1 368 ? -15.008 1.674 7.605 1 98.62 368 ILE A C 1
ATOM 2831 O O . ILE A 1 368 ? -15.602 1.215 6.621 1 98.62 368 ILE A O 1
ATOM 2835 N N . ALA A 1 369 ? -15.32 1.339 8.805 1 98.5 369 ALA A N 1
ATOM 2836 C CA . ALA A 1 369 ? -16.406 0.408 9.102 1 98.5 369 ALA A CA 1
ATOM 2837 C C . ALA A 1 369 ? -17.719 0.882 8.484 1 98.5 369 ALA A C 1
ATOM 2839 O O . ALA A 1 369 ? -18.516 0.073 7.984 1 98.5 369 ALA A O 1
ATOM 2840 N N . LYS A 1 370 ? -17.969 2.174 8.57 1 97.69 370 LYS A N 1
ATOM 2841 C CA . LYS A 1 370 ? -19.188 2.729 7.992 1 97.69 370 LYS A CA 1
ATOM 2842 C C . LYS A 1 370 ? -19.25 2.482 6.488 1 97.69 370 LYS A C 1
ATOM 2844 O O . LYS A 1 370 ? -20.297 2.121 5.953 1 97.69 370 LYS A O 1
ATOM 2849 N N . PHE A 1 371 ? -18.172 2.695 5.852 1 98 371 PHE A N 1
ATOM 2850 C CA . PHE A 1 371 ? -18.125 2.443 4.418 1 98 371 PHE A CA 1
ATOM 2851 C C . PHE A 1 371 ? -18.344 0.966 4.121 1 98 371 PHE A C 1
ATOM 2853 O O . PHE A 1 371 ? -19.062 0.618 3.184 1 98 371 PHE A O 1
ATOM 2860 N N . LEU A 1 372 ? -17.703 0.08 4.91 1 98.06 372 LEU A N 1
ATOM 2861 C CA . LEU A 1 372 ? -17.828 -1.356 4.688 1 98.06 372 LEU A CA 1
ATOM 2862 C C . LEU A 1 372 ? -19.266 -1.813 4.867 1 98.06 372 LEU A C 1
ATOM 2864 O O . LEU A 1 372 ? -19.781 -2.619 4.082 1 98.06 372 LEU A O 1
ATOM 2868 N N . ARG A 1 373 ? -19.891 -1.293 5.863 1 97.06 373 ARG A N 1
ATOM 2869 C CA . ARG A 1 373 ? -21.281 -1.648 6.094 1 97.06 373 ARG A CA 1
ATOM 2870 C C . ARG A 1 373 ? -22.156 -1.283 4.895 1 97.06 373 ARG A C 1
ATOM 2872 O O . ARG A 1 373 ? -23.016 -2.061 4.484 1 97.06 373 ARG A O 1
ATOM 2879 N N . GLN A 1 374 ? -21.938 -0.114 4.355 1 96.44 374 GLN A N 1
ATOM 2880 C CA . GLN A 1 374 ? -22.688 0.353 3.203 1 96.44 374 GLN A CA 1
ATOM 2881 C C . GLN A 1 374 ? -22.391 -0.477 1.961 1 96.44 374 GLN A C 1
ATOM 2883 O O . GLN A 1 374 ? -23.281 -0.826 1.198 1 96.44 374 GLN A O 1
ATOM 2888 N N . GLU A 1 375 ? -21.125 -0.777 1.753 1 96.06 375 GLU A N 1
ATOM 2889 C CA . GLU A 1 375 ? -20.672 -1.509 0.574 1 96.06 375 GLU A CA 1
ATOM 2890 C C . GLU A 1 375 ? -21.219 -2.934 0.564 1 96.06 375 GLU A C 1
ATOM 2892 O O . GLU A 1 375 ? -21.516 -3.486 -0.5 1 96.06 375 GLU A O 1
ATOM 2897 N N . TYR A 1 376 ? -21.359 -3.582 1.699 1 95.38 376 TYR A N 1
ATOM 2898 C CA . TYR A 1 376 ? -21.703 -4.996 1.761 1 95.38 376 TYR A CA 1
ATOM 2899 C C . TYR A 1 376 ? -23.156 -5.184 2.162 1 95.38 376 TYR A C 1
ATOM 2901 O O . TYR A 1 376 ? -23.672 -6.305 2.152 1 95.38 376 TYR A O 1
ATOM 2909 N N . ALA A 1 377 ? -23.797 -4.117 2.656 1 85.75 377 ALA A N 1
ATOM 2910 C CA . ALA A 1 377 ? -25.219 -4.207 2.959 1 85.75 377 ALA A CA 1
ATOM 2911 C C . ALA A 1 377 ? -26.047 -4.242 1.682 1 85.75 377 ALA A C 1
ATOM 2913 O O . ALA A 1 377 ? -27.188 -4.738 1.681 1 85.75 377 ALA A O 1
ATOM 2914 N N . GLU A 1 378 ? -25.641 -3.773 0.453 1 67.31 378 GLU A N 1
ATOM 2915 C CA . GLU A 1 378 ? -26.375 -3.807 -0.804 1 67.31 378 GLU A CA 1
ATOM 2916 C C . GLU A 1 378 ? -26.266 -5.172 -1.478 1 67.31 378 GLU A C 1
ATOM 2918 O O . GLU A 1 378 ? -25.25 -5.859 -1.327 1 67.31 378 GLU A O 1
ATOM 2923 N N . MET B 1 1 ? -23.938 25.234 12.43 1 64.62 1 MET B N 1
ATOM 2924 C CA . MET B 1 1 ? -22.5 25.438 12.555 1 64.62 1 MET B CA 1
ATOM 2925 C C . MET B 1 1 ? -21.953 26.219 11.359 1 64.62 1 MET B C 1
ATOM 2927 O O . MET B 1 1 ? -22.422 26.031 10.234 1 64.62 1 MET B O 1
ATOM 2931 N N . ALA B 1 2 ? -21.281 27.266 11.68 1 70.94 2 ALA B N 1
ATOM 2932 C CA . ALA B 1 2 ? -20.688 28.094 10.633 1 70.94 2 ALA B CA 1
ATOM 2933 C C . ALA B 1 2 ? -19.172 28.172 10.812 1 70.94 2 ALA B C 1
ATOM 2935 O O . ALA B 1 2 ? -18.656 27.906 11.898 1 70.94 2 ALA B O 1
ATOM 2936 N N . ALA B 1 3 ? -18.547 28.344 9.734 1 66.19 3 ALA B N 1
ATOM 2937 C CA . ALA B 1 3 ? -17.109 28.625 9.742 1 66.19 3 ALA B CA 1
ATOM 2938 C C . ALA B 1 3 ? -16.844 30.109 9.492 1 66.19 3 ALA B C 1
ATOM 2940 O O . ALA B 1 3 ? -17.5 30.734 8.656 1 66.19 3 ALA B O 1
ATOM 2941 N N . ALA B 1 4 ? -16 30.734 10.297 1 69.56 4 ALA B N 1
ATOM 2942 C CA . ALA B 1 4 ? -15.656 32.156 10.141 1 69.56 4 ALA B CA 1
ATOM 2943 C C . ALA B 1 4 ? -14.148 32.312 9.984 1 69.56 4 ALA B C 1
ATOM 2945 O O . ALA B 1 4 ? -13.367 31.531 10.492 1 69.56 4 ALA B O 1
ATOM 2946 N N . MET B 1 5 ? -13.75 33.281 9.188 1 61.84 5 MET B N 1
ATOM 2947 C CA . MET B 1 5 ? -12.352 33.656 9 1 61.84 5 MET B CA 1
ATOM 2948 C C . MET B 1 5 ? -11.984 34.844 9.852 1 61.84 5 MET B C 1
ATOM 2950 O O . MET B 1 5 ? -12.664 35.875 9.805 1 61.84 5 MET B O 1
ATOM 2954 N N . LEU B 1 6 ? -10.984 34.625 10.781 1 65.5 6 LEU B N 1
ATOM 2955 C CA . LEU B 1 6 ? -10.508 35.719 11.625 1 65.5 6 LEU B CA 1
ATOM 2956 C C . LEU B 1 6 ? -9.047 36.031 11.312 1 65.5 6 LEU B C 1
ATOM 2958 O O . LEU B 1 6 ? -8.242 35.125 11.086 1 65.5 6 LEU B O 1
ATOM 2962 N N . THR B 1 7 ? -8.695 37.312 10.961 1 63.97 7 THR B N 1
ATOM 2963 C CA . THR B 1 7 ? -7.332 37.719 10.625 1 63.97 7 THR B CA 1
ATOM 2964 C C . THR B 1 7 ? -6.633 38.312 11.828 1 63.97 7 THR B C 1
ATOM 2966 O O . THR B 1 7 ? -7.273 38.969 12.664 1 63.97 7 THR B O 1
ATOM 2969 N N . ARG B 1 8 ? -5.402 37.969 12.141 1 54.12 8 ARG B N 1
ATOM 2970 C CA . ARG B 1 8 ? -4.566 38.656 13.125 1 54.12 8 ARG B CA 1
ATOM 2971 C C . ARG B 1 8 ? -3.791 39.812 12.477 1 54.12 8 ARG B C 1
ATOM 2973 O O . ARG B 1 8 ? -3.17 39.625 11.43 1 54.12 8 ARG B O 1
ATOM 2980 N N . VAL B 1 9 ? -4.07 41.094 12.734 1 40.12 9 VAL B N 1
ATOM 2981 C CA . VAL B 1 9 ? -3.373 42.281 12.242 1 40.12 9 VAL B CA 1
ATOM 2982 C C . VAL B 1 9 ? -1.963 42.312 12.828 1 40.12 9 VAL B C 1
ATOM 2984 O O . VAL B 1 9 ? -1.79 42.375 14.047 1 40.12 9 VAL B O 1
ATOM 2987 N N . ARG B 1 10 ? -0.949 41.688 12.344 1 40.91 10 ARG B N 1
ATOM 2988 C CA . ARG B 1 10 ? 0.41 42 12.766 1 40.91 10 ARG B CA 1
ATOM 2989 C C . ARG B 1 10 ? 0.807 43.406 12.281 1 40.91 10 ARG B C 1
ATOM 2991 O O . ARG B 1 10 ? 0.61 43.75 11.117 1 40.91 10 ARG B O 1
ATOM 2998 N N . CYS B 1 11 ? 1.006 44.344 12.992 1 29.86 11 CYS B N 1
ATOM 2999 C C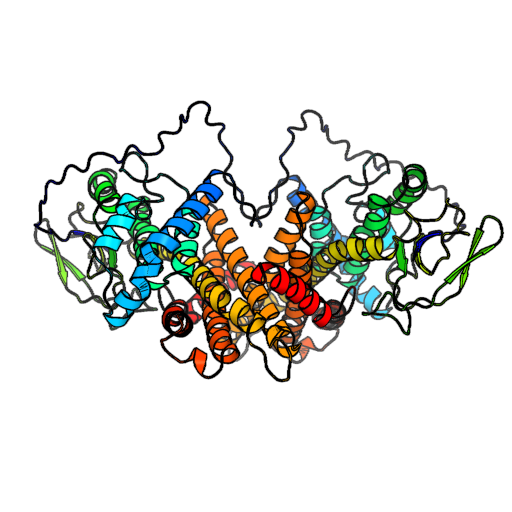A . CYS B 1 11 ? 1.51 45.688 12.695 1 29.86 11 CYS B CA 1
ATOM 3000 C C . CYS B 1 11 ? 2.832 45.625 11.945 1 29.86 11 CYS B C 1
ATOM 3002 O O . CYS B 1 11 ? 3.459 46.625 11.688 1 29.86 11 CYS B O 1
ATOM 3004 N N . ALA B 1 12 ? 3.615 44.688 11.93 1 35 12 ALA B N 1
ATOM 3005 C CA . ALA B 1 12 ? 4.965 45.094 11.562 1 35 12 ALA B CA 1
ATOM 3006 C C . ALA B 1 12 ? 5.082 45.312 10.055 1 35 12 ALA B C 1
ATOM 3008 O O . ALA B 1 12 ? 5 44.344 9.281 1 35 12 ALA B O 1
ATOM 3009 N N . VAL B 1 13 ? 4.77 46.438 9.43 1 32.56 13 VAL B N 1
ATOM 3010 C CA . VAL B 1 13 ? 4.812 46.781 8.016 1 32.56 13 VAL B CA 1
ATOM 3011 C C . VAL B 1 13 ? 6.25 46.719 7.508 1 32.56 13 VAL B C 1
ATOM 3013 O O . VAL B 1 13 ? 7.012 47.688 7.648 1 32.56 13 VAL B O 1
ATOM 3016 N N . ARG B 1 14 ? 7.059 45.844 7.863 1 31.23 14 ARG B N 1
ATOM 3017 C CA . ARG B 1 14 ? 8.312 46.188 7.203 1 31.23 14 ARG B CA 1
ATOM 3018 C C . ARG B 1 14 ? 8.219 45.969 5.699 1 31.23 14 ARG B C 1
ATOM 3020 O O . ARG B 1 14 ? 7.672 44.969 5.25 1 31.23 14 ARG B O 1
ATOM 3027 N N . ASN B 1 15 ? 8.406 47 4.828 1 27.7 15 ASN B N 1
ATOM 3028 C CA . ASN B 1 15 ? 8.422 47.281 3.393 1 27.7 15 ASN B CA 1
ATOM 3029 C C . ASN B 1 15 ? 9.461 46.406 2.684 1 27.7 15 ASN B C 1
ATOM 3031 O O . ASN B 1 15 ? 9.867 46.688 1.562 1 27.7 15 ASN B O 1
ATOM 3035 N N . VAL B 1 16 ? 10.031 45.438 3.207 1 28.42 16 VAL B N 1
ATOM 3036 C CA . VAL B 1 16 ? 11.188 45.094 2.389 1 28.42 16 VAL B CA 1
ATOM 3037 C C . VAL B 1 16 ? 10.719 44.469 1.071 1 28.42 16 VAL B C 1
ATOM 3039 O O . VAL B 1 16 ? 9.883 43.562 1.063 1 28.42 16 VAL B O 1
ATOM 3042 N N . LEU B 1 17 ? 10.898 45.281 -0.026 1 28.36 17 LEU B N 1
ATOM 3043 C CA . LEU B 1 17 ? 10.656 44.969 -1.431 1 28.36 17 LEU B CA 1
ATOM 3044 C C . LEU B 1 17 ? 11.492 43.781 -1.872 1 28.36 17 LEU B C 1
ATOM 3046 O O . LEU B 1 17 ? 12.719 43.875 -1.935 1 28.36 17 LEU B O 1
ATOM 3050 N N . PRO B 1 18 ? 11.344 42.75 -1.31 1 24.52 18 PRO B N 1
ATOM 3051 C CA . PRO B 1 18 ? 12.336 41.812 -1.828 1 24.52 18 PRO B CA 1
ATOM 3052 C C . PRO B 1 18 ? 12.227 41.594 -3.336 1 24.52 18 PRO B C 1
ATOM 3054 O O . PRO B 1 18 ? 11.125 41.656 -3.889 1 24.52 18 PRO B O 1
ATOM 3057 N N . ALA B 1 19 ? 13.367 41.938 -4 1 28.3 19 ALA B N 1
ATOM 3058 C CA . ALA B 1 19 ? 13.688 41.844 -5.422 1 28.3 19 ALA B CA 1
ATOM 3059 C C . ALA B 1 19 ?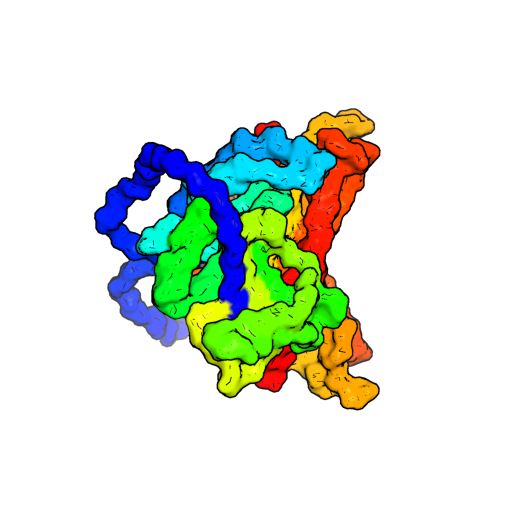 13.219 40.531 -6.008 1 28.3 19 ALA B C 1
ATOM 3061 O O . ALA B 1 19 ? 12.531 40.5 -7.031 1 28.3 19 ALA B O 1
ATOM 3062 N N . SER B 1 20 ? 14.047 39.5 -5.781 1 24.2 20 SER B N 1
ATOM 3063 C CA . SER B 1 20 ? 14.516 38.594 -6.836 1 24.2 20 SER B CA 1
ATOM 3064 C C . SER B 1 20 ? 13.594 37.375 -6.988 1 24.2 20 SER B C 1
ATOM 3066 O O . SER B 1 20 ? 14.055 36.25 -7.051 1 24.2 20 SER B O 1
ATOM 3068 N N . ALA B 1 21 ? 12.539 37.312 -6.488 1 26.91 21 ALA B N 1
ATOM 3069 C CA . ALA B 1 21 ? 11.953 36.031 -6.781 1 26.91 21 ALA B CA 1
ATOM 3070 C C . ALA B 1 21 ? 11.766 35.812 -8.281 1 26.91 21 ALA B C 1
ATOM 3072 O O . ALA B 1 21 ? 10.766 36.25 -8.852 1 26.91 21 ALA B O 1
ATOM 3073 N N . ARG B 1 22 ? 12.797 36.156 -9.18 1 28.97 22 ARG B N 1
ATOM 3074 C CA . ARG B 1 22 ? 12.617 35.688 -10.555 1 28.97 22 ARG B CA 1
ATOM 3075 C C . ARG B 1 22 ? 12.18 34.219 -10.578 1 28.97 22 ARG B C 1
ATOM 3077 O O . ARG B 1 22 ? 12.984 33.312 -10.352 1 28.97 22 ARG B O 1
ATOM 3084 N N . ILE B 1 23 ? 11.133 33.875 -10.094 1 27.09 23 ILE B N 1
ATOM 3085 C CA . ILE B 1 23 ? 10.594 32.531 -10.258 1 27.09 23 ILE B CA 1
ATOM 3086 C C . ILE B 1 23 ? 10.766 32.062 -11.711 1 27.09 23 ILE B C 1
ATOM 3088 O O . ILE B 1 23 ? 10.867 32.906 -12.617 1 27.09 23 ILE B O 1
ATOM 3092 N N . TRP B 1 24 ? 10.609 30.641 -11.867 1 29.59 24 TRP B N 1
ATOM 3093 C CA . TRP B 1 24 ? 10.57 29.578 -12.867 1 29.59 24 TRP B CA 1
ATOM 3094 C C . TRP B 1 24 ? 9.531 29.859 -13.938 1 29.59 24 TRP B C 1
ATOM 3096 O O . TRP B 1 24 ? 8.336 29.625 -13.734 1 29.59 24 TRP B O 1
ATOM 3106 N N . GLN B 1 25 ? 9.562 31.031 -14.414 1 29.14 25 GLN B N 1
ATOM 3107 C CA . GLN B 1 25 ? 8.75 31.234 -15.609 1 29.14 25 GLN B CA 1
ATOM 3108 C C . GLN B 1 25 ? 9.047 30.188 -16.672 1 29.14 25 GLN B C 1
ATOM 3110 O O . GLN B 1 25 ? 9.938 30.359 -17.5 1 29.14 25 GLN B O 1
ATOM 3115 N N . SER B 1 26 ? 9.359 28.969 -16.328 1 31.25 26 SER B N 1
ATOM 3116 C CA . SER B 1 26 ? 9.531 28.156 -17.531 1 31.25 26 SER B CA 1
ATOM 3117 C C . SER B 1 26 ? 8.398 28.391 -18.531 1 31.25 26 SER B C 1
ATOM 3119 O O . SER B 1 26 ? 7.289 28.766 -18.141 1 31.25 26 SER B O 1
ATOM 3121 N N . SER B 1 27 ? 8.766 28.781 -19.75 1 31.64 27 SER B N 1
ATOM 3122 C CA . SER B 1 27 ? 8.039 28.891 -21 1 31.64 27 SER B CA 1
ATOM 3123 C C . SER B 1 27 ? 6.953 27.828 -21.109 1 31.64 27 SER B C 1
ATOM 3125 O O . SER B 1 27 ? 7.258 26.641 -21.25 1 31.64 27 SER B O 1
ATOM 3127 N N . LEU B 1 28 ? 5.844 27.969 -20.469 1 32.53 28 LEU B N 1
ATOM 3128 C CA . LEU B 1 28 ? 4.629 27.172 -20.609 1 32.53 28 LEU B CA 1
ATOM 3129 C C . LEU B 1 28 ? 4.152 27.156 -22.047 1 32.53 28 LEU B C 1
ATOM 3131 O O . LEU B 1 28 ? 2.947 27.094 -22.312 1 32.53 28 LEU B O 1
ATOM 3135 N N . SER B 1 29 ? 4.957 27.547 -22.938 1 31.39 29 SER B N 1
ATOM 3136 C CA . SER B 1 29 ? 4.277 27.516 -24.234 1 31.39 29 SER B CA 1
ATOM 3137 C C . SER B 1 29 ? 3.479 26.234 -24.406 1 31.39 29 SER B C 1
ATOM 3139 O O . SER B 1 29 ? 2.283 26.281 -24.703 1 31.39 29 SER B O 1
ATOM 3141 N N . GLY B 1 30 ? 4.09 25.312 -25.25 1 31.98 30 GLY B N 1
ATOM 3142 C CA . GLY B 1 30 ? 3.361 24.203 -25.828 1 31.98 30 GLY B CA 1
ATOM 3143 C C . GLY B 1 30 ? 2.846 23.219 -24.797 1 31.98 30 GLY B C 1
ATOM 3144 O O . GLY B 1 30 ? 3.523 22.234 -24.484 1 31.98 30 GLY B O 1
ATOM 3145 N N . CYS B 1 31 ? 2.254 23.641 -23.75 1 33.75 31 CYS B N 1
ATOM 3146 C CA . CYS B 1 31 ? 1.792 22.844 -22.609 1 33.75 31 CYS B CA 1
ATOM 3147 C C . CYS B 1 31 ? 1.036 21.609 -23.094 1 33.75 31 CYS B C 1
ATOM 3149 O O . CYS B 1 31 ? -0.08 21.719 -23.609 1 33.75 31 CYS B O 1
ATOM 3151 N N . GLN B 1 32 ? 1.62 20.766 -23.672 1 34.59 32 GLN B N 1
ATOM 3152 C CA . GLN B 1 32 ? 0.974 19.469 -23.844 1 34.59 32 GLN B CA 1
ATOM 3153 C C . GLN B 1 32 ? 0.205 19.078 -22.594 1 34.59 32 GLN B C 1
ATOM 3155 O O . GLN B 1 32 ? 0.712 19.219 -21.469 1 34.59 32 GLN B O 1
ATOM 3160 N N . GLN B 1 33 ? -1.049 19.281 -22.391 1 39.91 33 GLN B N 1
ATOM 3161 C CA . GLN B 1 33 ? -1.979 18.75 -21.406 1 39.91 33 GLN B CA 1
ATOM 3162 C C . GLN B 1 33 ? -1.4 17.531 -20.703 1 39.91 33 GLN B C 1
ATOM 3164 O O . GLN B 1 33 ? -1.449 16.422 -21.234 1 39.91 33 GLN B O 1
ATOM 3169 N N . SER B 1 34 ? -0.213 17.547 -20.219 1 50.09 34 SER B N 1
ATOM 3170 C CA . SER B 1 34 ? 0.382 16.422 -19.5 1 50.09 34 SER B CA 1
ATOM 3171 C C . SER B 1 34 ? -0.609 15.812 -18.516 1 50.09 34 SER B C 1
ATOM 3173 O O . SER B 1 34 ? -1.151 16.5 -17.656 1 50.09 34 SER B O 1
ATOM 3175 N N . THR B 1 35 ? -1.384 14.883 -18.859 1 65.56 35 THR B N 1
ATOM 3176 C CA . THR B 1 35 ? -2.391 14.109 -18.141 1 65.56 35 THR B CA 1
ATOM 3177 C C . THR B 1 35 ? -1.883 13.719 -16.766 1 65.56 35 THR B C 1
ATOM 3179 O O . THR B 1 35 ? -0.732 13.305 -16.609 1 65.56 35 THR B O 1
ATOM 3182 N N . MET B 1 36 ? -2.389 14.32 -15.594 1 82.19 36 MET B N 1
ATOM 3183 C CA . MET B 1 36 ? -2.109 13.969 -14.211 1 82.19 36 MET B CA 1
ATOM 3184 C C . MET B 1 36 ? -2.061 12.453 -14.031 1 82.19 36 MET B C 1
ATOM 3186 O O . MET B 1 36 ? -2.9 11.734 -14.578 1 82.19 36 MET B O 1
ATOM 3190 N N . PRO B 1 37 ? -0.946 12.031 -13.406 1 90.75 37 PRO B N 1
ATOM 3191 C CA . PRO B 1 37 ? -0.881 10.586 -13.18 1 90.75 37 PRO B CA 1
ATOM 3192 C C . PRO B 1 37 ? -2.121 10.047 -12.469 1 90.75 37 PRO B C 1
ATOM 3194 O O . PRO B 1 37 ? -2.662 10.703 -11.578 1 90.75 37 PRO B O 1
ATOM 3197 N N . GLU B 1 38 ? -2.562 8.992 -12.891 1 93.38 38 GLU B N 1
ATOM 3198 C CA . GLU B 1 38 ? -3.787 8.391 -12.375 1 93.38 38 GLU B CA 1
ATOM 3199 C C . GLU B 1 38 ? -3.512 7.574 -11.109 1 93.38 38 GLU B C 1
ATOM 3201 O O . GLU B 1 38 ? -2.393 7.102 -10.906 1 93.38 38 GLU B O 1
ATOM 3206 N N . PRO B 1 39 ? -4.551 7.48 -10.242 1 97.31 39 PRO B N 1
ATOM 3207 C CA . PRO B 1 39 ? -4.418 6.551 -9.117 1 97.31 39 PRO B CA 1
ATOM 3208 C C . PRO B 1 39 ? -4.172 5.109 -9.562 1 97.31 39 PRO B C 1
ATOM 3210 O O . PRO B 1 39 ? -4.621 4.711 -10.641 1 97.31 39 PRO B O 1
ATOM 3213 N N . LEU B 1 40 ? -3.504 4.398 -8.719 1 97.94 40 LEU B N 1
ATOM 3214 C CA . LEU B 1 40 ? -3.111 3.023 -9.008 1 97.94 40 LEU B CA 1
ATOM 3215 C C . LEU B 1 40 ? -4.336 2.125 -9.156 1 97.94 40 LEU B C 1
ATOM 3217 O O . LEU B 1 40 ? -4.324 1.17 -9.93 1 97.94 40 LEU B O 1
ATOM 3221 N N . THR B 1 41 ? -5.414 2.445 -8.469 1 96.81 41 THR B N 1
ATOM 3222 C CA . THR B 1 41 ? -6.574 1.572 -8.367 1 96.81 41 THR B CA 1
ATOM 3223 C C . THR B 1 41 ? -7.57 1.864 -9.492 1 96.81 41 THR B C 1
ATOM 3225 O O . THR B 1 41 ? -8.594 1.19 -9.609 1 96.81 41 THR B O 1
ATOM 3228 N N . VAL B 1 42 ? -7.309 2.926 -10.281 1 96.69 42 VAL B N 1
ATOM 3229 C CA . VAL B 1 42 ? -8.156 3.211 -11.438 1 96.69 42 VAL B CA 1
ATOM 3230 C C . VAL B 1 42 ? -7.648 2.438 -12.656 1 96.69 42 VAL B C 1
ATOM 3232 O O . VAL B 1 42 ? -6.516 2.643 -13.102 1 96.69 42 VAL B O 1
ATOM 3235 N N . LEU B 1 43 ? -8.5 1.57 -13.164 1 97.25 43 LEU B N 1
ATOM 3236 C CA . LEU B 1 43 ? -8.148 0.734 -14.312 1 97.25 43 LEU B CA 1
ATOM 3237 C C . LEU B 1 43 ? -8.531 1.413 -15.617 1 97.25 43 LEU B C 1
ATOM 3239 O O . LEU B 1 43 ? -9.562 2.084 -15.695 1 97.25 43 LEU B O 1
ATOM 3243 N N . ASN B 1 44 ? -7.672 1.316 -16.625 1 95.25 44 ASN B N 1
ATOM 3244 C CA . ASN B 1 44 ? -8.086 1.777 -17.953 1 95.25 44 ASN B CA 1
ATOM 3245 C C . ASN B 1 44 ? -9.164 0.873 -18.547 1 95.25 44 ASN B C 1
ATOM 3247 O O . ASN B 1 44 ? -9.547 -0.131 -17.938 1 95.25 44 ASN B O 1
ATOM 3251 N N . ASP B 1 45 ? -9.664 1.127 -19.672 1 95.5 45 ASP B N 1
ATOM 3252 C CA . ASP B 1 45 ? -10.82 0.443 -20.25 1 95.5 45 ASP B CA 1
ATOM 3253 C C . ASP B 1 45 ? -10.516 -1.032 -20.5 1 95.5 45 ASP B C 1
ATOM 3255 O O . ASP B 1 45 ? -11.344 -1.9 -20.219 1 95.5 45 ASP B O 1
ATOM 3259 N N . GLU B 1 46 ? -9.367 -1.31 -21.016 1 96.19 46 GLU B N 1
ATOM 3260 C CA . GLU B 1 46 ? -8.969 -2.684 -21.297 1 96.19 46 GLU B CA 1
ATOM 3261 C C . GLU B 1 46 ? -8.867 -3.508 -20.016 1 96.19 46 GLU B C 1
ATOM 3263 O O . GLU B 1 46 ? -9.32 -4.652 -19.969 1 96.19 46 GLU B O 1
ATOM 3268 N N . GLU B 1 47 ? -8.266 -2.955 -19.016 1 97.81 47 GLU B N 1
ATOM 3269 C CA . GLU B 1 47 ? -8.125 -3.604 -17.719 1 97.81 47 GLU B CA 1
ATOM 3270 C C . GLU B 1 47 ? -9.484 -3.852 -17.078 1 97.81 47 GLU B C 1
ATOM 3272 O O . GLU B 1 47 ? -9.734 -4.934 -16.547 1 97.81 47 GLU B O 1
ATOM 3277 N N . GLN B 1 48 ? -10.328 -2.871 -17.172 1 97.75 48 GLN B N 1
ATOM 3278 C CA . GLN B 1 48 ? -11.656 -2.984 -16.594 1 97.75 48 GLN B CA 1
ATOM 3279 C C . GLN B 1 48 ? -12.477 -4.066 -17.297 1 97.75 48 GLN B C 1
ATOM 3281 O O . GLN B 1 48 ? -13.172 -4.852 -16.641 1 97.75 48 GLN B O 1
ATOM 3286 N N . LEU B 1 49 ? -12.391 -4.016 -18.562 1 97.38 49 LEU B N 1
ATOM 3287 C CA . LEU B 1 49 ? -13.109 -5.02 -19.328 1 97.38 49 LEU B CA 1
ATOM 3288 C C . LEU B 1 49 ? -12.648 -6.426 -18.969 1 97.38 49 LEU B C 1
ATOM 3290 O O . LEU B 1 49 ? -13.477 -7.324 -18.766 1 97.38 49 LEU B O 1
ATOM 3294 N N . MET B 1 50 ? -11.398 -6.633 -18.844 1 98 50 MET B N 1
ATOM 3295 C CA . MET B 1 50 ? -10.867 -7.941 -18.469 1 98 50 MET B CA 1
ATOM 3296 C C . MET B 1 50 ? -11.305 -8.336 -17.062 1 98 50 MET B C 1
ATOM 3298 O O . MET B 1 50 ? -11.734 -9.469 -16.844 1 98 50 MET B O 1
ATOM 3302 N N . ARG B 1 51 ? -11.156 -7.453 -16.125 1 98.38 51 ARG B N 1
ATOM 3303 C CA . ARG B 1 51 ? -11.586 -7.734 -14.758 1 98.38 51 ARG B CA 1
ATOM 3304 C C . ARG B 1 51 ? -13.031 -8.203 -14.727 1 98.38 51 ARG B C 1
ATOM 3306 O O . ARG B 1 51 ? -13.352 -9.203 -14.07 1 98.38 51 ARG B O 1
ATOM 3313 N N . ASP B 1 52 ? -13.898 -7.523 -15.461 1 98.44 52 ASP B N 1
ATOM 3314 C CA . ASP B 1 52 ? -15.32 -7.855 -15.461 1 98.44 52 ASP B CA 1
ATOM 3315 C C . ASP B 1 52 ? -15.57 -9.203 -16.141 1 98.44 52 ASP B C 1
ATOM 3317 O O . ASP B 1 52 ? -16.422 -9.977 -15.688 1 98.44 52 ASP B O 1
ATOM 3321 N N . THR B 1 53 ? -14.867 -9.406 -17.156 1 98.44 53 THR B N 1
ATOM 3322 C CA . THR B 1 53 ? -15.008 -10.664 -17.875 1 98.44 53 THR B CA 1
ATOM 3323 C C . THR B 1 53 ? -14.578 -11.836 -17 1 98.44 53 THR B C 1
ATOM 3325 O O . THR B 1 53 ? -15.297 -12.844 -16.906 1 98.44 53 THR B O 1
ATOM 3328 N N . VAL B 1 54 ? -13.492 -11.742 -16.359 1 98.81 54 VAL B N 1
ATOM 3329 C CA . VAL B 1 54 ? -12.977 -12.82 -15.523 1 98.81 54 VAL B CA 1
ATOM 3330 C C . VAL B 1 54 ? -13.891 -13.008 -14.312 1 98.81 54 VAL B C 1
ATOM 3332 O O . VAL B 1 54 ? -14.141 -14.141 -13.875 1 98.81 54 VAL B O 1
ATOM 3335 N N . ARG B 1 55 ? -14.305 -11.906 -13.766 1 98.69 55 ARG B N 1
ATOM 3336 C CA . ARG B 1 55 ? -15.219 -11.969 -12.625 1 98.69 55 ARG B CA 1
ATOM 3337 C C . ARG B 1 55 ? -16.469 -12.758 -12.969 1 98.69 55 ARG B C 1
ATOM 3339 O O . ARG B 1 55 ? -16.922 -13.602 -12.188 1 98.69 55 ARG B O 1
ATOM 3346 N N . ARG B 1 56 ? -17.031 -12.469 -14.117 1 98.56 56 ARG B N 1
ATOM 3347 C CA . ARG B 1 56 ? -18.219 -13.18 -14.562 1 98.56 56 ARG B CA 1
ATOM 3348 C C . ARG B 1 56 ? -17.922 -14.656 -14.789 1 98.56 56 ARG B C 1
ATOM 3350 O O . ARG B 1 56 ? -18.703 -15.523 -14.367 1 98.56 56 ARG B O 1
ATOM 3357 N N . PHE B 1 57 ? -16.891 -14.945 -15.438 1 98.69 57 PHE B N 1
ATOM 3358 C CA . PHE B 1 57 ? -16.469 -16.328 -15.68 1 98.69 57 PHE B CA 1
ATOM 3359 C C . PHE B 1 57 ? -16.281 -17.062 -14.359 1 98.69 57 PHE B C 1
ATOM 3361 O O . PHE B 1 57 ? -16.719 -18.219 -14.219 1 98.69 57 PHE B O 1
ATOM 3368 N N . ALA B 1 58 ? -15.547 -16.406 -13.352 1 98.81 58 ALA B N 1
ATOM 3369 C CA . ALA B 1 58 ? -15.289 -17.031 -12.055 1 98.81 58 ALA B CA 1
ATOM 3370 C C . ALA B 1 58 ? -16.594 -17.359 -11.336 1 98.81 58 ALA B C 1
ATOM 3372 O O . ALA B 1 58 ? -16.734 -18.438 -10.75 1 98.81 58 ALA B O 1
ATOM 3373 N N . LYS B 1 59 ? -17.547 -16.469 -11.477 1 98.19 59 LYS B N 1
ATOM 3374 C CA . LYS B 1 59 ? -18.828 -16.656 -10.789 1 98.19 59 LYS B CA 1
ATOM 3375 C C . LYS B 1 59 ? -19.672 -17.719 -11.484 1 98.19 59 LYS B C 1
ATOM 3377 O O . LYS B 1 59 ? -20.266 -18.578 -10.828 1 98.19 59 LYS B O 1
ATOM 3382 N N . GLU B 1 60 ? -19.672 -17.719 -12.789 1 98.44 60 GLU B N 1
ATOM 3383 C CA . GLU B 1 60 ? -20.625 -18.531 -13.531 1 98.44 60 GLU B CA 1
ATOM 3384 C C . GLU B 1 60 ? -20.047 -19.906 -13.852 1 98.44 60 GLU B C 1
ATOM 3386 O O . GLU B 1 60 ? -20.781 -20.891 -13.93 1 98.44 60 GLU B O 1
ATOM 3391 N N . VAL B 1 61 ? -18.797 -19.969 -13.977 1 98.62 61 VAL B N 1
ATOM 3392 C CA . VAL B 1 61 ? -18.203 -21.203 -14.484 1 98.62 61 VAL B CA 1
ATOM 3393 C C . VAL B 1 61 ? -17.391 -21.875 -13.375 1 98.62 61 VAL B C 1
ATOM 3395 O O . VAL B 1 61 ? -17.484 -23.078 -13.172 1 98.62 61 VAL B O 1
ATOM 3398 N N . ILE B 1 62 ? -16.656 -21.188 -12.57 1 98.75 62 ILE B N 1
ATOM 3399 C CA . ILE B 1 62 ? -15.758 -21.766 -11.578 1 98.75 62 ILE B CA 1
ATOM 3400 C C . ILE B 1 62 ? -16.531 -22.062 -10.289 1 98.75 62 ILE B C 1
ATOM 3402 O O . ILE B 1 62 ? -16.469 -23.172 -9.766 1 98.75 62 ILE B O 1
ATOM 3406 N N . GLU B 1 63 ? -17.266 -21.109 -9.82 1 98.38 63 GLU B N 1
ATOM 3407 C CA . GLU B 1 63 ? -17.875 -21.156 -8.5 1 98.38 63 GLU B CA 1
ATOM 3408 C C . GLU B 1 63 ? -18.719 -22.422 -8.336 1 98.38 63 GLU B C 1
ATOM 3410 O O . GLU B 1 63 ? -18.609 -23.125 -7.328 1 98.38 63 GLU B O 1
ATOM 3415 N N . PRO B 1 64 ? -19.531 -22.812 -9.352 1 97.94 64 PRO B N 1
ATOM 3416 C CA . PRO B 1 64 ? -20.375 -23.984 -9.164 1 97.94 64 PRO B CA 1
ATOM 3417 C C . PRO B 1 64 ? -19.562 -25.281 -9.047 1 97.94 64 PRO B C 1
ATOM 3419 O O . PRO B 1 64 ? -20.094 -26.312 -8.617 1 97.94 64 PRO B O 1
ATOM 3422 N N . ARG B 1 65 ? -18.297 -25.25 -9.391 1 97.88 65 ARG B N 1
ATOM 3423 C CA . ARG B 1 65 ? -17.469 -26.453 -9.43 1 97.88 65 ARG B CA 1
ATOM 3424 C C . ARG B 1 65 ? -16.578 -26.547 -8.195 1 97.88 65 ARG B C 1
ATOM 3426 O O . ARG B 1 65 ? -15.977 -27.594 -7.941 1 97.88 65 ARG B O 1
ATOM 3433 N N . VAL B 1 66 ? -16.5 -25.547 -7.344 1 97.81 66 VAL B N 1
ATOM 3434 C CA . VAL B 1 66 ? -15.492 -25.422 -6.297 1 97.81 66 VAL B CA 1
ATOM 3435 C C . VAL B 1 66 ? -15.648 -26.547 -5.285 1 97.81 66 VAL B C 1
ATOM 3437 O O . VAL B 1 66 ? -14.68 -27.25 -4.977 1 97.81 66 VAL B O 1
ATOM 3440 N N . LYS B 1 67 ? -16.875 -26.719 -4.805 1 96.19 67 LYS B N 1
ATOM 3441 C CA . LYS B 1 67 ? -17.109 -27.719 -3.764 1 96.19 67 LYS B CA 1
ATOM 3442 C C . LYS B 1 67 ? -16.766 -29.125 -4.262 1 96.19 67 LYS B C 1
ATOM 3444 O O . LYS B 1 67 ? -16.094 -29.891 -3.572 1 96.19 67 LYS B O 1
ATOM 3449 N N . ILE B 1 68 ? -17.203 -29.422 -5.449 1 96.69 68 ILE B N 1
ATOM 3450 C CA . ILE B 1 68 ? -17 -30.75 -6.023 1 96.69 68 ILE B CA 1
ATOM 3451 C C . ILE B 1 68 ? -15.5 -31 -6.238 1 96.69 68 ILE B C 1
ATOM 3453 O O . ILE B 1 68 ? -14.984 -32.062 -5.895 1 96.69 68 ILE B O 1
ATOM 3457 N N . MET B 1 69 ? -14.828 -30.047 -6.742 1 97.25 69 MET B N 1
ATOM 3458 C CA . MET B 1 69 ? -13.391 -30.172 -6.996 1 97.25 69 MET B CA 1
ATOM 3459 C C . MET B 1 69 ? -12.625 -30.328 -5.688 1 97.25 69 MET B C 1
ATOM 3461 O O . MET B 1 69 ? -11.711 -31.141 -5.59 1 97.25 69 MET B O 1
ATOM 3465 N N . ASP B 1 70 ? -13 -29.562 -4.703 1 95.94 70 ASP B N 1
ATOM 3466 C CA . ASP B 1 70 ? -12.328 -29.625 -3.41 1 95.94 70 ASP B CA 1
ATOM 3467 C C . ASP B 1 70 ? -12.5 -30.984 -2.75 1 95.94 70 ASP B C 1
ATOM 3469 O O . ASP B 1 70 ? -11.539 -31.562 -2.252 1 95.94 70 ASP B O 1
ATOM 3473 N N . GLU B 1 71 ? -13.703 -31.453 -2.744 1 95.44 71 GLU B N 1
ATOM 3474 C CA . GLU B 1 71 ? -14.008 -32.75 -2.127 1 95.44 7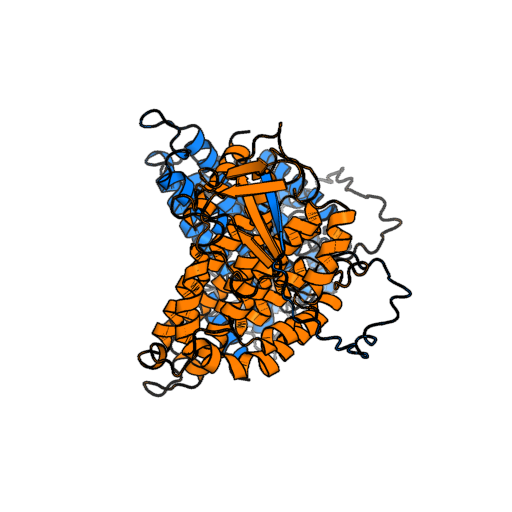1 GLU B CA 1
ATOM 3475 C C . GLU B 1 71 ? -13.289 -33.875 -2.842 1 95.44 71 GLU B C 1
ATOM 3477 O O . GLU B 1 71 ? -12.805 -34.812 -2.199 1 95.44 71 GLU B O 1
ATOM 3482 N N . ALA B 1 72 ? -13.188 -33.781 -4.133 1 95.94 72 ALA B N 1
ATOM 3483 C CA . ALA B 1 72 ? -12.57 -34.844 -4.938 1 95.94 72 ALA B CA 1
ATOM 3484 C C . ALA B 1 72 ? -11.055 -34.656 -4.984 1 95.94 72 ALA B C 1
ATOM 3486 O O . ALA B 1 72 ? -10.336 -35.562 -5.434 1 95.94 72 ALA B O 1
ATOM 3487 N N . SER B 1 73 ? -10.523 -33.438 -4.566 1 94.5 73 SER B N 1
ATOM 3488 C CA . SER B 1 73 ? -9.117 -33.062 -4.684 1 94.5 73 SER B CA 1
ATOM 3489 C C . SER B 1 73 ? -8.625 -33.219 -6.121 1 94.5 73 SER B C 1
ATOM 3491 O O . SER B 1 73 ? -7.574 -33.812 -6.371 1 94.5 73 SER B O 1
ATOM 3493 N N . HIS B 1 74 ? -9.516 -32.812 -7.027 1 94.44 74 HIS B N 1
ATOM 3494 C CA . HIS B 1 74 ? -9.227 -32.938 -8.453 1 94.44 74 HIS B CA 1
ATOM 3495 C C . HIS B 1 74 ? -9.805 -31.766 -9.234 1 94.44 74 HIS B C 1
ATOM 3497 O O . HIS B 1 74 ? -10.961 -31.391 -9.047 1 94.44 74 HIS B O 1
ATOM 3503 N N . MET B 1 75 ? -8.992 -31.234 -10.07 1 95.25 75 MET B N 1
ATOM 3504 C CA . MET B 1 75 ? -9.461 -30.156 -10.93 1 95.25 75 MET B CA 1
ATOM 3505 C C . MET B 1 75 ? -10.242 -30.688 -12.125 1 95.25 75 MET B C 1
ATOM 3507 O O . MET B 1 75 ? -9.789 -31.625 -12.789 1 95.25 75 MET B O 1
ATOM 3511 N N . ASP B 1 76 ? -11.328 -30.125 -12.43 1 95.81 76 ASP B N 1
ATOM 3512 C CA . ASP B 1 76 ? -12.156 -30.484 -13.578 1 95.81 76 ASP B CA 1
ATOM 3513 C C . ASP B 1 76 ? -11.445 -30.172 -14.891 1 95.81 76 ASP B C 1
ATOM 3515 O O . ASP B 1 76 ? -11.172 -29 -15.195 1 95.81 76 ASP B O 1
ATOM 3519 N N . GLU B 1 77 ? -11.219 -31.156 -15.719 1 94.06 77 GLU B N 1
ATOM 3520 C CA . GLU B 1 77 ? -10.516 -31 -16.984 1 94.06 77 GLU B CA 1
ATOM 3521 C C . GLU B 1 77 ? -11.281 -30.062 -17.922 1 94.06 77 GLU B C 1
ATOM 3523 O O . GLU B 1 77 ? -10.672 -29.328 -18.703 1 94.06 77 GLU B O 1
ATOM 3528 N N . GLN B 1 78 ? -12.508 -30.125 -17.797 1 96.19 78 GLN B N 1
ATOM 3529 C CA . GLN B 1 78 ? -13.328 -29.234 -18.625 1 96.19 78 GLN B CA 1
ATOM 3530 C C . GLN B 1 78 ? -13.117 -27.781 -18.234 1 96.19 78 GLN B C 1
ATOM 3532 O O . GLN B 1 78 ? -13.242 -26.891 -19.062 1 96.19 78 GLN B O 1
ATOM 3537 N N . LEU B 1 79 ? -12.875 -27.578 -16.953 1 97.81 79 LEU B N 1
ATOM 3538 C CA . LEU B 1 79 ? -12.586 -26.219 -16.516 1 97.81 79 LEU B CA 1
ATOM 3539 C C . LEU B 1 79 ? -11.266 -25.719 -17.094 1 97.81 79 LEU B C 1
ATOM 3541 O O . LEU B 1 79 ? -11.164 -24.562 -17.5 1 97.81 79 LEU B O 1
ATOM 3545 N N . ILE B 1 80 ? -10.281 -26.547 -17.141 1 97 80 ILE B N 1
ATOM 3546 C CA . ILE B 1 80 ? -9 -26.172 -17.719 1 97 80 ILE B CA 1
ATOM 3547 C C . ILE B 1 80 ? -9.188 -25.797 -19.188 1 97 80 ILE B C 1
ATOM 3549 O O . ILE B 1 80 ? -8.664 -24.766 -19.641 1 97 80 ILE B O 1
ATOM 3553 N N . ASP B 1 81 ? -9.969 -26.625 -19.891 1 96.38 81 ASP B N 1
ATOM 3554 C CA . ASP B 1 81 ? -10.281 -26.328 -21.297 1 96.38 81 ASP B CA 1
ATOM 3555 C C . ASP B 1 81 ? -10.961 -24.969 -21.438 1 96.38 81 ASP B C 1
ATOM 3557 O O . ASP B 1 81 ? -10.648 -24.203 -22.344 1 96.38 81 ASP B O 1
ATOM 3561 N N . ALA B 1 82 ? -11.875 -24.719 -20.531 1 97.88 82 ALA B N 1
ATOM 3562 C CA . ALA B 1 82 ? -12.609 -23.469 -20.562 1 97.88 82 ALA B CA 1
ATOM 3563 C C . ALA B 1 82 ? -11.672 -22.281 -20.328 1 97.88 82 ALA B C 1
ATOM 3565 O O . ALA B 1 82 ? -11.852 -21.203 -20.906 1 97.88 82 ALA B O 1
ATOM 3566 N N . LEU B 1 83 ? -10.711 -22.438 -19.422 1 98.5 83 LEU B N 1
ATOM 3567 C CA . LEU B 1 83 ? -9.727 -21.391 -19.172 1 98.5 83 LEU B CA 1
ATOM 3568 C C . LEU B 1 83 ? -8.93 -21.078 -20.422 1 98.5 83 LEU B C 1
ATOM 3570 O O . LEU B 1 83 ? -8.68 -19.906 -20.719 1 98.5 83 LEU B O 1
ATOM 3574 N N . PHE B 1 84 ? -8.539 -22.094 -21.188 1 97.81 84 PHE B N 1
ATOM 3575 C CA . PHE B 1 84 ?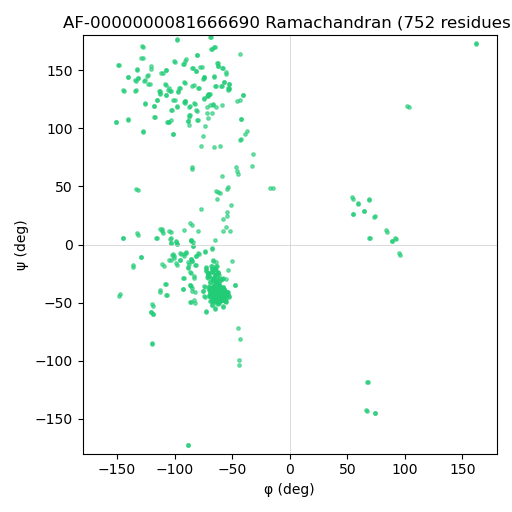 -7.828 -21.891 -22.438 1 97.81 84 PHE B CA 1
ATOM 3576 C C . PHE B 1 84 ? -8.711 -21.188 -23.469 1 97.81 84 PHE B C 1
ATOM 3578 O O . PHE B 1 84 ? -8.266 -20.266 -24.141 1 97.81 84 PHE B O 1
ATOM 3585 N N . GLN B 1 85 ? -9.938 -21.594 -23.531 1 97.12 85 GLN B N 1
ATOM 3586 C CA . GLN B 1 85 ? -10.875 -21.047 -24.5 1 97.12 85 GLN B CA 1
ATOM 3587 C C . GLN B 1 85 ? -11.117 -19.562 -24.25 1 97.12 85 GLN B C 1
ATOM 3589 O O . GLN B 1 85 ? -11.305 -18.797 -25.188 1 97.12 85 GLN B O 1
ATOM 3594 N N . GLN B 1 86 ? -11.078 -19.203 -22.984 1 97.44 86 GLN B N 1
ATOM 3595 C CA . GLN B 1 86 ? -11.32 -17.812 -22.625 1 97.44 86 GLN B CA 1
ATOM 3596 C C . GLN B 1 86 ? -10.055 -16.969 -22.812 1 97.44 86 GLN B C 1
ATOM 3598 O O . GLN B 1 86 ? -10.102 -15.742 -22.688 1 97.44 86 GLN B O 1
ATOM 3603 N N . GLY B 1 87 ? -8.922 -17.625 -23.062 1 97.75 87 GLY B N 1
ATOM 3604 C CA . GLY B 1 87 ? -7.668 -16.906 -23.25 1 97.75 87 GLY B CA 1
ATOM 3605 C C . GLY B 1 87 ? -6.969 -16.578 -21.953 1 97.75 87 GLY B C 1
ATOM 3606 O O . GLY B 1 87 ? -6.008 -15.805 -21.938 1 97.75 87 GLY B O 1
ATOM 3607 N N . PHE B 1 88 ? -7.379 -17.125 -20.812 1 98.69 88 PHE B N 1
ATOM 3608 C CA . PHE B 1 88 ? -6.855 -16.797 -19.484 1 98.69 88 PHE B CA 1
ATOM 3609 C C . PHE B 1 88 ? -5.523 -17.5 -19.234 1 98.69 88 PHE B C 1
ATOM 3611 O O . PHE B 1 88 ? -4.812 -17.156 -18.297 1 98.69 88 PHE B O 1
ATOM 3618 N N . MET B 1 89 ? -5.141 -18.406 -20.156 1 98.38 89 MET B N 1
ATOM 3619 C CA . MET B 1 89 ? -3.914 -19.188 -19.984 1 98.38 89 MET B CA 1
ATOM 3620 C C . MET B 1 89 ? -2.781 -18.609 -20.828 1 98.38 89 MET B C 1
ATOM 3622 O O . MET B 1 89 ? -1.634 -19.047 -20.703 1 98.38 89 MET B O 1
ATOM 3626 N N . GLY B 1 90 ? -2.99 -17.703 -21.734 1 98.38 90 GLY B N 1
ATOM 3627 C CA . GLY B 1 90 ? -1.99 -17.094 -22.594 1 98.38 90 GLY B CA 1
ATOM 3628 C C . GLY B 1 90 ? -2.094 -15.578 -22.641 1 98.38 90 GLY B C 1
ATOM 3629 O O . GLY B 1 90 ? -2.076 -14.984 -23.719 1 98.38 90 GLY B O 1
ATOM 3630 N N . VAL B 1 91 ? -2.225 -14.969 -21.469 1 98.44 91 VAL B N 1
ATOM 3631 C CA . VAL B 1 91 ? -2.584 -13.555 -21.391 1 98.44 91 VAL B CA 1
ATOM 3632 C C . VAL B 1 91 ? -1.479 -12.703 -22.016 1 98.44 91 VAL B C 1
ATOM 3634 O O . VAL B 1 91 ? -1.752 -11.836 -22.844 1 98.44 91 VAL B O 1
ATOM 3637 N N . GLU B 1 92 ? -0.206 -12.977 -21.672 1 98 92 GLU B N 1
ATOM 3638 C CA . GLU B 1 92 ? 0.895 -12.141 -22.156 1 98 92 GLU B CA 1
ATOM 3639 C C . GLU B 1 92 ? 1.474 -12.688 -23.453 1 98 92 GLU B C 1
ATOM 3641 O O . GLU B 1 92 ? 2.348 -12.07 -24.062 1 98 92 GLU B O 1
ATOM 3646 N N . ILE B 1 93 ? 1.072 -13.883 -23.891 1 98.31 93 ILE B N 1
ATOM 3647 C CA . ILE B 1 93 ? 1.579 -14.438 -25.141 1 98.31 93 ILE B CA 1
ATOM 3648 C C . ILE B 1 93 ? 1.127 -13.57 -26.312 1 98.31 93 ILE B C 1
ATOM 3650 O O . ILE B 1 93 ? -0.046 -13.195 -26.406 1 98.31 93 ILE B O 1
ATOM 3654 N N . ASP B 1 94 ? 2.049 -13.312 -27.219 1 97.5 94 ASP B N 1
ATOM 3655 C CA . ASP B 1 94 ? 1.781 -12.453 -28.359 1 97.5 94 ASP B CA 1
ATOM 3656 C C . ASP B 1 94 ? 0.686 -13.039 -29.25 1 97.5 94 ASP B C 1
ATOM 3658 O O . ASP B 1 94 ? 0.577 -14.266 -29.375 1 97.5 94 ASP B O 1
ATOM 3662 N N . HIS B 1 95 ? 0.022 -12.195 -29.938 1 96.19 95 HIS B N 1
ATOM 3663 C CA . HIS B 1 95 ? -1.042 -12.617 -30.844 1 96.19 95 HIS B CA 1
ATOM 3664 C C . HIS B 1 95 ? -0.504 -13.531 -31.938 1 96.19 95 HIS B C 1
ATOM 3666 O O . HIS B 1 95 ? -1.197 -14.445 -32.375 1 96.19 95 HIS B O 1
ATOM 3672 N N . LYS B 1 96 ? 0.648 -13.273 -32.344 1 96.88 96 LYS B N 1
ATOM 3673 C CA . LYS B 1 96 ? 1.233 -14.062 -33.406 1 96.88 96 LYS B CA 1
ATOM 3674 C C . LYS B 1 96 ? 1.418 -15.516 -33 1 96.88 96 LYS B C 1
ATOM 3676 O O . LYS B 1 96 ? 1.525 -16.406 -33.844 1 96.88 96 LYS B O 1
ATOM 3681 N N . TYR B 1 97 ? 1.387 -15.758 -31.688 1 97.31 97 TYR B N 1
ATOM 3682 C CA . TYR B 1 97 ? 1.514 -17.125 -31.203 1 97.31 97 TYR B CA 1
ATOM 3683 C C . TYR B 1 97 ? 0.194 -17.609 -30.609 1 97.31 97 TYR B C 1
ATOM 3685 O O . TYR B 1 97 ? 0.163 -18.609 -29.891 1 97.31 97 TYR B O 1
ATOM 3693 N N . GLY B 1 98 ? -0.881 -16.812 -30.859 1 95.75 98 GLY B N 1
ATOM 3694 C CA . GLY B 1 98 ? -2.201 -17.281 -30.453 1 95.75 98 GLY B CA 1
ATOM 3695 C C . GLY B 1 98 ? -2.598 -16.812 -29.062 1 95.75 98 GLY B C 1
ATOM 3696 O O . GLY B 1 98 ? -3.623 -17.234 -28.531 1 95.75 98 GLY B O 1
ATOM 3697 N N . GLY B 1 99 ? -1.807 -15.992 -28.422 1 97.44 99 GLY B N 1
ATOM 3698 C CA . GLY B 1 99 ? -2.152 -15.477 -27.109 1 97.44 99 GLY B CA 1
ATOM 3699 C C . GLY B 1 99 ? -2.963 -14.195 -27.156 1 97.44 99 GLY B C 1
ATOM 3700 O O . GLY B 1 99 ? -3.463 -13.82 -28.219 1 97.44 99 GLY B O 1
ATOM 3701 N N . SER B 1 100 ? -3.176 -13.594 -25.984 1 96.12 100 SER B N 1
ATOM 3702 C CA . SER B 1 100 ? -4.016 -12.398 -25.891 1 96.12 100 SER B CA 1
ATOM 3703 C C . SER B 1 100 ? -3.203 -11.133 -26.109 1 96.12 100 SER B C 1
ATOM 3705 O O . SER B 1 100 ? -3.764 -10.062 -26.375 1 96.12 100 SER B O 1
ATOM 3707 N N . GLY B 1 101 ? -1.928 -11.242 -25.953 1 96.94 101 GLY B N 1
ATOM 3708 C CA . GLY B 1 101 ? -1.058 -10.094 -26.156 1 96.94 101 GLY B CA 1
ATOM 3709 C C . GLY B 1 101 ? -1.296 -8.969 -25.172 1 96.94 101 GLY B C 1
ATOM 3710 O O . GLY B 1 101 ? -1.172 -7.793 -25.516 1 96.94 101 GLY B O 1
ATOM 3711 N N . LEU B 1 102 ? -1.762 -9.281 -23.969 1 97.5 102 LEU B N 1
ATOM 3712 C CA . LEU B 1 102 ? -2.086 -8.266 -22.969 1 97.5 102 LEU B CA 1
ATOM 3713 C C . LEU B 1 102 ? -0.941 -8.094 -21.969 1 97.5 102 LEU B C 1
ATOM 3715 O O . LEU B 1 102 ? 0.091 -8.758 -22.094 1 97.5 102 LEU B O 1
ATOM 3719 N N . SER B 1 103 ? -1.105 -7.16 -21.078 1 97.81 103 SER B N 1
ATOM 3720 C CA . SER B 1 103 ? -0.012 -6.785 -20.188 1 97.81 103 SER B CA 1
ATOM 3721 C C . SER B 1 103 ? 0.112 -7.762 -19.016 1 97.81 103 SER B C 1
ATOM 3723 O O . SER B 1 103 ? -0.8 -8.547 -18.766 1 97.81 103 SER B O 1
ATOM 3725 N N . PHE B 1 104 ? 1.275 -7.688 -18.391 1 98.38 104 PHE B N 1
ATOM 3726 C CA . PHE B 1 104 ? 1.504 -8.453 -17.172 1 98.38 104 PHE B CA 1
ATOM 3727 C C . PHE B 1 104 ? 0.517 -8.055 -16.094 1 98.38 104 PHE B C 1
ATOM 3729 O O . PHE B 1 104 ? 0.058 -8.898 -15.312 1 98.38 104 PHE B O 1
ATOM 3736 N N . PHE B 1 105 ? 0.2 -6.812 -15.992 1 98.75 105 PHE B N 1
ATOM 3737 C CA . PHE B 1 105 ? -0.784 -6.32 -15.039 1 98.75 105 PHE B CA 1
ATOM 3738 C C . PHE B 1 105 ? -2.131 -7.004 -15.25 1 98.75 105 PHE B C 1
ATOM 3740 O O . PHE B 1 105 ? -2.768 -7.438 -14.281 1 98.75 105 PHE B O 1
ATOM 3747 N N . ILE B 1 106 ? -2.564 -7.109 -16.438 1 98.75 106 ILE B N 1
ATOM 3748 C CA . ILE B 1 106 ? -3.848 -7.734 -16.734 1 98.75 106 ILE B CA 1
ATOM 3749 C C . ILE B 1 106 ? -3.809 -9.211 -16.344 1 98.75 106 ILE B C 1
ATOM 3751 O O . ILE B 1 106 ? -4.789 -9.75 -15.828 1 98.75 106 ILE B O 1
ATOM 3755 N N . ALA B 1 107 ? -2.699 -9.891 -16.594 1 98.81 107 ALA B N 1
ATOM 3756 C CA . ALA B 1 107 ? -2.566 -11.266 -16.141 1 98.81 107 ALA B CA 1
ATOM 3757 C C . ALA B 1 107 ? -2.801 -11.367 -14.633 1 98.81 107 ALA B C 1
ATOM 3759 O O . ALA B 1 107 ? -3.439 -12.312 -14.156 1 98.81 107 ALA B O 1
ATOM 3760 N N . ASN B 1 108 ? -2.27 -10.422 -13.914 1 98.88 108 ASN B N 1
ATOM 3761 C CA . ASN B 1 108 ? -2.428 -10.422 -12.469 1 98.88 108 ASN B CA 1
ATOM 3762 C C . ASN B 1 108 ? -3.869 -10.125 -12.062 1 98.88 108 ASN B C 1
ATOM 3764 O O . ASN B 1 108 ? -4.355 -10.648 -11.055 1 98.88 108 ASN B O 1
ATOM 3768 N N . LEU B 1 109 ? -4.578 -9.312 -12.836 1 98.81 109 LEU B N 1
ATOM 3769 C CA . LEU B 1 109 ? -6.004 -9.109 -12.586 1 98.81 109 LEU B CA 1
ATOM 3770 C C . LEU B 1 109 ? -6.777 -10.414 -12.773 1 98.81 109 LEU B C 1
ATOM 3772 O O . LEU B 1 109 ? -7.684 -10.711 -11.992 1 98.81 109 LEU B O 1
ATOM 3776 N N . VAL B 1 110 ? -6.438 -11.133 -13.797 1 98.94 110 VAL B N 1
ATOM 3777 C CA . VAL B 1 110 ? -7.082 -12.406 -14.07 1 98.94 110 VAL B CA 1
ATOM 3778 C C . VAL B 1 110 ? -6.898 -13.352 -12.883 1 98.94 110 VAL B C 1
ATOM 3780 O O . VAL B 1 110 ? -7.867 -13.93 -12.383 1 98.94 110 VAL B O 1
ATOM 3783 N N . ILE B 1 111 ? -5.727 -13.422 -12.406 1 98.94 111 ILE B N 1
ATOM 3784 C CA . ILE B 1 111 ? -5.375 -14.305 -11.297 1 98.94 111 ILE B CA 1
ATOM 3785 C C . ILE B 1 111 ? -6.137 -13.883 -10.047 1 98.94 111 ILE B C 1
ATOM 3787 O O . ILE B 1 111 ? -6.719 -14.719 -9.352 1 98.94 111 ILE B O 1
ATOM 3791 N N . GLU B 1 112 ? -6.113 -12.633 -9.742 1 98.94 112 GLU B N 1
ATOM 3792 C CA . GLU B 1 112 ? -6.762 -12.094 -8.547 1 98.94 112 GLU B CA 1
ATOM 3793 C C . GLU B 1 112 ? -8.258 -12.391 -8.555 1 98.94 112 GLU B C 1
ATOM 3795 O O . GLU B 1 112 ? -8.82 -12.828 -7.551 1 98.94 112 GLU B O 1
ATOM 3800 N N . GLU B 1 113 ? -8.898 -12.141 -9.695 1 98.94 113 GLU B N 1
ATOM 3801 C CA . GLU B 1 113 ? -10.344 -12.336 -9.781 1 98.94 113 GLU B CA 1
ATOM 3802 C C . GLU B 1 113 ? -10.711 -13.805 -9.625 1 98.94 113 GLU B C 1
ATOM 3804 O O . GLU B 1 113 ? -11.703 -14.133 -8.969 1 98.94 113 GLU B O 1
ATOM 3809 N N . ILE B 1 114 ? -9.93 -14.664 -10.211 1 98.94 114 ILE B N 1
ATOM 3810 C CA . ILE B 1 114 ? -10.203 -16.094 -10.086 1 98.94 114 ILE B CA 1
ATOM 3811 C C . ILE B 1 114 ? -9.992 -16.531 -8.641 1 98.94 114 ILE B C 1
ATOM 3813 O O . ILE B 1 114 ? -10.758 -17.344 -8.117 1 98.94 114 ILE B O 1
ATOM 3817 N N . ALA B 1 115 ? -8.984 -15.969 -7.988 1 98.94 115 ALA B N 1
ATOM 3818 C CA . ALA B 1 115 ? -8.641 -16.375 -6.629 1 98.94 115 ALA B CA 1
ATOM 3819 C C . ALA B 1 115 ? -9.742 -15.984 -5.645 1 98.94 115 ALA B C 1
ATOM 3821 O O . ALA B 1 115 ? -9.875 -16.594 -4.582 1 98.94 115 ALA B O 1
ATOM 3822 N N . LYS B 1 116 ? -10.547 -14.969 -6.004 1 98.88 116 LYS B N 1
ATOM 3823 C CA . LYS B 1 116 ? -11.664 -14.594 -5.152 1 98.88 116 LYS B CA 1
ATOM 3824 C C . LYS B 1 116 ? -12.664 -15.734 -5.012 1 98.88 116 LYS B C 1
ATOM 3826 O O . LYS B 1 116 ? -13.375 -15.828 -4.008 1 98.88 116 LYS B O 1
ATOM 3831 N N . VAL B 1 117 ? -12.633 -16.594 -6.039 1 98.75 117 VAL B N 1
ATOM 3832 C CA . VAL B 1 117 ? -13.633 -17.656 -6.078 1 98.75 117 VAL B CA 1
ATOM 3833 C C . VAL B 1 117 ? -12.977 -18.984 -5.742 1 98.75 117 VAL B C 1
ATOM 3835 O O . VAL B 1 117 ? -13.5 -19.766 -4.938 1 98.75 117 VAL B O 1
ATOM 3838 N N . ASP B 1 118 ? -11.812 -19.25 -6.297 1 98.75 118 ASP B N 1
ATOM 3839 C CA . ASP B 1 118 ? -11.102 -20.5 -6.043 1 98.75 118 ASP B CA 1
ATOM 3840 C C . ASP B 1 118 ? -9.586 -20.297 -6.164 1 98.75 118 ASP B C 1
ATOM 3842 O O . ASP B 1 118 ? -9.039 -20.328 -7.266 1 98.75 118 ASP B O 1
ATOM 3846 N N . PRO B 1 119 ? -8.914 -20.266 -5.047 1 98.44 119 PRO B N 1
ATOM 3847 C CA . PRO B 1 119 ? -7.469 -20.031 -5.066 1 98.44 119 PRO B CA 1
ATOM 3848 C C . PRO B 1 119 ? -6.699 -21.156 -5.754 1 98.44 119 PRO B C 1
ATOM 3850 O O . PRO B 1 119 ? -5.633 -20.906 -6.332 1 98.44 119 PRO B O 1
ATOM 3853 N N . SER B 1 120 ? -7.191 -22.375 -5.789 1 97.81 120 SER B N 1
ATOM 3854 C CA . SER B 1 120 ? -6.512 -23.484 -6.453 1 97.81 120 SER B CA 1
ATOM 3855 C C . SER B 1 120 ? -6.508 -23.312 -7.965 1 97.81 120 SER B C 1
ATOM 3857 O O . SER B 1 120 ? -5.492 -23.547 -8.625 1 97.81 120 SER B O 1
ATOM 3859 N N . VAL B 1 121 ? -7.637 -22.938 -8.469 1 98.5 121 VAL B N 1
ATOM 3860 C CA . VAL B 1 121 ? -7.715 -22.656 -9.898 1 98.5 121 VAL B CA 1
ATOM 3861 C C . VAL B 1 121 ? -6.797 -21.484 -10.25 1 98.5 121 VAL B C 1
ATOM 3863 O O . VAL B 1 121 ? -6.109 -21.516 -11.273 1 98.5 121 VAL B O 1
ATOM 3866 N N . ALA B 1 122 ? -6.789 -20.484 -9.391 1 98.81 122 ALA B N 1
ATOM 3867 C CA . ALA B 1 122 ? -5.926 -19.328 -9.609 1 98.81 122 ALA B CA 1
ATOM 3868 C C . ALA B 1 122 ? -4.457 -19.734 -9.633 1 98.81 122 ALA B C 1
ATOM 3870 O O . ALA B 1 122 ? -3.668 -19.188 -10.406 1 98.81 122 ALA B O 1
ATOM 3871 N N . ALA B 1 123 ? -4.086 -20.609 -8.766 1 97.94 123 ALA B N 1
ATOM 3872 C CA . ALA B 1 123 ? -2.707 -21.094 -8.734 1 97.94 123 ALA B CA 1
ATOM 3873 C C . ALA B 1 123 ? -2.32 -21.75 -10.062 1 97.94 123 ALA B C 1
ATOM 3875 O O . ALA B 1 123 ? -1.208 -21.547 -10.555 1 97.94 123 ALA B O 1
ATOM 3876 N N . CYS B 1 124 ? -3.199 -22.531 -10.609 1 97.75 124 CYS B N 1
ATOM 3877 C CA . CYS B 1 124 ? -2.969 -23.172 -11.906 1 97.75 124 CYS B CA 1
ATOM 3878 C C . CYS B 1 124 ? -2.738 -22.125 -12.992 1 97.75 124 CYS B C 1
ATOM 3880 O O . CYS B 1 124 ? -1.764 -22.203 -13.734 1 97.75 124 CYS B O 1
ATOM 3882 N N . VAL B 1 125 ? -3.588 -21.156 -13.008 1 98.62 125 VAL B N 1
ATOM 3883 C CA . VAL B 1 125 ? -3.533 -20.109 -14.008 1 98.62 125 VAL B CA 1
ATOM 3884 C C . VAL B 1 125 ? -2.275 -19.266 -13.805 1 98.62 125 VAL B C 1
ATOM 3886 O O . VAL B 1 125 ? -1.62 -18.859 -14.773 1 98.62 125 VAL B O 1
ATOM 3889 N N . ASP B 1 126 ? -1.923 -19 -12.586 1 98.56 126 ASP B N 1
ATOM 3890 C CA . ASP B 1 126 ? -0.771 -18.172 -12.219 1 98.56 126 ASP B CA 1
ATOM 3891 C C . ASP B 1 126 ? 0.534 -18.844 -12.656 1 98.56 126 ASP B C 1
ATOM 3893 O O . ASP B 1 126 ? 1.296 -18.266 -13.438 1 98.56 126 ASP B O 1
ATOM 3897 N N . VAL B 1 127 ? 0.74 -20.047 -12.234 1 97.44 127 VAL B N 1
ATOM 3898 C CA . VAL B 1 127 ? 1.974 -20.75 -12.555 1 97.44 127 VAL B CA 1
ATOM 3899 C C . VAL B 1 127 ? 2.145 -20.828 -14.07 1 97.44 127 VAL B C 1
ATOM 3901 O O . VAL B 1 127 ? 3.242 -20.609 -14.586 1 97.44 127 VAL B O 1
ATOM 3904 N N . HIS B 1 128 ? 1.08 -21.094 -14.719 1 98.12 128 HIS B N 1
ATOM 3905 C CA . HIS B 1 128 ? 1.118 -21.203 -16.172 1 98.12 128 HIS B CA 1
ATOM 3906 C C . HIS B 1 128 ? 1.492 -19.891 -16.828 1 98.12 128 HIS B C 1
ATOM 3908 O O . HIS B 1 128 ? 2.361 -19.844 -17.703 1 98.12 128 HIS B O 1
ATOM 3914 N N . ASN B 1 129 ? 0.896 -18.797 -16.359 1 98.44 129 ASN B N 1
ATOM 3915 C CA . ASN B 1 129 ? 1.083 -17.516 -17.016 1 98.44 129 ASN B CA 1
ATOM 3916 C C . ASN B 1 129 ? 2.375 -16.828 -16.562 1 98.44 129 ASN B C 1
ATOM 3918 O O . ASN B 1 129 ? 3.182 -16.406 -17.391 1 98.44 129 ASN B O 1
ATOM 3922 N N . THR B 1 130 ? 2.607 -16.766 -15.227 1 98.25 130 THR B N 1
ATOM 3923 C CA . THR B 1 130 ? 3.627 -15.859 -14.711 1 98.25 130 THR B CA 1
ATOM 3924 C C . THR B 1 130 ? 4.953 -16.594 -14.523 1 98.25 130 THR B C 1
ATOM 3926 O O . THR B 1 130 ? 5.984 -15.961 -14.281 1 98.25 130 THR B O 1
ATOM 3929 N N . VAL B 1 131 ? 4.938 -17.891 -14.688 1 97.19 131 VAL B N 1
ATOM 3930 C CA . VAL B 1 131 ? 6.18 -18.641 -14.508 1 97.19 131 VAL B CA 1
ATOM 3931 C C . VAL B 1 131 ? 6.547 -19.344 -15.805 1 97.19 131 VAL B C 1
ATOM 3933 O O . VAL B 1 131 ? 7.516 -18.969 -16.469 1 97.19 131 VAL B O 1
ATOM 3936 N N . VAL B 1 132 ? 5.703 -20.219 -16.312 1 97.12 132 VAL B N 1
ATOM 3937 C CA . VAL B 1 132 ? 6.043 -21.047 -17.469 1 97.12 132 VAL B CA 1
ATOM 3938 C C . VAL B 1 132 ? 6.059 -20.203 -18.734 1 97.12 132 VAL B C 1
ATOM 3940 O O . VAL B 1 132 ? 7.074 -20.141 -19.422 1 97.12 132 VAL B O 1
ATOM 3943 N N . ASN B 1 133 ? 4.898 -19.547 -19.016 1 97.75 133 ASN B N 1
ATOM 3944 C CA . ASN B 1 133 ? 4.859 -18.672 -20.188 1 97.75 133 ASN B CA 1
ATOM 3945 C C . ASN B 1 133 ? 5.977 -17.625 -20.141 1 97.75 133 ASN B C 1
ATOM 3947 O O . ASN B 1 133 ? 6.598 -17.344 -21.172 1 97.75 133 ASN B O 1
ATOM 3951 N N . THR B 1 134 ? 6.199 -17.094 -18.969 1 96.44 134 THR B N 1
ATOM 3952 C CA . THR B 1 134 ? 7.23 -16.078 -18.781 1 96.44 134 THR B CA 1
ATOM 3953 C C . THR B 1 134 ? 8.609 -16.641 -19.094 1 96.44 134 THR B C 1
ATOM 3955 O O . THR B 1 134 ? 9.406 -16 -19.781 1 96.44 134 THR B O 1
ATOM 3958 N N . ALA B 1 135 ? 8.914 -17.797 -18.641 1 95.62 135 ALA B N 1
ATOM 3959 C CA . ALA B 1 135 ? 10.203 -18.438 -18.891 1 95.62 135 ALA B CA 1
ATOM 3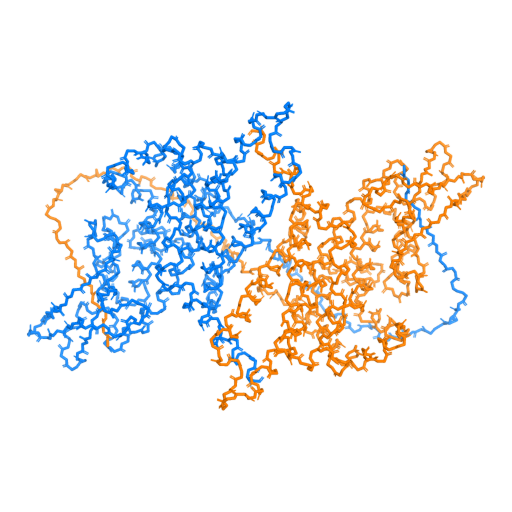960 C C . ALA B 1 135 ? 10.445 -18.625 -20.391 1 95.62 135 ALA B C 1
ATOM 3962 O O . ALA B 1 135 ? 11.539 -18.344 -20.891 1 95.62 135 ALA B O 1
ATOM 3963 N N . ILE B 1 136 ? 9.406 -19.047 -21.094 1 95.12 136 ILE B N 1
ATOM 3964 C CA . ILE B 1 136 ? 9.531 -19.297 -22.531 1 95.12 136 ILE B CA 1
ATOM 3965 C C . ILE B 1 136 ? 9.602 -17.953 -23.266 1 95.12 136 ILE B C 1
ATOM 3967 O O . ILE B 1 136 ? 10.461 -17.766 -24.125 1 95.12 136 ILE B O 1
ATOM 3971 N N . ASN B 1 137 ? 8.734 -17.062 -22.891 1 95.75 137 ASN B N 1
ATOM 3972 C CA . ASN B 1 137 ? 8.703 -15.758 -23.547 1 95.75 137 ASN B CA 1
ATOM 3973 C C . ASN B 1 137 ? 10.055 -15.055 -23.438 1 95.75 137 ASN B C 1
ATOM 3975 O O . ASN B 1 137 ? 10.5 -14.406 -24.391 1 95.75 137 ASN B O 1
ATOM 3979 N N . ASN B 1 138 ? 10.672 -15.156 -22.297 1 94.56 138 ASN B N 1
ATOM 3980 C CA . ASN B 1 138 ? 11.859 -14.352 -22.016 1 94.56 138 ASN B CA 1
ATOM 3981 C C . ASN B 1 138 ? 13.133 -15.023 -22.531 1 94.56 138 ASN B C 1
ATOM 3983 O O . ASN B 1 138 ? 14.117 -14.352 -22.828 1 94.56 138 ASN B O 1
ATOM 3987 N N . ASN B 1 139 ? 13.133 -16.375 -22.688 1 94 139 ASN B N 1
ATOM 3988 C CA . ASN B 1 139 ? 14.43 -17.016 -22.844 1 94 139 ASN B CA 1
ATOM 3989 C C . ASN B 1 139 ? 14.469 -17.938 -24.062 1 94 139 ASN B C 1
ATOM 3991 O O . ASN B 1 139 ? 15.539 -18.375 -24.484 1 94 139 ASN B O 1
ATOM 3995 N N . ALA B 1 140 ? 13.344 -18.25 -24.719 1 93.56 140 ALA B N 1
ATOM 3996 C CA . ALA B 1 140 ? 13.289 -19.203 -25.812 1 93.56 140 ALA B CA 1
ATOM 3997 C C . ALA B 1 140 ? 13.719 -18.562 -27.125 1 93.56 140 ALA B C 1
ATOM 3999 O O . ALA B 1 140 ? 13.609 -17.344 -27.297 1 93.56 140 ALA B O 1
ATOM 4000 N N . THR B 1 141 ? 14.297 -19.359 -28 1 91.56 141 THR B N 1
ATOM 4001 C CA . THR B 1 141 ? 14.562 -18.906 -29.359 1 91.56 141 THR B CA 1
ATOM 4002 C C . THR B 1 141 ? 13.25 -18.719 -30.125 1 91.56 141 THR B C 1
ATOM 4004 O O . THR B 1 141 ? 12.195 -19.188 -29.688 1 91.56 141 THR B O 1
ATOM 4007 N N . GLU B 1 142 ? 13.352 -18.094 -31.25 1 93.88 142 GLU B N 1
ATOM 4008 C CA . GLU B 1 142 ? 12.156 -17.891 -32.062 1 93.88 142 GLU B CA 1
ATOM 4009 C C . GLU B 1 142 ? 11.555 -19.234 -32.5 1 93.88 142 GLU B C 1
ATOM 4011 O O . GLU B 1 142 ? 10.336 -19.375 -32.562 1 93.88 142 GLU B O 1
ATOM 4016 N N . GLU B 1 143 ? 12.391 -20.141 -32.812 1 92.38 143 GLU B N 1
ATOM 4017 C CA . GLU B 1 143 ? 11.922 -21.469 -33.188 1 92.38 143 GLU B CA 1
ATOM 4018 C C . GLU B 1 143 ? 11.188 -22.156 -32.031 1 92.38 143 GLU B C 1
ATOM 4020 O O . GLU B 1 143 ? 10.141 -22.766 -32.25 1 92.38 143 GLU B O 1
ATOM 4025 N N . GLN B 1 144 ? 11.727 -22.047 -30.891 1 91.75 144 GLN B N 1
ATOM 4026 C CA . GLN B 1 144 ? 11.102 -22.625 -29.703 1 91.75 144 GLN B CA 1
ATOM 4027 C C . GLN B 1 144 ? 9.773 -21.938 -29.391 1 91.75 144 GLN B C 1
ATOM 4029 O O . GLN B 1 144 ? 8.789 -22.594 -29.062 1 91.75 144 GLN B O 1
ATOM 4034 N N . LYS B 1 145 ? 9.742 -20.672 -29.516 1 95.31 145 LYS B N 1
ATOM 4035 C CA . LYS B 1 145 ? 8.516 -19.922 -29.281 1 95.31 145 LYS B CA 1
ATOM 4036 C C . LYS B 1 145 ? 7.422 -20.344 -30.266 1 95.31 145 LYS B C 1
ATOM 4038 O O . LYS B 1 145 ? 6.281 -20.594 -29.859 1 95.31 145 LYS B O 1
ATOM 4043 N N . ALA B 1 146 ? 7.773 -20.453 -31.5 1 95.06 146 ALA B N 1
ATOM 4044 C CA . ALA B 1 146 ? 6.816 -20.844 -32.531 1 95.06 146 ALA B CA 1
ATOM 4045 C C . ALA B 1 146 ? 6.277 -22.25 -32.25 1 95.06 146 ALA B C 1
ATOM 4047 O O . ALA B 1 146 ? 5.125 -22.547 -32.594 1 95.06 146 ALA B O 1
ATOM 4048 N N . ARG B 1 147 ? 7.055 -23.016 -31.656 1 92.25 147 ARG B N 1
ATOM 4049 C CA . ARG B 1 147 ? 6.684 -24.406 -31.391 1 92.25 147 ARG B CA 1
ATOM 4050 C C . ARG B 1 147 ? 5.816 -24.5 -30.141 1 92.25 147 ARG B C 1
ATOM 4052 O O . ARG B 1 147 ? 4.836 -25.25 -30.125 1 92.25 147 ARG B O 1
ATOM 4059 N N . PHE B 1 148 ? 6.137 -23.75 -29.109 1 94 148 PHE B N 1
ATOM 4060 C CA . PHE B 1 148 ? 5.574 -24.062 -27.797 1 94 148 PHE B CA 1
ATOM 4061 C C . PHE B 1 148 ? 4.523 -23.031 -27.391 1 94 148 PHE B C 1
ATOM 4063 O O . PHE B 1 148 ? 3.543 -23.359 -26.734 1 94 148 PHE B O 1
ATOM 4070 N N . LEU B 1 149 ? 4.676 -21.781 -27.75 1 96.69 149 LEU B N 1
ATOM 4071 C CA . LEU B 1 149 ? 3.793 -20.734 -27.25 1 96.69 149 LEU B CA 1
ATOM 4072 C C . LEU B 1 149 ? 2.365 -20.938 -27.75 1 96.69 149 LEU B C 1
ATOM 4074 O O . LEU B 1 149 ? 1.409 -20.75 -26.984 1 96.69 149 LEU B O 1
ATOM 4078 N N . PRO B 1 150 ? 2.166 -21.328 -29.047 1 96.81 150 PRO B N 1
ATOM 4079 C CA . PRO B 1 150 ? 0.792 -21.594 -29.469 1 96.81 150 PRO B CA 1
ATOM 4080 C C . PRO B 1 150 ? 0.13 -22.703 -28.641 1 96.81 150 PRO B C 1
ATOM 4082 O O . PRO B 1 150 ? -1.054 -22.594 -28.312 1 96.81 150 PRO B O 1
ATOM 4085 N N . LYS B 1 151 ? 0.86 -23.734 -28.312 1 95.75 151 LYS B N 1
ATOM 4086 C CA . LYS B 1 151 ? 0.332 -24.828 -27.5 1 95.75 151 LYS B CA 1
ATOM 4087 C C . LYS B 1 151 ? 0.057 -24.375 -26.062 1 95.75 151 LYS B C 1
ATOM 4089 O O . LYS B 1 151 ? -0.942 -24.766 -25.469 1 95.75 151 LYS B O 1
ATOM 4094 N N . LEU B 1 152 ? 0.929 -23.531 -25.594 1 96.88 152 LEU B N 1
ATOM 4095 C CA . LEU B 1 152 ? 0.771 -23.016 -24.234 1 96.88 152 LEU B CA 1
ATOM 4096 C C . LEU B 1 152 ? -0.41 -22.062 -24.172 1 96.88 152 LEU B C 1
ATOM 4098 O O . LEU B 1 152 ? -1.021 -21.906 -23.109 1 96.88 152 LEU B O 1
ATOM 4102 N N . ALA B 1 153 ? -0.742 -21.484 -25.25 1 97.19 153 ALA B N 1
ATOM 4103 C CA . ALA B 1 153 ? -1.858 -20.547 -25.297 1 97.19 153 ALA B CA 1
ATOM 4104 C C . ALA B 1 153 ? -3.191 -21.281 -25.406 1 97.19 153 ALA B C 1
ATOM 4106 O O . ALA B 1 153 ? -4.238 -20.734 -25.047 1 97.19 153 ALA B O 1
ATOM 4107 N N . THR B 1 154 ? -3.152 -22.609 -25.812 1 94.81 154 THR B N 1
ATOM 4108 C CA . THR B 1 154 ? -4.441 -23.141 -26.234 1 94.81 154 THR B CA 1
ATOM 4109 C C . THR B 1 154 ? -4.656 -24.547 -25.656 1 94.81 154 THR B C 1
ATOM 4111 O O . THR B 1 154 ? -5.785 -25.031 -25.609 1 94.81 154 THR B O 1
ATOM 4114 N N . GLU B 1 155 ? -3.582 -25.172 -25.25 1 91.25 155 GLU B N 1
ATOM 4115 C CA . GLU B 1 155 ? -3.824 -26.594 -24.984 1 91.25 155 GLU B CA 1
ATOM 4116 C C . GLU B 1 155 ? -2.951 -27.109 -23.844 1 91.25 155 GLU B C 1
ATOM 4118 O O . GLU B 1 155 ? -3.432 -27.828 -22.969 1 91.25 155 GLU B O 1
ATOM 4123 N N . PHE B 1 156 ? -1.697 -26.734 -23.812 1 90.62 156 PHE B N 1
ATOM 4124 C CA . PHE B 1 156 ? -0.764 -27.312 -22.844 1 90.62 156 PHE B CA 1
ATOM 4125 C C . PHE B 1 156 ? -0.721 -26.484 -21.578 1 90.62 156 PHE B C 1
ATOM 4127 O O . PHE B 1 156 ? -0.4 -25.297 -21.609 1 90.62 156 PHE B O 1
ATOM 4134 N N . CYS B 1 157 ? -1.037 -27.172 -20.453 1 94.62 157 CYS B N 1
ATOM 4135 C CA . CYS B 1 157 ? -0.602 -26.578 -19.188 1 94.62 157 CYS B CA 1
ATOM 4136 C C . CYS B 1 157 ? 0.899 -26.75 -19 1 94.62 157 CYS B C 1
ATOM 4138 O O . CYS B 1 157 ? 1.479 -27.734 -19.469 1 94.62 157 CYS B O 1
ATOM 4140 N N . GLY B 1 158 ? 1.513 -25.766 -18.422 1 95.56 158 GLY B N 1
ATOM 4141 C CA . GLY B 1 158 ? 2.947 -25.844 -18.203 1 95.56 158 GLY B CA 1
ATOM 4142 C C . GLY B 1 158 ? 3.314 -26.062 -16.75 1 95.56 158 GLY B C 1
ATOM 4143 O O . GLY B 1 158 ? 2.576 -25.656 -15.852 1 95.56 158 GLY B O 1
ATOM 4144 N N . SER B 1 159 ? 4.43 -26.719 -16.562 1 95.44 159 SER B N 1
ATOM 4145 C CA . SER B 1 159 ? 4.988 -26.922 -15.227 1 95.44 159 SER B CA 1
ATOM 4146 C C . SER B 1 159 ? 6.438 -26.438 -15.156 1 95.44 159 SER B C 1
ATOM 4148 O O . SER B 1 159 ? 7.184 -26.578 -16.125 1 95.44 159 SER B O 1
ATOM 4150 N N . PHE B 1 160 ? 6.758 -25.875 -14.086 1 94.62 160 PHE B N 1
ATOM 4151 C CA . PHE B 1 160 ? 8.094 -25.375 -13.781 1 94.62 160 PHE B CA 1
ATOM 4152 C C . PHE B 1 160 ? 8.789 -26.281 -12.773 1 94.62 160 PHE B C 1
ATOM 4154 O O . PHE B 1 160 ? 8.484 -26.234 -11.578 1 94.62 160 PHE B O 1
ATOM 4161 N N . CYS B 1 161 ? 9.734 -27.078 -13.188 1 93.75 161 CYS B N 1
ATOM 4162 C CA . CYS B 1 161 ? 10.32 -28.141 -12.383 1 93.75 161 CYS B CA 1
ATOM 4163 C C . CYS B 1 161 ? 11.664 -27.719 -11.812 1 93.75 161 CYS B C 1
ATOM 4165 O O . CYS B 1 161 ? 12.711 -28.016 -12.391 1 93.75 161 CYS B O 1
ATOM 4167 N N . LEU B 1 162 ? 11.586 -27.219 -10.555 1 91.88 162 LEU B N 1
ATOM 4168 C CA . LEU B 1 162 ? 12.781 -26.703 -9.914 1 91.88 162 LEU B CA 1
ATOM 4169 C C . LEU B 1 162 ? 13.102 -27.469 -8.633 1 91.88 162 LEU B C 1
ATOM 4171 O O . LEU B 1 162 ? 14.18 -28.062 -8.508 1 91.88 162 LEU B O 1
ATOM 4175 N N . SER B 1 163 ? 12.141 -27.609 -7.75 1 92.12 163 SER B N 1
ATOM 4176 C CA . SER B 1 163 ? 12.344 -28.109 -6.398 1 92.12 163 SER B CA 1
ATOM 4177 C C . SER B 1 163 ? 12.555 -29.625 -6.398 1 92.12 163 SER B C 1
ATOM 4179 O O . SER B 1 163 ? 11.992 -30.344 -7.238 1 92.12 163 SER B O 1
ATOM 4181 N N . GLU B 1 164 ? 13.406 -30.016 -5.547 1 92.75 164 GLU B N 1
ATOM 4182 C CA . GLU B 1 164 ? 13.688 -31.422 -5.25 1 92.75 164 GLU B CA 1
ATOM 4183 C C . GLU B 1 164 ? 13.586 -31.688 -3.752 1 92.75 164 GLU B C 1
ATOM 4185 O O . GLU B 1 164 ? 13.43 -30.766 -2.953 1 92.75 164 GLU B O 1
ATOM 4190 N N . GLU B 1 165 ? 13.617 -32.906 -3.418 1 91 165 GLU B N 1
ATOM 4191 C CA . GLU B 1 165 ? 13.508 -33.281 -2.01 1 91 165 GLU B CA 1
ATOM 4192 C C . GLU B 1 165 ? 14.578 -32.594 -1.173 1 91 165 GLU B C 1
ATOM 4194 O O . GLU B 1 165 ? 14.297 -32.125 -0.065 1 91 165 GLU B O 1
ATOM 4199 N N . GLY B 1 166 ? 15.719 -32.469 -1.602 1 90.62 166 GLY B N 1
ATOM 4200 C CA . GLY B 1 166 ? 16.812 -31.859 -0.854 1 90.62 166 GLY B CA 1
ATOM 4201 C C . GLY B 1 166 ? 17.062 -30.406 -1.21 1 90.62 166 GLY B C 1
ATOM 4202 O O . GLY B 1 166 ? 17.984 -29.781 -0.684 1 90.62 166 GLY B O 1
ATOM 4203 N N . SER B 1 167 ? 16.25 -29.906 -2.123 1 90.44 167 SER B N 1
ATOM 4204 C CA . SER B 1 167 ? 16.469 -28.547 -2.604 1 90.44 167 SER B CA 1
ATOM 4205 C C . SER B 1 167 ? 15.148 -27.797 -2.799 1 90.44 167 SER B C 1
ATOM 4207 O O . SER B 1 167 ? 14.414 -28.078 -3.746 1 90.44 167 SER B O 1
ATOM 4209 N N . GLY B 1 168 ? 14.867 -26.844 -1.904 1 91.44 168 GLY B N 1
ATOM 4210 C CA . GLY B 1 168 ? 13.734 -25.938 -1.969 1 91.44 168 GLY B CA 1
ATOM 4211 C C . GLY B 1 168 ? 14.148 -24.469 -2.033 1 91.44 168 GLY B C 1
ATOM 4212 O O . GLY B 1 168 ? 14.43 -23.953 -3.111 1 91.44 168 GLY B O 1
ATOM 4213 N N . SER B 1 169 ? 14.383 -23.891 -0.857 1 90.38 169 SER B N 1
ATOM 4214 C CA . SER B 1 169 ? 14.891 -22.516 -0.797 1 90.38 169 SER B CA 1
ATOM 4215 C C . SER B 1 169 ? 16.312 -22.438 -1.348 1 90.38 169 SER B C 1
ATOM 4217 O O . SER B 1 169 ? 16.672 -21.438 -1.978 1 90.38 169 SER B O 1
ATOM 4219 N N . ASP B 1 170 ? 17.094 -23.391 -1.059 1 90.94 170 ASP B N 1
ATOM 4220 C CA . ASP B 1 170 ? 18.391 -23.516 -1.703 1 90.94 170 ASP B CA 1
ATOM 4221 C C . ASP B 1 170 ? 18.266 -24.25 -3.041 1 90.94 170 ASP B C 1
ATOM 4223 O O . ASP B 1 170 ? 18.844 -25.328 -3.223 1 90.94 170 ASP B O 1
ATOM 4227 N N . ALA B 1 171 ? 17.641 -23.672 -3.918 1 85.12 171 ALA B N 1
ATOM 4228 C CA . ALA B 1 171 ? 17.172 -24.312 -5.141 1 85.12 171 ALA B CA 1
ATOM 4229 C C . ALA B 1 171 ? 18.328 -24.766 -6.008 1 85.12 171 ALA B C 1
ATOM 4231 O O . ALA B 1 171 ? 18.219 -25.75 -6.742 1 85.12 171 ALA B O 1
ATOM 4232 N N . PHE B 1 172 ? 19.453 -24.219 -5.828 1 82.75 172 PHE B N 1
ATOM 4233 C CA . PHE B 1 172 ? 20.531 -24.469 -6.781 1 82.75 172 PHE B CA 1
ATOM 4234 C C . PHE B 1 172 ? 21.469 -25.547 -6.25 1 82.75 172 PHE B C 1
ATOM 4236 O O . PHE B 1 172 ? 22.422 -25.938 -6.941 1 82.75 172 PHE B O 1
ATOM 4243 N N . ALA B 1 173 ? 21.094 -26.031 -5.145 1 88.56 173 ALA B N 1
ATOM 4244 C CA . ALA B 1 173 ? 21.781 -27.219 -4.637 1 88.56 173 ALA B CA 1
ATOM 4245 C C . ALA B 1 173 ? 21.156 -28.5 -5.207 1 88.56 173 ALA B C 1
ATOM 4247 O O . ALA B 1 173 ? 21.406 -29.594 -4.711 1 88.56 173 ALA B O 1
ATOM 4248 N N . MET B 1 174 ? 20.422 -28.344 -6.281 1 90.12 174 MET B N 1
ATOM 4249 C CA . MET B 1 174 ? 19.703 -29.453 -6.891 1 90.12 174 MET B CA 1
ATOM 4250 C C . MET B 1 174 ? 20.672 -30.516 -7.387 1 90.12 174 MET B C 1
ATOM 4252 O O . MET B 1 174 ? 21.797 -30.219 -7.75 1 90.12 174 MET B O 1
ATOM 4256 N N . LYS B 1 175 ? 20.141 -31.734 -7.484 1 90.62 175 LYS B N 1
ATOM 4257 C CA . LYS B 1 175 ? 20.984 -32.875 -7.836 1 90.62 175 LYS B CA 1
ATOM 4258 C C . LYS B 1 175 ? 20.672 -33.375 -9.242 1 90.62 175 LYS B C 1
ATOM 4260 O O . LYS B 1 175 ? 21.469 -34.094 -9.844 1 90.62 175 LYS B O 1
ATOM 4265 N N . THR B 1 176 ? 19.5 -33 -9.773 1 90.62 176 THR B N 1
ATOM 4266 C CA . THR B 1 176 ? 19.125 -33.438 -11.117 1 90.62 176 THR B CA 1
ATOM 4267 C C . THR B 1 176 ? 20.203 -33.094 -12.125 1 90.62 176 THR B C 1
ATOM 4269 O O . THR B 1 176 ? 20.719 -31.953 -12.125 1 90.62 176 THR B O 1
ATOM 4272 N N . GLN B 1 177 ? 20.547 -34.062 -13 1 88.12 177 GLN B N 1
ATOM 4273 C CA . GLN B 1 177 ? 21.609 -33.875 -13.977 1 88.12 177 GLN B CA 1
ATOM 4274 C C . GLN B 1 177 ? 21.094 -34.094 -15.398 1 88.12 177 GLN B C 1
ATOM 4276 O O . GLN B 1 177 ? 20.281 -35 -15.633 1 88.12 177 GLN B O 1
ATOM 4281 N N . ALA B 1 178 ? 21.531 -33.25 -16.203 1 83.81 178 ALA B N 1
ATOM 4282 C CA . ALA B 1 178 ? 21.375 -33.5 -17.641 1 83.81 178 ALA B CA 1
ATOM 4283 C C . ALA B 1 178 ? 22.688 -33.969 -18.266 1 83.81 178 ALA B C 1
ATOM 4285 O O . ALA B 1 178 ? 23.688 -33.25 -18.266 1 83.81 178 ALA B O 1
ATOM 4286 N N . VAL B 1 179 ? 22.578 -35.188 -18.719 1 79.69 179 VAL B N 1
ATOM 4287 C CA . VAL B 1 179 ? 23.781 -35.781 -19.297 1 79.69 179 VAL B CA 1
ATOM 4288 C C . VAL B 1 179 ? 23.578 -36 -20.797 1 79.69 179 VAL B C 1
ATOM 4290 O O . VAL B 1 179 ? 22.562 -36.531 -21.234 1 79.69 179 VAL B O 1
ATOM 4293 N N . LYS B 1 180 ? 24.516 -35.594 -21.531 1 73.62 180 LYS B N 1
ATOM 4294 C CA . LYS B 1 180 ? 24.438 -35.688 -22.984 1 73.62 180 LYS B CA 1
ATOM 4295 C C . LYS B 1 180 ? 24.641 -37.156 -23.438 1 73.62 180 LYS B C 1
ATOM 4297 O O . LYS B 1 180 ? 25.547 -37.844 -22.969 1 73.62 180 LYS B O 1
ATOM 4302 N N . HIS B 1 181 ? 23.719 -37.594 -24.172 1 75.5 181 HIS B N 1
ATOM 4303 C CA . HIS B 1 181 ? 23.797 -38.875 -24.859 1 75.5 181 HIS B CA 1
ATOM 4304 C C . HIS B 1 181 ? 23.516 -38.75 -26.344 1 75.5 181 HIS B C 1
ATOM 4306 O O . HIS B 1 181 ? 22.344 -38.812 -26.766 1 75.5 181 HIS B O 1
ATOM 4312 N N . GLY B 1 182 ? 24.609 -38.656 -27.188 1 74.5 182 GLY B N 1
ATOM 4313 C CA . GLY B 1 182 ? 24.422 -38.344 -28.594 1 74.5 182 GLY B CA 1
ATOM 4314 C C . GLY B 1 182 ? 23.906 -36.938 -28.844 1 74.5 182 GLY B C 1
ATOM 4315 O O . GLY B 1 182 ? 24.531 -35.969 -28.422 1 74.5 182 GLY B O 1
ATOM 4316 N N . ASP B 1 183 ? 22.719 -36.906 -29.453 1 70.69 183 ASP B N 1
ATOM 4317 C CA . ASP B 1 183 ? 22.141 -35.625 -29.766 1 70.69 183 ASP B CA 1
ATOM 4318 C C . ASP B 1 183 ? 21.016 -35.25 -28.797 1 70.69 183 ASP B C 1
ATOM 4320 O O . ASP B 1 183 ? 20.312 -34.281 -29 1 70.69 183 ASP B O 1
ATOM 4324 N N . LYS B 1 184 ? 21.016 -36.125 -27.75 1 71.44 184 LYS B N 1
ATOM 4325 C CA . LYS B 1 184 ? 19.969 -35.875 -26.766 1 71.44 184 LYS B CA 1
ATOM 4326 C C . LYS B 1 184 ? 20.531 -35.781 -25.359 1 71.44 184 LYS B C 1
ATOM 4328 O O . LYS B 1 184 ? 21.672 -36.188 -25.109 1 71.44 184 LYS B O 1
ATOM 4333 N N . TYR B 1 185 ? 19.734 -35.156 -24.469 1 73.38 185 TYR B N 1
ATOM 4334 C CA . TYR B 1 185 ? 20.062 -35.156 -23.047 1 73.38 185 TYR B CA 1
ATOM 4335 C C . TYR B 1 185 ? 19.141 -36.125 -22.297 1 73.38 185 TYR B C 1
ATOM 4337 O O . TYR B 1 185 ? 17.953 -36.188 -22.578 1 73.38 185 TYR B O 1
ATOM 4345 N N . VAL B 1 186 ? 19.844 -36.812 -21.5 1 79.25 186 VAL B N 1
ATOM 4346 C CA . VAL B 1 186 ? 19.094 -37.656 -20.578 1 79.25 186 VAL B CA 1
ATOM 4347 C C . VAL B 1 186 ? 19.047 -37 -19.203 1 79.25 186 VAL B C 1
ATOM 4349 O O . VAL B 1 186 ? 20.094 -36.625 -18.656 1 79.25 186 VAL B O 1
ATOM 4352 N N . LEU B 1 187 ? 17.844 -36.812 -18.703 1 85.38 187 LEU B N 1
ATOM 4353 C CA . LEU B 1 187 ? 17.656 -36.219 -17.391 1 85.38 187 LEU B CA 1
ATOM 4354 C C . LEU B 1 187 ? 17.609 -37.312 -16.312 1 85.38 187 LEU B C 1
ATOM 4356 O O . LEU B 1 187 ? 16.859 -38.281 -16.438 1 85.38 187 LEU B O 1
ATOM 4360 N N . ASN B 1 188 ? 18.516 -37.156 -15.359 1 87.31 188 ASN B N 1
ATOM 4361 C CA . ASN B 1 188 ? 18.531 -38.031 -14.211 1 87.31 188 ASN B CA 1
ATOM 4362 C C . ASN B 1 188 ? 18.281 -37.281 -12.906 1 87.31 188 ASN B C 1
ATOM 4364 O O . ASN B 1 188 ? 19.109 -36.438 -12.5 1 87.31 188 ASN B O 1
ATOM 4368 N N . GLY B 1 189 ? 17.141 -37.5 -12.328 1 90.44 189 GLY B N 1
ATOM 4369 C CA . GLY B 1 189 ? 16.781 -36.875 -11.078 1 90.44 189 GLY B CA 1
ATOM 4370 C C . GLY B 1 189 ? 15.289 -36.906 -10.797 1 90.44 189 GLY B C 1
ATOM 4371 O O . GLY B 1 189 ? 14.523 -37.438 -11.586 1 90.44 189 GLY B O 1
ATOM 4372 N N . THR B 1 190 ? 14.906 -36.469 -9.609 1 92.12 190 THR B N 1
ATOM 4373 C CA . THR B 1 190 ? 13.508 -36.406 -9.203 1 92.12 190 THR B CA 1
ATOM 4374 C C . THR B 1 190 ? 13.133 -35 -8.719 1 92.12 190 THR B C 1
ATOM 4376 O O . THR B 1 190 ? 13.805 -34.438 -7.852 1 92.12 190 THR B O 1
ATOM 4379 N N . LYS B 1 191 ? 12.211 -34.531 -9.375 1 92.12 191 LYS B N 1
ATOM 4380 C CA . LYS B 1 191 ? 11.641 -33.25 -8.938 1 92.12 191 LYS B CA 1
ATOM 4381 C C . LYS B 1 191 ? 10.445 -33.5 -8.016 1 92.12 191 LYS B C 1
ATOM 4383 O O . LYS B 1 191 ? 9.828 -34.562 -8.047 1 92.12 191 LYS B O 1
ATOM 4388 N N . LEU B 1 192 ? 10.156 -32.469 -7.133 1 90.62 192 LEU B N 1
ATOM 4389 C CA . LEU B 1 192 ? 9.117 -32.625 -6.121 1 90.62 192 LEU B CA 1
ATOM 4390 C C . LEU B 1 192 ? 8.328 -31.312 -5.98 1 90.62 192 LEU B C 1
ATOM 4392 O O . LEU B 1 192 ? 8.891 -30.234 -6.098 1 90.62 192 LEU B O 1
ATOM 4396 N N . TRP B 1 193 ? 6.996 -31.469 -5.73 1 90.94 193 TRP B N 1
ATOM 4397 C CA . TRP B 1 193 ? 6.094 -30.359 -5.48 1 90.94 193 TRP B CA 1
ATOM 4398 C C . TRP B 1 193 ? 5.887 -29.531 -6.746 1 90.94 193 TRP B C 1
ATOM 4400 O O . TRP B 1 193 ? 5.957 -28.297 -6.711 1 90.94 193 TRP B O 1
ATOM 4410 N N . ILE B 1 194 ? 5.797 -30.188 -7.793 1 92.38 194 ILE B N 1
ATOM 4411 C CA . ILE B 1 194 ? 5.699 -29.516 -9.078 1 92.38 194 ILE B CA 1
ATOM 4412 C C . ILE B 1 194 ? 4.234 -29.203 -9.391 1 92.38 194 ILE B C 1
ATOM 4414 O O . ILE B 1 194 ? 3.447 -30.109 -9.672 1 92.38 194 ILE B O 1
ATOM 4418 N N . SER B 1 195 ? 3.926 -27.875 -9.367 1 90 195 SER B N 1
ATOM 4419 C CA . SER B 1 195 ? 2.57 -27.422 -9.648 1 90 195 SER B CA 1
ATOM 4420 C C . SER B 1 195 ? 2.184 -27.719 -11.102 1 90 195 SER B C 1
ATOM 4422 O O . SER B 1 195 ? 3.01 -27.578 -12.008 1 90 195 SER B O 1
ATOM 4424 N N . ASN B 1 196 ? 0.94 -28.047 -11.359 1 91.44 196 ASN B N 1
ATOM 4425 C CA . ASN B 1 196 ? 0.316 -28.297 -12.656 1 91.44 196 ASN B CA 1
ATOM 4426 C C . ASN B 1 196 ? 0.839 -29.578 -13.297 1 91.44 196 ASN B C 1
ATOM 4428 O O . ASN B 1 196 ? 0.474 -29.891 -14.43 1 91.44 196 ASN B O 1
ATOM 4432 N N . ALA B 1 197 ? 1.657 -30.359 -12.633 1 87.88 197 ALA B N 1
ATOM 4433 C CA . ALA B 1 197 ? 2.344 -31.5 -13.227 1 87.88 197 ALA B CA 1
ATOM 4434 C C . ALA B 1 197 ? 1.347 -32.5 -13.789 1 87.88 197 ALA B C 1
ATOM 4436 O O . ALA B 1 197 ? 1.556 -33.062 -14.867 1 87.88 197 ALA B O 1
ATOM 4437 N N . GLU B 1 198 ? 0.304 -32.688 -13.117 1 86 198 GLU B N 1
ATOM 4438 C CA . GLU B 1 198 ? -0.689 -33.688 -13.508 1 86 198 GLU B CA 1
ATOM 4439 C C . GLU B 1 198 ? -1.335 -33.344 -14.836 1 86 198 GLU B C 1
ATOM 4441 O O . GLU B 1 198 ? -1.746 -34.219 -15.594 1 86 198 GLU B O 1
ATOM 4446 N N . HIS B 1 199 ? -1.344 -32.094 -15.18 1 86.75 199 HIS B N 1
ATOM 4447 C CA . HIS B 1 199 ? -2.078 -31.625 -16.344 1 86.75 199 HIS B CA 1
ATOM 4448 C C . HIS B 1 199 ? -1.133 -31.047 -17.391 1 86.75 199 HIS B C 1
ATOM 4450 O O . HIS B 1 199 ? -1.576 -30.578 -18.453 1 86.75 199 HIS B O 1
ATOM 4456 N N . ALA B 1 200 ? 0.154 -31.156 -17.172 1 92.44 200 ALA B N 1
ATOM 4457 C CA . ALA B 1 200 ? 1.095 -30.391 -17.984 1 92.44 200 ALA B CA 1
ATOM 4458 C C . ALA B 1 200 ? 1.414 -31.109 -19.281 1 92.44 200 ALA B C 1
ATOM 4460 O O . ALA B 1 200 ? 1.553 -32.344 -19.297 1 92.44 200 ALA B O 1
ATOM 4461 N N . GLY B 1 201 ? 1.423 -30.328 -20.297 1 91.56 201 GLY B N 1
ATOM 4462 C CA . GLY B 1 201 ? 1.928 -30.797 -21.578 1 91.56 201 GLY B CA 1
ATOM 4463 C C . GLY B 1 201 ? 3.361 -30.391 -21.844 1 91.56 201 GLY B C 1
ATOM 4464 O O . GLY B 1 201 ? 4.023 -30.938 -22.719 1 91.56 201 GLY B O 1
ATOM 4465 N N . LEU B 1 202 ? 3.787 -29.422 -21.094 1 92.25 202 LEU B N 1
ATOM 4466 C CA . LEU B 1 202 ? 5.156 -28.938 -21.188 1 92.25 202 LEU B CA 1
ATOM 4467 C C . LEU B 1 202 ? 5.773 -28.781 -19.812 1 92.25 202 LEU B C 1
ATOM 4469 O O . LEU B 1 202 ? 5.141 -28.234 -18.891 1 92.25 202 LEU B O 1
ATOM 4473 N N . TYR B 1 203 ? 6.984 -29.281 -19.625 1 93.06 203 TYR B N 1
ATOM 4474 C CA . TYR B 1 203 ? 7.746 -29.172 -18.391 1 93.06 203 TYR B CA 1
ATOM 4475 C C . TYR B 1 203 ? 9.031 -28.391 -18.609 1 93.06 203 TYR B C 1
ATOM 4477 O O . TYR B 1 203 ? 9.859 -28.766 -19.453 1 93.06 203 TYR B O 1
ATOM 4485 N N . VAL B 1 204 ? 9.172 -27.328 -17.938 1 93.12 204 VAL B N 1
ATOM 4486 C CA . VAL B 1 204 ? 10.461 -26.641 -17.891 1 93.12 204 VAL B CA 1
ATOM 4487 C C . VAL B 1 204 ? 11.297 -27.203 -16.734 1 93.12 204 VAL B C 1
ATOM 4489 O O . VAL B 1 204 ? 11.047 -26.891 -15.578 1 93.12 204 VAL B O 1
ATOM 4492 N N . VAL B 1 205 ? 12.305 -27.984 -17.062 1 92.19 205 VAL B N 1
ATOM 4493 C CA . VAL B 1 205 ? 13.07 -28.719 -16.047 1 92.19 205 VAL B CA 1
ATOM 4494 C C . VAL B 1 205 ? 14.453 -28.078 -15.898 1 92.19 205 VAL B C 1
ATOM 4496 O O . VAL B 1 205 ? 15.164 -27.875 -16.875 1 92.19 205 VAL B O 1
ATOM 4499 N N . PHE B 1 206 ? 14.812 -27.781 -14.664 1 91.75 206 PHE B N 1
ATOM 4500 C CA . PHE B 1 206 ? 16.141 -27.266 -14.352 1 91.75 206 PHE B CA 1
ATOM 4501 C C . PHE B 1 206 ? 17.062 -28.391 -13.891 1 91.75 206 PHE B C 1
ATOM 4503 O O . PHE B 1 206 ? 16.656 -29.25 -13.094 1 91.75 206 PHE B O 1
ATOM 4510 N N . ALA B 1 207 ? 18.266 -28.422 -14.5 1 90.19 207 ALA B N 1
ATOM 4511 C CA . ALA B 1 207 ? 19.219 -29.484 -14.195 1 90.19 207 ALA B CA 1
ATOM 4512 C C . ALA B 1 207 ? 20.656 -28.969 -14.312 1 90.19 207 ALA B C 1
ATOM 4514 O O . ALA B 1 207 ? 20.922 -27.984 -15 1 90.19 207 ALA B O 1
ATOM 4515 N N . ASN B 1 208 ? 21.516 -29.641 -13.578 1 86.38 208 ASN B N 1
ATOM 4516 C CA . ASN B 1 208 ? 22.953 -29.422 -13.789 1 86.38 208 ASN B CA 1
ATOM 4517 C C . ASN B 1 208 ? 23.422 -30.016 -15.117 1 86.38 208 ASN B C 1
ATOM 4519 O O . ASN B 1 208 ? 23.031 -31.125 -15.469 1 86.38 208 ASN B O 1
ATOM 4523 N N . ALA B 1 209 ? 24.094 -29.172 -15.906 1 81.38 209 ALA B N 1
ATOM 4524 C CA . ALA B 1 209 ? 24.594 -29.656 -17.188 1 81.38 209 ALA B CA 1
ATOM 4525 C C . ALA B 1 209 ? 26.031 -29.234 -17.406 1 81.38 209 ALA B C 1
ATOM 4527 O O . ALA B 1 209 ? 26.453 -28.172 -16.953 1 81.38 209 ALA B O 1
ATOM 4528 N N . ASP B 1 210 ? 26.734 -30.156 -17.953 1 68.25 210 ASP B N 1
ATOM 4529 C CA . ASP B 1 210 ? 28.062 -29.812 -18.453 1 68.25 210 ASP B CA 1
ATOM 4530 C C . ASP B 1 210 ? 27.984 -29.125 -19.797 1 68.25 210 ASP B C 1
ATOM 4532 O O . ASP B 1 210 ? 27.531 -29.703 -20.781 1 68.25 210 ASP B O 1
ATOM 4536 N N . PRO B 1 211 ? 28.234 -27.797 -19.859 1 62.12 211 PRO B N 1
ATOM 4537 C CA . PRO B 1 211 ? 28.078 -27.016 -21.078 1 62.12 211 PRO B CA 1
ATOM 4538 C C . PRO B 1 211 ? 28.734 -27.672 -22.297 1 62.12 211 PRO B C 1
ATOM 4540 O O . PRO B 1 211 ? 28.312 -27.438 -23.422 1 62.12 211 PRO B O 1
ATOM 4543 N N . SER B 1 212 ? 29.844 -28.344 -22.109 1 55.84 212 SER B N 1
ATOM 4544 C CA . SER B 1 212 ? 30.609 -28.906 -23.234 1 55.84 212 SER B CA 1
ATOM 4545 C C . SER B 1 212 ? 29.828 -30.031 -23.922 1 55.84 212 SER B C 1
ATOM 4547 O O . SER B 1 212 ? 30.203 -30.453 -25.016 1 55.84 212 SER B O 1
ATOM 4549 N N . LYS B 1 213 ? 28.609 -30.469 -23.469 1 56.31 213 LYS B N 1
ATOM 4550 C CA . LYS B 1 213 ? 27.984 -31.688 -23.969 1 56.31 213 LYS B CA 1
ATOM 4551 C C . LYS B 1 213 ? 26.531 -31.453 -24.328 1 56.31 213 LYS B C 1
ATOM 4553 O O . LYS B 1 213 ? 25.75 -32.406 -24.469 1 56.31 213 LYS B O 1
ATOM 4558 N N . VAL B 1 214 ? 25.922 -30.281 -24.391 1 55.22 214 VAL B N 1
ATOM 4559 C CA . VAL B 1 214 ? 24.469 -30.156 -24.422 1 55.22 214 VAL B CA 1
ATOM 4560 C C . VAL B 1 214 ? 24 -29.812 -25.844 1 55.22 214 VAL B C 1
ATOM 4562 O O . VAL B 1 214 ? 24.438 -28.812 -26.422 1 55.22 214 VAL B O 1
ATOM 4565 N N . PRO B 1 215 ? 23.391 -30.891 -26.562 1 57.31 215 PRO B N 1
ATOM 4566 C CA . PRO B 1 215 ? 22.75 -30.406 -27.797 1 57.31 215 PRO B CA 1
ATOM 4567 C C . PRO B 1 215 ? 21.734 -29.281 -27.531 1 57.31 215 PRO B C 1
ATOM 4569 O O . PRO B 1 215 ? 21.078 -29.281 -26.5 1 57.31 215 PRO B O 1
ATOM 4572 N N . GLU B 1 216 ? 21.547 -28.297 -28.438 1 60.12 216 GLU B N 1
ATOM 4573 C CA . GLU B 1 216 ? 21.094 -26.922 -28.328 1 60.12 216 GLU B CA 1
ATOM 4574 C C . GLU B 1 216 ? 19.562 -26.844 -28.438 1 60.12 216 GLU B C 1
ATOM 4576 O O . GLU B 1 216 ? 18.938 -25.969 -27.812 1 60.12 216 GLU B O 1
ATOM 4581 N N . CYS B 1 217 ? 18.828 -27.984 -28.953 1 64.44 217 CYS B N 1
ATOM 4582 C CA . CYS B 1 217 ? 17.484 -27.625 -29.406 1 64.44 217 CYS B CA 1
ATOM 4583 C C . CYS B 1 217 ? 16.516 -27.594 -28.234 1 64.44 217 CYS B C 1
ATOM 4585 O O . CYS B 1 217 ? 15.469 -26.938 -28.312 1 64.44 217 CYS B O 1
ATOM 4587 N N . ASN B 1 218 ? 16.688 -28.328 -27.203 1 72.81 218 ASN B N 1
ATOM 4588 C CA . ASN B 1 218 ? 15.719 -28.359 -26.109 1 72.81 218 ASN B CA 1
ATOM 4589 C C . ASN B 1 218 ? 16.219 -27.547 -24.906 1 72.81 218 ASN B C 1
ATOM 4591 O O . ASN B 1 218 ? 15.562 -27.531 -23.875 1 72.81 218 ASN B O 1
ATOM 4595 N N . ILE B 1 219 ? 17.234 -26.969 -25.141 1 80.06 219 ILE B N 1
ATOM 4596 C CA . ILE B 1 219 ? 17.781 -26.125 -24.094 1 80.06 219 ILE B CA 1
ATOM 4597 C C . ILE B 1 219 ? 17.094 -24.75 -24.125 1 80.06 219 ILE B C 1
ATOM 4599 O O . ILE B 1 219 ? 17 -24.141 -25.188 1 80.06 219 ILE B O 1
ATOM 4603 N N . LEU B 1 220 ? 16.547 -24.453 -23.094 1 85 220 LEU B N 1
ATOM 4604 C CA . LEU B 1 220 ? 15.977 -23.109 -22.984 1 85 220 LEU B CA 1
ATOM 4605 C C . LEU B 1 220 ? 17.062 -22.094 -22.625 1 85 220 LEU B C 1
ATOM 4607 O O . LEU B 1 220 ? 17.656 -22.172 -21.547 1 85 220 LEU B O 1
ATOM 4611 N N . GLY B 1 221 ? 17.297 -21.203 -23.516 1 86.19 221 GLY B N 1
ATOM 4612 C CA . GLY B 1 221 ? 18.344 -20.234 -23.312 1 86.19 221 GLY B CA 1
ATOM 4613 C C . GLY B 1 221 ? 19.734 -20.812 -23.484 1 86.19 221 GLY B C 1
ATOM 4614 O O . GLY B 1 221 ? 19.984 -21.594 -24.406 1 86.19 221 GLY B O 1
ATOM 4615 N N . GLU B 1 222 ? 20.641 -20.234 -22.609 1 83 222 GLU B N 1
ATOM 4616 C CA . GLU B 1 222 ? 22.047 -20.625 -22.703 1 83 222 GLU B CA 1
ATOM 4617 C C . GLU B 1 222 ? 22.453 -21.516 -21.531 1 83 222 GLU B C 1
ATOM 4619 O O . GLU B 1 222 ? 22.031 -21.266 -20.391 1 83 222 GLU B O 1
ATOM 4624 N N . VAL B 1 223 ? 23.203 -22.547 -21.922 1 81.06 223 VAL B N 1
ATOM 4625 C CA . VAL B 1 223 ? 23.734 -23.391 -20.859 1 81.06 223 VAL B CA 1
ATOM 4626 C C . VAL B 1 223 ? 24.594 -22.562 -19.906 1 81.06 223 VAL B C 1
ATOM 4628 O O . VAL B 1 223 ? 25.359 -21.703 -20.344 1 81.06 223 VAL B O 1
ATOM 4631 N N . GLY B 1 224 ? 24.422 -22.781 -18.609 1 82.06 224 GLY B N 1
ATOM 4632 C CA . GLY B 1 224 ? 25.156 -22.031 -17.609 1 82.06 224 GLY B CA 1
ATOM 4633 C C . GLY B 1 224 ? 24.391 -20.844 -17.062 1 82.06 224 GLY B C 1
ATOM 4634 O O . GLY B 1 224 ? 24.766 -20.25 -16.047 1 82.06 224 GLY B O 1
ATOM 4635 N N . LYS B 1 225 ? 23.281 -20.547 -17.672 1 87.44 225 LYS B N 1
ATOM 4636 C CA . LYS B 1 225 ? 22.5 -19.391 -17.25 1 87.44 225 LYS B CA 1
ATOM 4637 C C . LYS B 1 225 ? 21.188 -19.812 -16.594 1 87.44 225 LYS B C 1
ATOM 4639 O O . LYS B 1 225 ? 20.297 -18.984 -16.391 1 87.44 225 LYS B O 1
ATOM 4644 N N . GLY B 1 226 ? 21.125 -21.094 -16.281 1 88.25 226 GLY B N 1
ATOM 4645 C CA . GLY B 1 226 ? 19.906 -21.625 -15.703 1 88.25 226 GLY B CA 1
ATOM 4646 C C . GLY B 1 226 ? 19.5 -20.922 -14.422 1 88.25 226 GLY B C 1
ATOM 4647 O O . GLY B 1 226 ? 18.312 -20.625 -14.203 1 88.25 226 GLY B O 1
ATOM 4648 N N . TYR B 1 227 ? 20.484 -20.578 -13.633 1 87.31 227 TYR B N 1
ATOM 4649 C CA . TYR B 1 227 ? 20.219 -19.891 -12.375 1 87.31 227 TYR B CA 1
ATOM 4650 C C . TYR B 1 227 ? 19.578 -18.531 -12.617 1 87.31 227 TYR B C 1
ATOM 4652 O O . TYR B 1 227 ? 18.578 -18.188 -11.992 1 87.31 227 TYR B O 1
ATOM 4660 N N . LYS B 1 228 ? 20.141 -17.844 -13.461 1 90.31 228 LYS B N 1
ATOM 4661 C CA . LYS B 1 228 ? 19.641 -16.5 -13.789 1 90.31 228 LYS B CA 1
ATOM 4662 C C . LYS B 1 228 ? 18.219 -16.562 -14.32 1 90.31 228 LYS B C 1
ATOM 4664 O O . LYS B 1 228 ? 17.359 -15.773 -13.914 1 90.31 228 LYS B O 1
ATOM 4669 N N . TYR B 1 229 ? 17.953 -17.516 -15.156 1 92 229 TYR B N 1
ATOM 4670 C CA . TYR B 1 229 ? 16.625 -17.656 -15.742 1 92 229 TYR B CA 1
ATOM 4671 C C . TYR B 1 229 ? 15.594 -18.016 -14.68 1 92 229 TYR B C 1
ATOM 4673 O O . TYR B 1 229 ? 14.484 -17.469 -14.672 1 92 229 TYR B O 1
ATOM 4681 N N . ALA B 1 230 ? 16.016 -18.906 -13.82 1 91.94 230 ALA B N 1
ATOM 4682 C CA . ALA B 1 230 ? 15.109 -19.328 -12.758 1 91.94 230 ALA B CA 1
ATOM 4683 C C . ALA B 1 230 ? 14.758 -18.156 -11.844 1 91.94 230 ALA B C 1
ATOM 4685 O O . ALA B 1 230 ? 13.578 -17.891 -11.586 1 91.94 230 ALA B O 1
ATOM 4686 N N . ILE B 1 231 ? 15.719 -17.438 -11.445 1 91.19 231 ILE B N 1
ATOM 4687 C CA . ILE B 1 231 ? 15.516 -16.359 -10.484 1 91.19 231 ILE B CA 1
ATOM 4688 C C . ILE B 1 231 ? 14.68 -15.25 -11.109 1 91.19 231 ILE B C 1
ATOM 4690 O O . ILE B 1 231 ? 13.758 -14.719 -10.477 1 91.19 231 ILE B O 1
ATOM 4694 N N . GLU B 1 232 ? 15 -14.898 -12.297 1 92.88 232 GLU B N 1
ATOM 4695 C CA . GLU B 1 232 ? 14.266 -13.836 -12.977 1 92.88 232 GLU B CA 1
ATOM 4696 C C . GLU B 1 232 ? 12.805 -14.219 -13.164 1 92.88 232 GLU B C 1
ATOM 4698 O O . GLU B 1 232 ? 11.906 -13.383 -12.984 1 92.88 232 GLU B O 1
ATOM 4703 N N . THR B 1 233 ? 12.578 -15.422 -13.531 1 95.06 233 THR B N 1
ATOM 4704 C CA . THR B 1 233 ? 11.219 -15.922 -13.703 1 95.06 233 THR B CA 1
ATOM 4705 C C . THR B 1 233 ? 10.461 -15.898 -12.383 1 95.06 233 THR B C 1
ATOM 4707 O O . THR B 1 233 ? 9.297 -15.492 -12.328 1 95.06 233 THR B O 1
ATOM 4710 N N . LEU B 1 234 ? 11.148 -16.266 -11.359 1 94.62 234 LEU B N 1
ATOM 4711 C CA . LEU B 1 234 ? 10.5 -16.359 -10.055 1 94.62 234 LEU B CA 1
ATOM 4712 C C . LEU B 1 234 ? 10.148 -14.984 -9.516 1 94.62 234 LEU B C 1
ATOM 4714 O O . LEU B 1 234 ? 9.188 -14.828 -8.758 1 94.62 234 LEU B O 1
ATOM 4718 N N . ASN B 1 235 ? 10.883 -13.992 -9.914 1 96.38 235 ASN B N 1
ATOM 4719 C CA . ASN B 1 235 ? 10.531 -12.641 -9.5 1 96.38 235 ASN B CA 1
ATOM 4720 C C . ASN B 1 235 ? 9.172 -12.227 -10.047 1 96.38 235 ASN B C 1
ATOM 4722 O O . ASN B 1 235 ? 8.375 -11.609 -9.336 1 96.38 235 ASN B O 1
ATOM 4726 N N . GLU B 1 236 ? 8.906 -12.562 -11.242 1 97.44 236 GLU B N 1
ATOM 4727 C CA . GLU B 1 236 ? 7.578 -12.312 -11.797 1 97.44 236 GLU B CA 1
ATOM 4728 C C . GLU B 1 236 ? 6.527 -13.195 -11.125 1 97.44 236 GLU B C 1
ATOM 4730 O O . GLU B 1 236 ? 5.418 -12.742 -10.844 1 97.44 236 GLU B O 1
ATOM 4735 N N . GLY B 1 237 ? 6.898 -14.391 -10.898 1 98.31 237 GLY B N 1
ATOM 4736 C CA . GLY B 1 237 ? 6.008 -15.32 -10.227 1 98.31 237 GLY B CA 1
ATOM 4737 C C . GLY B 1 237 ? 5.559 -14.836 -8.859 1 98.31 237 GLY B C 1
ATOM 4738 O O . GLY B 1 237 ? 4.422 -15.086 -8.453 1 98.31 237 GLY B O 1
ATOM 4739 N N . ARG B 1 238 ? 6.457 -14.188 -8.195 1 98.69 238 ARG B N 1
ATOM 4740 C CA . ARG B 1 238 ? 6.148 -13.68 -6.859 1 98.69 238 ARG B CA 1
ATOM 4741 C C . ARG B 1 238 ? 5.008 -12.672 -6.91 1 98.69 238 ARG B C 1
ATOM 4743 O O . ARG B 1 238 ? 4.168 -12.633 -6.008 1 98.69 238 ARG B O 1
ATOM 4750 N N . ILE B 1 239 ? 4.953 -11.859 -7.914 1 98.88 239 ILE B N 1
ATOM 4751 C CA . ILE B 1 239 ? 3.848 -10.93 -8.078 1 98.88 239 ILE B CA 1
ATOM 4752 C C . ILE B 1 239 ? 2.561 -11.695 -8.359 1 98.88 239 ILE B C 1
ATOM 4754 O O . ILE B 1 239 ? 1.488 -11.328 -7.875 1 98.88 239 ILE B O 1
ATOM 4758 N N . GLY B 1 240 ? 2.646 -12.75 -9.148 1 98.88 240 GLY B N 1
ATOM 4759 C CA . GLY B 1 240 ? 1.503 -13.617 -9.367 1 98.88 240 GLY B CA 1
ATOM 4760 C C . GLY B 1 240 ? 0.956 -14.219 -8.086 1 98.88 240 GLY B C 1
ATOM 4761 O O . GLY B 1 240 ? -0.258 -14.242 -7.875 1 98.88 240 GLY B O 1
ATOM 4762 N N . ILE B 1 241 ? 1.827 -14.695 -7.266 1 98.81 241 ILE B N 1
ATOM 4763 C CA . ILE B 1 241 ? 1.429 -15.273 -5.984 1 98.81 241 ILE B 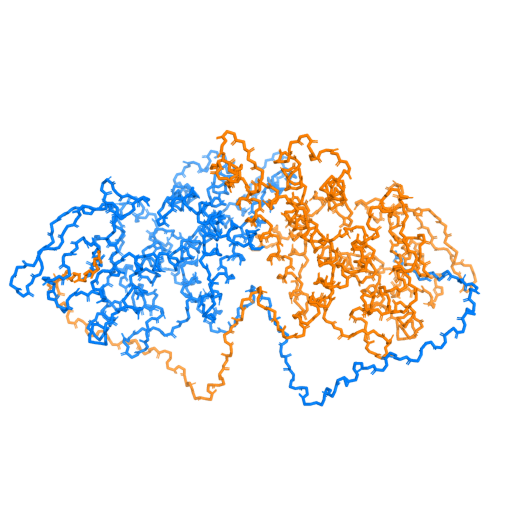CA 1
ATOM 4764 C C . ILE B 1 241 ? 0.744 -14.203 -5.133 1 98.81 241 ILE B C 1
ATOM 4766 O O . ILE B 1 241 ? -0.258 -14.477 -4.469 1 98.81 241 ILE B O 1
ATOM 4770 N N . ALA B 1 242 ? 1.317 -13.023 -5.129 1 98.94 242 ALA B N 1
ATOM 4771 C CA . ALA B 1 242 ? 0.691 -11.922 -4.402 1 98.94 242 ALA B CA 1
ATOM 4772 C C . ALA B 1 242 ? -0.739 -11.688 -4.879 1 98.94 242 ALA B C 1
ATOM 4774 O O . ALA B 1 242 ? -1.644 -11.469 -4.07 1 98.94 242 ALA B O 1
ATOM 4775 N N . SER B 1 243 ? -0.93 -11.734 -6.156 1 98.94 243 SER B N 1
ATOM 4776 C CA . SER B 1 243 ? -2.264 -11.555 -6.723 1 98.94 243 SER B CA 1
ATOM 4777 C C . SER B 1 243 ? -3.209 -12.656 -6.266 1 98.94 243 SER B C 1
ATOM 4779 O O . SER B 1 243 ? -4.371 -12.398 -5.953 1 98.94 243 SER B O 1
ATOM 4781 N N . GLN B 1 244 ? -2.705 -13.898 -6.25 1 98.88 244 GLN B N 1
ATOM 4782 C CA . GLN B 1 244 ? -3.486 -15.016 -5.73 1 98.88 244 GLN B CA 1
ATOM 4783 C C . GLN B 1 244 ? -3.953 -14.742 -4.301 1 98.88 244 GLN B C 1
ATOM 4785 O O . GLN B 1 244 ? -5.129 -14.93 -3.982 1 98.88 244 GLN B O 1
ATOM 4790 N N . MET B 1 245 ? -2.994 -14.328 -3.514 1 98.94 245 MET B N 1
ATOM 4791 C CA . MET B 1 245 ? -3.262 -14.148 -2.09 1 98.94 245 MET B CA 1
ATOM 4792 C C . MET B 1 245 ? -4.219 -12.984 -1.857 1 98.94 245 MET B C 1
ATOM 4794 O O . MET B 1 245 ? -5.07 -13.047 -0.969 1 98.94 245 MET B O 1
ATOM 4798 N N . ASN B 1 246 ? -4.051 -11.93 -2.607 1 98.94 246 ASN B N 1
ATOM 4799 C CA . ASN B 1 246 ? -4.992 -10.812 -2.52 1 98.94 246 ASN B CA 1
ATOM 4800 C C . ASN B 1 246 ? -6.41 -11.25 -2.869 1 98.94 246 ASN B C 1
ATOM 4802 O O . ASN B 1 246 ? -7.359 -10.922 -2.156 1 98.94 246 ASN B O 1
ATOM 4806 N N . GLY B 1 247 ? -6.559 -11.992 -3.998 1 98.94 247 GLY B N 1
ATOM 4807 C CA . GLY B 1 247 ? -7.871 -12.492 -4.387 1 98.94 247 GLY B CA 1
ATOM 4808 C C . GLY B 1 247 ? -8.492 -13.414 -3.354 1 98.94 247 GLY B C 1
ATOM 4809 O O . GLY B 1 247 ? -9.672 -13.281 -3.02 1 98.94 247 GLY B O 1
ATOM 4810 N N . LEU B 1 248 ? -7.691 -14.305 -2.895 1 98.88 248 LEU B N 1
ATOM 4811 C CA . LEU B 1 248 ? -8.117 -15.258 -1.872 1 98.88 248 LEU B CA 1
ATOM 4812 C C . LEU B 1 248 ? -8.625 -14.531 -0.632 1 98.88 248 LEU B C 1
ATOM 4814 O O . LEU B 1 248 ? -9.688 -14.852 -0.11 1 98.88 248 LEU B O 1
ATOM 4818 N N . THR B 1 249 ? -7.887 -13.555 -0.185 1 98.94 249 THR B N 1
ATOM 4819 C CA . THR B 1 249 ? -8.242 -12.773 0.996 1 98.94 249 THR B CA 1
ATOM 4820 C C . THR B 1 249 ? -9.555 -12.023 0.773 1 98.94 249 THR B C 1
ATOM 4822 O O . THR B 1 249 ? -10.43 -12.031 1.639 1 98.94 249 THR B O 1
ATOM 4825 N N . GLN B 1 250 ? -9.656 -11.422 -0.358 1 98.88 250 GLN B N 1
ATOM 4826 C CA . GLN B 1 250 ? -10.891 -10.727 -0.704 1 98.88 250 GLN B CA 1
ATOM 4827 C C . GLN B 1 250 ? -12.07 -11.695 -0.756 1 98.88 250 GLN B C 1
ATOM 4829 O O . GLN B 1 250 ? -13.18 -11.359 -0.33 1 98.88 250 GLN B O 1
ATOM 4834 N N . GLY B 1 251 ? -11.844 -12.891 -1.357 1 98.75 251 GLY B N 1
ATOM 4835 C CA . GLY B 1 251 ? -12.891 -13.906 -1.387 1 98.75 251 GLY B CA 1
ATOM 4836 C C . GLY B 1 251 ? -13.398 -14.281 -0.006 1 98.75 251 GLY B C 1
ATOM 4837 O O . GLY B 1 251 ? -14.609 -14.367 0.214 1 98.75 251 GLY B O 1
ATOM 4838 N N . ALA B 1 252 ? -12.484 -14.484 0.897 1 98.69 252 ALA B N 1
ATOM 4839 C CA . ALA B 1 252 ? -12.859 -14.805 2.271 1 98.69 252 ALA B CA 1
ATOM 4840 C C . ALA B 1 252 ? -13.703 -13.688 2.887 1 98.69 252 ALA B C 1
ATOM 4842 O O . ALA B 1 252 ? -14.75 -13.953 3.475 1 98.69 252 ALA B O 1
ATOM 4843 N N . LEU B 1 253 ? -13.297 -12.445 2.705 1 98.69 253 LEU B N 1
ATOM 4844 C CA . LEU B 1 253 ? -14.008 -11.305 3.264 1 98.69 253 LEU B CA 1
ATOM 4845 C C . LEU B 1 253 ? -15.375 -11.141 2.613 1 98.69 253 LEU B C 1
ATOM 4847 O O . LEU B 1 253 ? -16.328 -10.727 3.27 1 98.69 253 LEU B O 1
ATOM 4851 N N . ASN B 1 254 ? -15.414 -11.43 1.322 1 98 254 ASN B N 1
ATOM 4852 C CA . ASN B 1 254 ? -16.688 -11.367 0.612 1 98 254 ASN B CA 1
ATOM 4853 C C . ASN B 1 254 ? -17.719 -12.305 1.229 1 98 254 ASN B C 1
ATOM 4855 O O . ASN B 1 254 ? -18.922 -12.039 1.156 1 98 254 ASN B O 1
ATOM 4859 N N . HIS B 1 255 ? -17.281 -13.328 1.775 1 96.69 255 HIS B N 1
ATOM 4860 C CA . HIS B 1 255 ? -18.188 -14.281 2.408 1 96.69 255 HIS B CA 1
ATOM 4861 C C . HIS B 1 255 ? -18.5 -13.875 3.84 1 96.69 255 HIS B C 1
ATOM 4863 O O . HIS B 1 255 ? -19.656 -13.992 4.281 1 96.69 255 HIS B O 1
ATOM 4869 N N . VAL B 1 256 ? -17.594 -13.328 4.559 1 97.88 256 VAL B N 1
ATOM 4870 C CA . VAL B 1 256 ? -17.703 -13.25 6.012 1 97.88 256 VAL B CA 1
ATOM 4871 C C . VAL B 1 256 ? -18.344 -11.922 6.406 1 97.88 256 VAL B C 1
ATOM 4873 O O . VAL B 1 256 ? -19.109 -11.859 7.371 1 97.88 256 VAL B O 1
ATOM 4876 N N . ILE B 1 257 ? -18.016 -10.812 5.703 1 98.38 257 ILE B N 1
ATOM 4877 C CA . ILE B 1 257 ? -18.531 -9.5 6.105 1 98.38 257 ILE B CA 1
ATOM 4878 C C . ILE B 1 257 ? -20.047 -9.492 6.027 1 98.38 257 ILE B C 1
ATOM 4880 O O . ILE B 1 257 ? -20.734 -9.125 6.992 1 98.38 257 ILE B O 1
ATOM 4884 N N . PRO B 1 258 ? -20.672 -9.945 4.883 1 97.25 258 PRO B N 1
ATOM 4885 C CA . PRO B 1 258 ? -22.141 -10.008 4.863 1 97.25 258 PRO B CA 1
ATOM 4886 C C . PRO B 1 258 ? -22.703 -10.883 5.98 1 97.25 258 PRO B C 1
ATOM 4888 O O . PRO B 1 258 ? -23.766 -10.562 6.543 1 97.25 258 PRO B O 1
ATOM 4891 N N . TYR B 1 259 ? -22.031 -11.977 6.27 1 96.25 259 TYR B N 1
ATOM 4892 C CA . TYR B 1 259 ? -22.453 -12.828 7.371 1 96.25 259 TYR B CA 1
ATOM 4893 C C . TYR B 1 259 ? -22.5 -12.047 8.68 1 96.25 259 TYR B C 1
ATOM 4895 O O . TYR B 1 259 ? -23.469 -12.133 9.43 1 96.25 259 TYR B O 1
ATOM 4903 N N . THR B 1 260 ? -21.453 -11.281 9.008 1 97.62 260 THR B N 1
ATOM 4904 C CA . THR B 1 260 ? -21.375 -10.547 10.273 1 97.62 260 THR B CA 1
ATOM 4905 C C . THR B 1 260 ? -22.438 -9.453 10.32 1 97.62 260 THR B C 1
ATOM 4907 O O . THR B 1 260 ? -22.891 -9.07 11.406 1 97.62 260 THR B O 1
ATOM 4910 N N . ILE B 1 261 ? -22.828 -8.914 9.172 1 97.81 261 ILE B N 1
ATOM 4911 C CA . ILE B 1 261 ? -23.859 -7.879 9.094 1 97.81 261 ILE B CA 1
ATOM 4912 C C . ILE B 1 261 ? -25.234 -8.492 9.336 1 97.81 261 ILE B C 1
ATOM 4914 O O . ILE B 1 261 ? -26.078 -7.898 10.008 1 97.81 261 ILE B O 1
ATOM 4918 N N . SER B 1 262 ? -25.469 -9.688 8.867 1 96.38 262 SER B N 1
ATOM 4919 C CA . SER B 1 262 ? -26.766 -10.328 8.938 1 96.38 262 SER B CA 1
ATOM 4920 C C . SER B 1 262 ? -26.953 -11.062 10.258 1 96.38 262 SER B C 1
ATOM 4922 O O . SER B 1 262 ? -28.062 -11.117 10.789 1 96.38 262 SER B O 1
ATOM 4924 N N . ARG B 1 263 ? -25.906 -11.641 10.82 1 95.81 263 ARG B N 1
ATOM 4925 C CA . ARG B 1 263 ? -25.969 -12.406 12.062 1 95.81 263 ARG B CA 1
ATOM 4926 C C . ARG B 1 263 ? -26.203 -11.484 13.258 1 95.81 263 ARG B C 1
ATOM 4928 O O . ARG B 1 263 ? -25.5 -10.484 13.422 1 95.81 263 ARG B O 1
ATOM 4935 N N . LYS B 1 264 ? -27.234 -11.859 14.07 1 96.38 264 LYS B N 1
ATOM 4936 C CA . LYS B 1 264 ? -27.562 -11.039 15.234 1 96.38 264 LYS B CA 1
ATOM 4937 C C . LYS B 1 264 ? -27.25 -11.789 16.531 1 96.38 264 LYS B C 1
ATOM 4939 O O . LYS B 1 264 ? -27.516 -12.984 16.641 1 96.38 264 LYS B O 1
ATOM 4944 N N . GLN B 1 265 ? -26.562 -11.203 17.422 1 95 265 GLN B N 1
ATOM 4945 C CA . GLN B 1 265 ? -26.344 -11.578 18.812 1 95 265 GLN B CA 1
ATOM 4946 C C . GLN B 1 265 ? -26.562 -10.398 19.75 1 95 265 GLN B C 1
ATOM 4948 O O . GLN B 1 265 ? -26.266 -9.258 19.391 1 95 265 GLN B O 1
ATOM 4953 N N . PHE B 1 266 ? -27.172 -10.719 20.984 1 96.31 266 PHE B N 1
ATOM 4954 C CA . PHE B 1 266 ? -27.469 -9.695 21.984 1 96.31 266 PHE B CA 1
ATOM 4955 C C . PHE B 1 266 ? -28.312 -8.578 21.375 1 96.31 266 PHE B C 1
ATOM 4957 O O . PHE B 1 266 ? -28.125 -7.406 21.688 1 96.31 266 PHE B O 1
ATOM 4964 N N . GLY B 1 267 ? -29.094 -8.914 20.312 1 95.62 267 GLY B N 1
ATOM 4965 C CA . GLY B 1 267 ? -30.062 -8.008 19.734 1 95.62 267 GLY B CA 1
ATOM 4966 C C . GLY B 1 267 ? -29.484 -7.133 18.641 1 95.62 267 GLY B C 1
ATOM 4967 O O . GLY B 1 267 ? -30.188 -6.27 18.094 1 95.62 267 GLY B O 1
ATOM 4968 N N . HIS B 1 268 ? -28.234 -7.312 18.281 1 96.44 268 HIS B N 1
ATOM 4969 C CA . HIS B 1 268 ? -27.578 -6.461 17.297 1 96.44 268 HIS B CA 1
ATOM 4970 C C . HIS B 1 268 ? -26.844 -7.289 16.266 1 96.44 268 HIS B C 1
ATOM 4972 O O . HIS B 1 268 ? -26.453 -8.43 16.531 1 96.44 268 HIS B O 1
ATOM 4978 N N . SER B 1 269 ? -26.797 -6.598 15.016 1 96.62 269 SER B N 1
ATOM 4979 C CA . SER B 1 269 ? -25.828 -7.172 14.086 1 96.62 269 SER B CA 1
ATOM 4980 C C . SER B 1 269 ? -24.438 -7.293 14.727 1 96.62 269 SER B C 1
ATOM 4982 O O . SER B 1 269 ? -23.969 -6.355 15.375 1 96.62 269 SER B O 1
ATOM 4984 N N . ILE B 1 270 ? -23.781 -8.445 14.555 1 96.75 270 ILE B N 1
ATOM 4985 C CA . ILE B 1 270 ? -22.5 -8.594 15.211 1 96.75 270 ILE B CA 1
ATOM 4986 C C . ILE B 1 270 ? -21.484 -7.629 14.586 1 96.75 270 ILE B C 1
ATOM 4988 O O . ILE B 1 270 ? -20.516 -7.234 15.234 1 96.75 270 ILE B O 1
ATOM 4992 N N . PHE B 1 271 ? -21.719 -7.191 13.352 1 98 271 PHE B N 1
ATOM 4993 C CA . PHE B 1 271 ? -20.875 -6.188 12.719 1 98 271 PHE B CA 1
ATOM 4994 C C . PHE B 1 271 ? -20.922 -4.875 13.492 1 98 271 PHE B C 1
ATOM 4996 O O . PHE B 1 271 ? -19.953 -4.094 13.453 1 98 271 PHE B O 1
ATOM 5003 N N . ASP B 1 272 ? -21.938 -4.637 14.219 1 96.5 272 ASP B N 1
ATOM 5004 C CA . ASP B 1 272 ? -22.156 -3.332 14.836 1 96.5 272 ASP B CA 1
ATOM 5005 C C . ASP B 1 272 ? -21.438 -3.23 16.172 1 96.5 272 ASP B C 1
ATOM 5007 O O . ASP B 1 272 ? -21.328 -2.146 16.75 1 96.5 272 ASP B O 1
ATOM 5011 N N . PHE B 1 273 ? -20.969 -4.387 16.688 1 96.69 273 PHE B N 1
ATOM 5012 C CA . PHE B 1 273 ? -20.094 -4.305 17.844 1 96.69 273 PHE B CA 1
ATOM 5013 C C . PHE B 1 273 ? -18.75 -3.695 17.469 1 96.69 273 PHE B C 1
ATOM 5015 O O . PHE B 1 273 ? -18.094 -4.156 16.531 1 96.69 273 PHE B O 1
ATOM 5022 N N . GLN B 1 274 ? -18.312 -2.717 18.203 1 96.56 274 GLN B N 1
ATOM 5023 C CA . GLN B 1 274 ? -17.156 -1.91 17.828 1 96.56 274 GLN B CA 1
ATOM 5024 C C . GLN B 1 274 ? -15.914 -2.775 17.688 1 96.56 274 GLN B C 1
ATOM 5026 O O . GLN B 1 274 ? -15.125 -2.594 16.766 1 96.56 274 GLN B O 1
ATOM 5031 N N . SER B 1 275 ? -15.656 -3.666 18.594 1 96.31 275 SER B N 1
ATOM 5032 C CA . SER B 1 275 ? -14.492 -4.539 18.5 1 96.31 275 SER B CA 1
ATOM 5033 C C . SER B 1 275 ? -14.5 -5.332 17.188 1 96.31 275 SER B C 1
ATOM 5035 O O . SER B 1 275 ? -13.461 -5.508 16.562 1 96.31 275 SER B O 1
ATOM 5037 N N . MET B 1 276 ? -15.727 -5.793 16.797 1 97.12 276 MET B N 1
ATOM 5038 C CA . MET B 1 276 ? -15.859 -6.586 15.578 1 97.12 276 MET B CA 1
ATOM 5039 C C . MET B 1 276 ? -15.562 -5.738 14.344 1 97.12 276 MET B C 1
ATOM 5041 O O . MET B 1 276 ? -14.742 -6.117 13.508 1 97.12 276 MET B O 1
ATOM 5045 N N . ASN B 1 277 ? -16.234 -4.605 14.273 1 97.44 277 ASN B N 1
ATOM 5046 C CA . ASN B 1 277 ? -16.062 -3.826 13.055 1 97.44 277 ASN B CA 1
ATOM 5047 C C . ASN B 1 277 ? -14.68 -3.189 12.977 1 97.44 277 ASN B C 1
ATOM 5049 O O . ASN B 1 277 ? -14.164 -2.936 11.891 1 97.44 277 ASN B O 1
ATOM 5053 N N . HIS B 1 278 ? -13.969 -2.947 14.094 1 98.56 278 HIS B N 1
ATOM 5054 C CA . HIS B 1 278 ? -12.586 -2.49 14.078 1 98.56 278 HIS B CA 1
ATOM 5055 C C . HIS B 1 278 ? -11.656 -3.572 13.547 1 98.56 278 HIS B C 1
ATOM 5057 O O . HIS B 1 278 ? -10.742 -3.285 12.766 1 98.56 278 HIS B O 1
ATOM 5063 N N . GLN B 1 279 ? -11.852 -4.832 14.008 1 98.56 279 GLN B N 1
ATOM 5064 C CA . GLN B 1 279 ? -11.031 -5.93 13.5 1 98.56 279 GLN B CA 1
ATOM 5065 C C . GLN B 1 279 ? -11.195 -6.09 11.992 1 98.56 279 GLN B C 1
ATOM 5067 O O . GLN B 1 279 ? -10.211 -6.262 11.273 1 98.56 279 GLN B O 1
ATOM 5072 N N . ILE B 1 280 ? -12.438 -6.016 11.547 1 98.81 280 ILE B N 1
ATOM 5073 C CA . ILE B 1 280 ? -12.727 -6.16 10.125 1 98.81 280 ILE B CA 1
ATOM 5074 C C . ILE B 1 280 ? -12.109 -5 9.352 1 98.81 280 ILE B C 1
ATOM 5076 O O . ILE B 1 280 ? -11.523 -5.199 8.289 1 98.81 280 ILE B O 1
ATOM 5080 N N . SER B 1 281 ? -12.203 -3.779 9.906 1 98.88 281 SER B N 1
ATOM 5081 C CA . SER B 1 281 ? -11.602 -2.613 9.273 1 98.88 281 SER B CA 1
ATOM 5082 C C . SER B 1 281 ? -10.086 -2.781 9.141 1 98.88 281 SER B C 1
ATOM 5084 O O . SER B 1 281 ? -9.516 -2.459 8.094 1 98.88 281 SER B O 1
ATOM 5086 N N . LYS B 1 282 ? -9.43 -3.27 10.164 1 98.81 282 LYS B N 1
ATOM 5087 C CA . LYS B 1 282 ? -7.996 -3.512 10.125 1 98.81 282 LYS B CA 1
ATOM 5088 C C . LYS B 1 282 ? -7.641 -4.539 9.047 1 98.81 282 LYS B C 1
ATOM 5090 O O . LYS B 1 282 ? -6.633 -4.395 8.352 1 98.81 282 LYS B O 1
ATOM 5095 N N . ALA B 1 283 ? -8.453 -5.602 8.914 1 98.88 283 ALA B N 1
ATOM 5096 C CA . ALA B 1 283 ? -8.234 -6.617 7.887 1 98.88 283 ALA B CA 1
ATOM 5097 C C . ALA B 1 283 ? -8.32 -6.008 6.492 1 98.88 283 ALA B C 1
ATOM 5099 O O . ALA B 1 283 ? -7.488 -6.297 5.629 1 98.88 283 ALA B O 1
ATOM 5100 N N . VAL B 1 284 ? -9.281 -5.152 6.312 1 98.88 284 VAL B N 1
ATOM 5101 C CA . VAL B 1 284 ? -9.492 -4.539 5.008 1 98.88 284 VAL B CA 1
ATOM 5102 C C . VAL B 1 284 ? -8.359 -3.564 4.699 1 98.88 284 VAL B C 1
ATOM 5104 O O . VAL B 1 284 ? -7.93 -3.445 3.549 1 98.88 284 VAL B O 1
ATOM 5107 N N . ILE B 1 285 ? -7.836 -2.852 5.711 1 98.88 285 ILE B N 1
ATOM 5108 C CA . ILE B 1 285 ? -6.691 -1.963 5.531 1 98.88 285 ILE B CA 1
ATOM 5109 C C . ILE B 1 285 ? -5.484 -2.766 5.059 1 98.88 285 ILE B C 1
ATOM 5111 O O . ILE B 1 285 ? -4.797 -2.367 4.113 1 98.88 285 ILE B O 1
ATOM 5115 N N . GLN B 1 286 ? -5.238 -3.91 5.656 1 98.81 286 GLN B N 1
ATOM 5116 C CA . GLN B 1 286 ? -4.094 -4.742 5.297 1 98.81 286 GLN B CA 1
ATOM 5117 C C . GLN B 1 286 ? -4.238 -5.297 3.881 1 98.81 286 GLN B C 1
ATOM 5119 O O . GLN B 1 286 ? -3.262 -5.371 3.135 1 98.81 286 GLN B O 1
ATOM 5124 N N . LEU B 1 287 ? -5.438 -5.699 3.561 1 98.88 287 LEU B N 1
ATOM 5125 C CA . LEU B 1 287 ? -5.668 -6.188 2.205 1 98.88 287 LEU B CA 1
ATOM 5126 C C . LEU B 1 287 ? -5.414 -5.086 1.181 1 98.88 287 LEU B C 1
ATOM 5128 O O . LEU B 1 287 ? -4.816 -5.336 0.131 1 98.88 287 LEU B O 1
ATOM 5132 N N . GLU B 1 288 ? -5.887 -3.91 1.52 1 98.81 288 GLU B N 1
ATOM 5133 C CA . GLU B 1 288 ? -5.664 -2.783 0.62 1 98.81 288 GLU B CA 1
ATOM 5134 C C . GLU B 1 288 ? -4.172 -2.508 0.441 1 98.81 288 GLU B C 1
ATOM 5136 O O . GLU B 1 288 ? -3.715 -2.24 -0.671 1 98.81 288 GLU B O 1
ATOM 5141 N N . ALA B 1 289 ? -3.449 -2.527 1.504 1 98.75 289 ALA B N 1
ATOM 5142 C CA . ALA B 1 289 ? -2 -2.352 1.452 1 98.75 289 ALA B CA 1
ATOM 5143 C C . ALA B 1 289 ? -1.354 -3.387 0.533 1 98.75 289 ALA B C 1
ATOM 5145 O O . ALA B 1 289 ? -0.542 -3.041 -0.327 1 98.75 289 ALA B O 1
ATOM 5146 N N . ALA B 1 290 ? -1.704 -4.633 0.695 1 98.88 290 ALA B N 1
ATOM 5147 C CA . ALA B 1 290 ? -1.153 -5.723 -0.106 1 98.88 290 ALA B CA 1
ATOM 5148 C C . ALA B 1 290 ? -1.51 -5.555 -1.58 1 98.88 290 ALA B C 1
ATOM 5150 O O . ALA B 1 290 ? -0.671 -5.773 -2.457 1 98.88 290 ALA B O 1
ATOM 5151 N N . LYS B 1 291 ? -2.719 -5.172 -1.81 1 98.88 291 LYS B N 1
ATOM 5152 C CA . LYS B 1 291 ? -3.186 -4.984 -3.18 1 98.88 291 LYS B CA 1
ATOM 5153 C C . LYS B 1 291 ? -2.408 -3.871 -3.877 1 98.88 291 LYS B C 1
ATOM 5155 O O . LYS B 1 291 ? -1.972 -4.031 -5.02 1 98.88 291 LYS B O 1
ATOM 5160 N N . LEU B 1 292 ? -2.266 -2.779 -3.188 1 98.88 292 LEU B N 1
ATOM 5161 C CA . LEU B 1 292 ? -1.545 -1.651 -3.77 1 98.88 292 LEU B CA 1
ATOM 5162 C C . LEU B 1 292 ? -0.094 -2.023 -4.055 1 98.88 292 LEU B C 1
ATOM 5164 O O . LEU B 1 292 ? 0.452 -1.651 -5.098 1 98.88 292 LEU B O 1
ATOM 5168 N N . MET B 1 293 ? 0.516 -2.73 -3.154 1 98.88 293 MET B N 1
ATOM 5169 C CA . MET B 1 293 ? 1.893 -3.18 -3.348 1 98.88 293 MET B CA 1
ATOM 5170 C C . MET B 1 293 ? 2.004 -4.086 -4.566 1 98.88 293 MET B C 1
ATOM 5172 O O . MET B 1 293 ? 2.945 -3.965 -5.355 1 98.88 293 MET B O 1
ATOM 5176 N N . THR B 1 294 ? 1.054 -4.961 -4.727 1 98.94 294 THR B N 1
ATOM 5177 C CA . THR B 1 294 ? 1.038 -5.906 -5.836 1 98.94 294 THR B CA 1
ATOM 5178 C C . THR B 1 294 ? 0.836 -5.18 -7.164 1 98.94 294 THR B C 1
ATOM 5180 O O . THR B 1 294 ? 1.578 -5.406 -8.117 1 98.94 294 THR B O 1
ATOM 5183 N N . TYR B 1 295 ? -0.168 -4.293 -7.172 1 98.88 295 TYR B N 1
ATOM 5184 C CA . TYR B 1 295 ? -0.46 -3.545 -8.391 1 98.88 295 TYR B CA 1
ATOM 5185 C C . TYR B 1 295 ? 0.735 -2.695 -8.805 1 98.88 295 TYR B C 1
ATOM 5187 O O . TYR B 1 295 ? 1.076 -2.633 -9.992 1 98.88 295 TYR B O 1
ATOM 5195 N N . ASN B 1 296 ? 1.342 -2.088 -7.824 1 98.88 296 ASN B N 1
ATOM 5196 C CA . ASN B 1 296 ? 2.494 -1.254 -8.156 1 98.88 296 ASN B CA 1
ATOM 5197 C C . ASN B 1 296 ? 3.65 -2.084 -8.695 1 98.88 296 ASN B C 1
ATOM 5199 O O . ASN B 1 296 ? 4.312 -1.68 -9.656 1 98.88 296 ASN B O 1
ATOM 5203 N N . ALA B 1 297 ? 3.943 -3.213 -8.117 1 98.88 297 ALA B N 1
ATOM 5204 C CA . ALA B 1 297 ? 5.008 -4.094 -8.594 1 98.88 297 ALA B CA 1
ATOM 5205 C C . ALA B 1 297 ? 4.738 -4.559 -10.023 1 98.88 297 ALA B C 1
ATOM 5207 O O . ALA B 1 297 ? 5.652 -4.605 -10.852 1 98.88 297 ALA B O 1
ATOM 5208 N N . ALA B 1 298 ? 3.496 -4.902 -10.312 1 98.81 298 ALA B N 1
ATOM 5209 C CA . ALA B 1 298 ? 3.131 -5.344 -11.656 1 98.81 298 ALA B CA 1
ATOM 5210 C C . ALA B 1 298 ? 3.346 -4.23 -12.68 1 98.81 298 ALA B C 1
ATOM 5212 O O . ALA B 1 298 ? 3.838 -4.48 -13.781 1 98.81 298 ALA B O 1
ATOM 5213 N N . ARG B 1 299 ? 3.002 -3.041 -12.305 1 98.56 299 ARG B N 1
ATOM 5214 C CA . ARG B 1 299 ? 3.17 -1.916 -13.219 1 98.56 299 ARG B CA 1
ATOM 5215 C C . ARG B 1 299 ? 4.648 -1.592 -13.422 1 98.56 299 ARG B C 1
ATOM 5217 O O . ARG B 1 299 ? 5.051 -1.174 -14.508 1 98.56 299 ARG B O 1
ATOM 5224 N N . LEU B 1 300 ? 5.426 -1.704 -12.336 1 98.62 300 LEU B N 1
ATOM 5225 C CA . LEU B 1 300 ? 6.867 -1.539 -12.5 1 98.62 300 LEU B CA 1
ATOM 5226 C C . LEU B 1 300 ? 7.414 -2.512 -13.539 1 98.62 300 LEU B C 1
ATOM 5228 O O . LEU B 1 300 ? 8.172 -2.117 -14.43 1 98.62 300 LEU B O 1
ATOM 5232 N N . LYS B 1 301 ? 7 -3.74 -13.445 1 98.25 301 LYS B N 1
ATOM 5233 C CA . LYS B 1 301 ? 7.422 -4.738 -14.422 1 98.25 301 LYS B CA 1
ATOM 5234 C C . LYS B 1 301 ? 6.996 -4.344 -15.836 1 98.25 301 LYS B C 1
ATOM 5236 O O . LYS B 1 301 ? 7.797 -4.395 -16.766 1 98.25 301 LYS B O 1
ATOM 5241 N N . ASP B 1 302 ? 5.766 -3.949 -16.016 1 97.81 302 ASP B N 1
ATOM 5242 C CA . ASP B 1 302 ? 5.238 -3.562 -17.312 1 97.81 302 ASP B CA 1
ATOM 5243 C C . ASP B 1 302 ? 6 -2.367 -17.891 1 97.81 302 ASP B C 1
ATOM 5245 O O . ASP B 1 302 ? 6.16 -2.25 -19.094 1 97.81 302 ASP B O 1
ATOM 5249 N N . ALA B 1 303 ? 6.465 -1.533 -17 1 97.06 303 ALA B N 1
ATOM 5250 C CA . ALA B 1 303 ? 7.16 -0.319 -17.422 1 97.06 303 ALA B CA 1
ATOM 5251 C C . ALA B 1 303 ? 8.633 -0.6 -17.719 1 97.06 303 ALA B C 1
ATOM 5253 O O . ALA B 1 303 ? 9.383 0.305 -18.094 1 97.06 303 ALA B O 1
ATOM 5254 N N . GLY B 1 304 ? 9.086 -1.81 -17.547 1 96.88 304 GLY B N 1
ATOM 5255 C CA . GLY B 1 304 ? 10.477 -2.17 -17.781 1 96.88 304 GLY B CA 1
ATOM 5256 C C . GLY B 1 304 ? 11.414 -1.651 -16.719 1 96.88 304 GLY B C 1
ATOM 5257 O O . GLY B 1 304 ? 12.609 -1.452 -16.969 1 96.88 304 GLY B O 1
ATOM 5258 N N . LEU B 1 305 ? 10.867 -1.397 -15.516 1 97.69 305 LEU B N 1
ATOM 5259 C CA . LEU B 1 305 ? 11.656 -0.903 -14.391 1 97.69 305 LEU B CA 1
ATOM 5260 C C . LEU B 1 305 ? 12.008 -2.035 -13.43 1 97.69 305 LEU B C 1
ATOM 5262 O O . LEU B 1 305 ? 11.344 -3.078 -13.43 1 97.69 305 LEU B O 1
ATOM 5266 N N . PRO B 1 306 ? 13.086 -1.848 -12.633 1 97.62 306 PRO B N 1
ATOM 5267 C CA . PRO B 1 306 ? 13.383 -2.859 -11.609 1 97.62 306 PRO B CA 1
ATOM 5268 C C . PRO B 1 306 ? 12.227 -3.088 -10.648 1 97.62 306 PRO B C 1
ATOM 5270 O O . PRO B 1 306 ? 11.547 -2.133 -10.25 1 97.62 306 PRO B O 1
ATOM 5273 N N . PHE B 1 307 ? 12.008 -4.371 -10.305 1 98.31 307 PHE B N 1
ATOM 5274 C CA . PHE B 1 307 ? 10.844 -4.648 -9.469 1 98.31 307 PHE B CA 1
ATOM 5275 C C . PHE B 1 307 ? 11.133 -5.781 -8.492 1 98.31 307 PHE B C 1
ATOM 5277 O O . PHE B 1 307 ? 10.234 -6.262 -7.801 1 98.31 307 PHE B O 1
ATOM 5284 N N . THR B 1 308 ? 12.32 -6.289 -8.398 1 98.38 308 THR B N 1
ATOM 5285 C CA . THR B 1 308 ? 12.633 -7.48 -7.617 1 98.38 308 THR B CA 1
ATOM 5286 C C . THR B 1 308 ? 12.312 -7.262 -6.141 1 98.38 308 THR B C 1
ATOM 5288 O O . THR B 1 308 ? 11.648 -8.086 -5.516 1 98.38 308 THR B O 1
ATOM 5291 N N . LYS B 1 309 ? 12.758 -6.156 -5.582 1 98.69 309 LYS B N 1
ATOM 5292 C CA . LYS B 1 309 ? 12.477 -5.84 -4.184 1 98.69 309 LYS B CA 1
ATOM 5293 C C . LYS B 1 309 ? 10.969 -5.695 -3.949 1 98.69 309 LYS B C 1
ATOM 5295 O O . LYS B 1 309 ? 10.438 -6.227 -2.975 1 98.69 309 LYS B O 1
ATOM 5300 N N . GLU B 1 310 ? 10.344 -4.996 -4.867 1 98.81 310 GLU B N 1
ATOM 5301 C CA . GLU B 1 310 ? 8.906 -4.758 -4.777 1 98.81 310 GLU B CA 1
ATOM 5302 C C . GLU B 1 310 ? 8.117 -6.059 -4.906 1 98.81 310 GLU B C 1
ATOM 5304 O O . GLU B 1 310 ? 7.078 -6.227 -4.27 1 98.81 310 GLU B O 1
ATOM 5309 N N . ALA B 1 311 ? 8.617 -6.949 -5.754 1 98.88 311 ALA B N 1
ATOM 5310 C CA . ALA B 1 311 ? 7.984 -8.258 -5.895 1 98.88 311 ALA B CA 1
ATOM 5311 C C . ALA B 1 311 ? 8.07 -9.047 -4.59 1 98.88 311 ALA B C 1
ATOM 5313 O O . ALA B 1 311 ? 7.09 -9.656 -4.16 1 98.88 311 ALA B O 1
ATOM 5314 N N . ALA B 1 312 ? 9.234 -9.016 -4.008 1 98.81 312 ALA B N 1
ATOM 5315 C CA . ALA B 1 312 ? 9.422 -9.703 -2.73 1 98.81 312 ALA B CA 1
ATOM 5316 C C . ALA B 1 312 ? 8.523 -9.109 -1.65 1 98.81 312 ALA B C 1
ATOM 5318 O O . ALA B 1 312 ? 7.918 -9.844 -0.863 1 98.81 312 ALA B O 1
ATOM 5319 N N . MET B 1 313 ? 8.391 -7.805 -1.594 1 98.88 313 MET B N 1
ATOM 5320 C CA . MET B 1 313 ? 7.535 -7.125 -0.629 1 98.88 313 MET B CA 1
ATOM 5321 C C . MET B 1 313 ? 6.074 -7.512 -0.835 1 98.88 313 MET B C 1
ATOM 5323 O O . MET B 1 313 ? 5.355 -7.777 0.129 1 98.88 313 MET B O 1
ATOM 5327 N N . ALA B 1 314 ? 5.676 -7.508 -2.086 1 98.94 314 ALA B N 1
ATOM 5328 C CA . ALA B 1 314 ? 4.289 -7.82 -2.406 1 98.94 314 ALA B CA 1
ATOM 5329 C C . ALA B 1 314 ? 3.93 -9.242 -1.976 1 98.94 314 ALA B C 1
ATOM 5331 O O . ALA B 1 314 ? 2.877 -9.469 -1.375 1 98.94 314 ALA B O 1
ATOM 5332 N N . LYS B 1 315 ? 4.801 -10.164 -2.301 1 98.88 315 LYS B N 1
ATOM 5333 C CA . LYS B 1 315 ? 4.531 -11.555 -1.925 1 98.88 315 LYS B CA 1
ATOM 5334 C C . LYS B 1 315 ? 4.48 -11.711 -0.408 1 98.88 315 LYS B C 1
ATOM 5336 O O . LYS B 1 315 ? 3.574 -12.352 0.123 1 98.88 315 LYS B O 1
ATOM 5341 N N . TYR B 1 316 ? 5.441 -11.148 0.251 1 98.88 316 TYR B N 1
ATOM 5342 C CA . TYR B 1 316 ? 5.473 -11.234 1.706 1 98.88 316 TYR B CA 1
ATOM 5343 C C . TYR B 1 316 ? 4.203 -10.648 2.314 1 98.88 316 TYR B C 1
ATOM 5345 O O . TYR B 1 316 ? 3.516 -11.312 3.094 1 98.88 316 TYR B O 1
ATOM 5353 N N . MET B 1 317 ? 3.9 -9.43 1.932 1 98.88 317 MET B N 1
ATOM 5354 C CA . MET B 1 317 ? 2.768 -8.711 2.512 1 98.88 317 MET B CA 1
ATOM 5355 C C . MET B 1 317 ? 1.46 -9.445 2.234 1 98.88 317 MET B C 1
ATOM 5357 O O . MET B 1 317 ? 0.646 -9.633 3.141 1 98.88 317 MET B O 1
ATOM 5361 N N . SER B 1 318 ? 1.238 -9.836 1.041 1 98.94 318 SER B N 1
ATOM 5362 C CA . SER B 1 318 ? -0.027 -10.445 0.65 1 98.94 318 SER B CA 1
ATOM 5363 C C . SER B 1 318 ? -0.211 -11.805 1.311 1 98.94 318 SER B C 1
ATOM 5365 O O . SER B 1 318 ? -1.296 -12.125 1.803 1 98.94 318 SER B O 1
ATOM 5367 N N . SER B 1 319 ? 0.853 -12.609 1.316 1 98.88 319 SER B N 1
ATOM 5368 C CA . SER B 1 319 ? 0.738 -13.961 1.862 1 98.88 319 SER B CA 1
ATOM 5369 C C . SER B 1 319 ? 0.545 -13.93 3.375 1 98.88 319 SER B C 1
ATOM 5371 O O . SER B 1 319 ? -0.271 -14.672 3.916 1 98.88 319 SER B O 1
ATOM 5373 N N . GLU B 1 320 ? 1.277 -13.047 4.055 1 98.81 320 GLU B N 1
ATOM 5374 C CA . GLU B 1 320 ? 1.104 -12.906 5.496 1 98.81 320 GLU B CA 1
ATOM 5375 C C . GLU B 1 320 ? -0.27 -12.344 5.836 1 98.81 320 GLU B C 1
ATOM 5377 O O . GLU B 1 320 ? -0.906 -12.773 6.797 1 98.81 320 GLU B O 1
ATOM 5382 N N . THR B 1 321 ? -0.702 -11.406 5.059 1 98.88 321 THR B N 1
ATOM 5383 C CA . THR B 1 321 ? -2.035 -10.844 5.234 1 98.88 321 THR B CA 1
ATOM 5384 C C . THR B 1 321 ? -3.105 -11.914 5.039 1 98.88 321 THR B C 1
ATOM 5386 O O . THR B 1 321 ? -4.043 -12.016 5.836 1 98.88 321 THR B O 1
ATOM 5389 N N . ALA B 1 322 ? -2.953 -12.688 3.994 1 98.88 322 ALA B N 1
ATOM 5390 C CA . ALA B 1 322 ? -3.918 -13.75 3.725 1 98.88 322 ALA B CA 1
ATOM 5391 C C . ALA B 1 322 ? -4.016 -14.711 4.906 1 98.88 322 ALA B C 1
ATOM 5393 O O . ALA B 1 322 ? -5.117 -15.07 5.328 1 98.88 322 ALA B O 1
ATOM 5394 N N . SER B 1 323 ? -2.898 -15.094 5.43 1 98.69 323 SER B N 1
ATOM 5395 C CA . SER B 1 323 ? -2.859 -16.016 6.562 1 98.69 323 SER B CA 1
ATOM 5396 C C . SER B 1 323 ? -3.578 -15.43 7.773 1 98.69 323 SER B C 1
ATOM 5398 O O . SER B 1 323 ? -4.379 -16.109 8.414 1 98.69 323 SER B O 1
ATOM 5400 N N . TRP B 1 324 ? -3.299 -14.188 8.047 1 98.69 324 TRP B N 1
ATOM 5401 C CA . TRP B 1 324 ? -3.895 -13.531 9.203 1 98.69 324 TRP B CA 1
ATOM 5402 C C . TRP B 1 324 ? -5.391 -13.328 9.008 1 98.69 324 TRP B C 1
ATOM 5404 O O . TRP B 1 324 ? -6.195 -13.68 9.875 1 98.69 324 TRP B O 1
ATOM 5414 N N . VAL B 1 325 ? -5.828 -12.812 7.895 1 98.81 325 VAL B N 1
ATOM 5415 C CA . VAL B 1 325 ? -7.207 -12.406 7.664 1 98.81 325 VAL B CA 1
ATOM 5416 C C . VAL B 1 325 ? -8.102 -13.641 7.562 1 98.81 325 VAL B C 1
ATOM 5418 O O . VAL B 1 325 ? -9.211 -13.656 8.102 1 98.81 325 VAL B O 1
ATOM 5421 N N . THR B 1 326 ? -7.664 -14.664 6.836 1 98.69 326 THR B N 1
ATOM 5422 C CA . THR B 1 326 ? -8.5 -15.852 6.715 1 98.69 326 THR B CA 1
ATOM 5423 C C . THR B 1 326 ? -8.695 -16.516 8.07 1 98.69 326 THR B C 1
ATOM 5425 O O . THR B 1 326 ? -9.773 -17.047 8.367 1 98.69 326 THR B O 1
ATOM 5428 N N . SER B 1 327 ? -7.641 -16.5 8.875 1 98.5 327 SER B N 1
ATOM 5429 C CA . SER B 1 327 ? -7.777 -17 10.242 1 98.5 327 SER B CA 1
ATOM 5430 C C . SER B 1 327 ? -8.812 -16.203 11.023 1 98.5 327 SER B C 1
ATOM 5432 O O . SER B 1 327 ? -9.656 -16.781 11.719 1 98.5 327 SER B O 1
ATOM 5434 N N . LYS B 1 328 ? -8.789 -14.883 10.93 1 98.62 328 LYS B N 1
ATOM 5435 C CA . LYS B 1 328 ? -9.758 -14.023 11.609 1 98.62 328 LYS B CA 1
ATOM 5436 C C . LYS B 1 328 ? -11.164 -14.258 11.078 1 98.62 328 LYS B C 1
ATOM 5438 O O . LYS B 1 328 ? -12.141 -14.195 11.836 1 98.62 328 LYS B O 1
ATOM 5443 N N . CYS B 1 329 ? -11.266 -14.477 9.789 1 98.31 329 CYS B N 1
ATOM 5444 C CA . CYS B 1 329 ? -12.578 -14.758 9.203 1 98.31 329 CYS B CA 1
ATOM 5445 C C . CYS B 1 329 ? -13.227 -15.961 9.867 1 98.31 329 CYS B C 1
ATOM 5447 O O . CYS B 1 329 ? -14.43 -15.945 10.156 1 98.31 329 CYS B O 1
ATOM 5449 N N . ILE B 1 330 ? -12.438 -17 10.109 1 97.31 330 ILE B N 1
ATOM 5450 C CA . ILE B 1 330 ? -12.953 -18.172 10.812 1 97.31 330 ILE B CA 1
ATOM 5451 C C . ILE B 1 330 ? -13.422 -17.766 12.211 1 97.31 330 ILE B C 1
ATOM 5453 O O . ILE B 1 330 ? -14.523 -18.141 12.633 1 97.31 330 ILE B O 1
ATOM 5457 N N . ASP B 1 331 ? -12.609 -16.984 12.914 1 97.5 331 ASP B N 1
ATOM 5458 C CA . ASP B 1 331 ? -12.961 -16.516 14.258 1 97.5 331 ASP B CA 1
ATOM 5459 C C . ASP B 1 331 ? -14.289 -15.758 14.242 1 97.5 331 ASP B C 1
ATOM 5461 O O . ASP B 1 331 ? -15.141 -15.961 15.109 1 97.5 331 ASP B O 1
ATOM 5465 N N . TRP B 1 332 ? -14.438 -14.891 13.289 1 97.75 332 TRP B N 1
ATOM 5466 C CA . TRP B 1 332 ? -15.594 -14.008 13.227 1 97.75 332 TRP B CA 1
ATOM 5467 C C . TRP B 1 332 ? -16.875 -14.797 12.945 1 97.75 332 TRP B C 1
ATOM 5469 O O . TRP B 1 332 ? -17.969 -14.352 13.281 1 97.75 332 TRP B O 1
ATOM 5479 N N . MET B 1 333 ? -16.734 -16 12.391 1 95.75 333 MET B N 1
ATOM 5480 C CA . MET B 1 333 ? -17.891 -16.828 12.086 1 95.75 333 MET B CA 1
ATOM 5481 C C . MET B 1 333 ? -18.172 -17.812 13.219 1 95.75 333 MET B C 1
ATOM 5483 O O . MET B 1 333 ? -19.219 -18.453 13.234 1 95.75 333 MET B O 1
ATOM 5487 N N . GLY B 1 334 ? -17.219 -17.984 14.148 1 92.69 334 GLY B N 1
ATOM 5488 C CA . GLY B 1 334 ? -17.406 -18.953 15.227 1 92.69 334 GLY B CA 1
ATOM 5489 C C . GLY B 1 334 ? -17.438 -20.391 14.742 1 92.69 334 GLY B C 1
ATOM 5490 O O . GLY B 1 334 ? -16.656 -20.766 13.859 1 92.69 334 GLY B O 1
ATOM 5491 N N . GLY B 1 335 ? -18.234 -21.188 15.328 1 89.94 335 GLY B N 1
ATOM 5492 C CA . GLY B 1 335 ? -18.328 -22.609 15 1 89.94 335 GLY B CA 1
ATOM 5493 C C . GLY B 1 335 ? -18.625 -22.859 13.531 1 89.94 335 GLY B C 1
ATOM 5494 O O . GLY B 1 335 ? -18.156 -23.844 12.953 1 89.94 335 GLY B O 1
ATOM 5495 N N . LEU B 1 336 ? -19.312 -21.969 12.891 1 89.5 336 LEU B N 1
ATOM 5496 C CA . LEU B 1 336 ? -19.672 -22.109 11.484 1 89.5 336 LEU B CA 1
ATOM 5497 C C . LEU B 1 336 ? -18.422 -22.031 10.602 1 89.5 336 LEU B C 1
ATOM 5499 O O . LEU B 1 336 ? -18.375 -22.625 9.531 1 89.5 336 LEU B O 1
ATOM 5503 N N . GLY B 1 337 ? -17.453 -21.281 11.102 1 90.88 337 GLY B N 1
ATOM 5504 C CA . GLY B 1 337 ? -16.266 -21.031 10.32 1 90.88 337 GLY B CA 1
ATOM 5505 C C . GLY B 1 337 ? -15.406 -22.266 10.117 1 90.88 337 GLY B C 1
ATOM 5506 O O . GLY B 1 337 ? -14.602 -22.328 9.188 1 90.88 337 GLY B O 1
ATOM 5507 N N . ILE B 1 338 ? -15.625 -23.234 10.93 1 89.38 338 ILE B N 1
ATOM 5508 C CA . ILE B 1 338 ? -14.742 -24.391 10.844 1 89.38 338 ILE B CA 1
ATOM 5509 C C . ILE B 1 338 ? -15.469 -25.531 10.125 1 89.38 338 ILE B C 1
ATOM 5511 O O . ILE B 1 338 ? -14.914 -26.625 9.977 1 89.38 338 ILE B O 1
ATOM 5515 N N . THR B 1 339 ? -16.656 -25.297 9.719 1 87.31 339 THR B N 1
ATOM 5516 C CA . THR B 1 339 ? -17.391 -26.312 8.984 1 87.31 339 THR B CA 1
ATOM 5517 C C . THR B 1 339 ? -17.156 -26.172 7.48 1 87.31 339 THR B C 1
ATOM 5519 O O . THR B 1 339 ? -16.766 -25.109 7.004 1 87.31 339 THR B O 1
ATOM 5522 N N . LYS B 1 340 ? -17.391 -27.219 6.734 1 85.31 340 LYS B N 1
ATOM 5523 C CA . LYS B 1 340 ? -17.141 -27.234 5.297 1 85.31 340 LYS B CA 1
ATOM 5524 C C . LYS B 1 340 ? -18.328 -26.672 4.527 1 85.31 340 LYS B C 1
ATOM 5526 O O . LYS B 1 340 ? -18.328 -26.641 3.297 1 85.31 340 LYS B O 1
ATOM 5531 N N . GLY B 1 341 ? -19.234 -26.266 5.281 1 81.94 341 GLY B N 1
ATOM 5532 C CA . GLY B 1 341 ? -20.422 -25.688 4.66 1 81.94 341 GLY B CA 1
ATOM 5533 C C . GLY B 1 341 ? -20.172 -24.328 4.043 1 81.94 341 GLY B C 1
ATOM 5534 O O . GLY B 1 341 ? -20.875 -23.922 3.119 1 81.94 341 GLY B O 1
ATOM 5535 N N . PHE B 1 342 ? -19.234 -23.656 4.59 1 85.25 342 PHE B N 1
ATOM 5536 C CA . PHE B 1 342 ? -18.844 -22.359 4.035 1 85.25 342 PHE B CA 1
ATOM 5537 C C . PHE B 1 342 ? -17.453 -22.422 3.424 1 85.25 342 PHE B C 1
ATOM 5539 O O . PHE B 1 342 ? -16.609 -23.188 3.893 1 85.25 342 PHE B O 1
ATOM 5546 N N . GLN B 1 343 ? -17.25 -21.719 2.482 1 93.25 343 GLN B N 1
ATOM 5547 C CA . GLN B 1 343 ? -16.016 -21.781 1.69 1 93.25 343 GLN B CA 1
ATOM 5548 C C . GLN B 1 343 ? -14.844 -21.172 2.441 1 93.25 343 GLN B C 1
ATOM 5550 O O . GLN B 1 343 ? -13.688 -21.344 2.049 1 93.25 343 GLN B O 1
ATOM 5555 N N . VAL B 1 344 ? -15.109 -20.594 3.582 1 95.56 344 VAL B N 1
ATOM 5556 C CA . VAL B 1 344 ? -14.102 -19.812 4.293 1 95.56 344 VAL B CA 1
ATOM 5557 C C . VAL B 1 344 ? -12.984 -20.734 4.785 1 95.56 344 VAL B C 1
ATOM 5559 O O . VAL B 1 344 ? -11.812 -20.344 4.793 1 95.56 344 VAL B O 1
ATOM 5562 N N . GLU B 1 345 ? -13.344 -21.922 5.238 1 96.06 345 GLU B N 1
ATOM 5563 C CA . GLU B 1 345 ? -12.328 -22.859 5.684 1 96.06 345 GLU B CA 1
ATOM 5564 C C . GLU B 1 345 ? -11.383 -23.234 4.551 1 96.06 345 GLU B C 1
ATOM 5566 O O . GLU B 1 345 ? -10.188 -23.453 4.773 1 96.06 345 GLU B O 1
ATOM 5571 N N . LYS B 1 346 ? -11.828 -23.359 3.309 1 97.12 346 LYS B N 1
ATOM 5572 C CA . LYS B 1 346 ? -10.969 -23.641 2.16 1 97.12 346 LYS B CA 1
ATOM 5573 C C . LYS B 1 346 ? -9.977 -22.516 1.918 1 97.12 346 LYS B C 1
ATOM 5575 O O . LYS B 1 346 ? -8.812 -22.766 1.597 1 97.12 346 LYS B O 1
ATOM 5580 N N . TYR B 1 347 ? -10.516 -21.25 2.012 1 98.31 347 TYR B N 1
ATOM 5581 C CA . TYR B 1 347 ? -9.617 -20.125 1.867 1 98.31 347 TYR B CA 1
ATOM 5582 C C . TYR B 1 347 ? -8.484 -20.188 2.891 1 98.31 347 TYR B C 1
ATOM 5584 O O . TYR B 1 347 ? -7.328 -19.906 2.566 1 98.31 347 TYR B O 1
ATOM 5592 N N . PHE B 1 348 ? -8.805 -20.531 4.086 1 98.06 348 PHE B N 1
ATOM 5593 C CA . PHE B 1 348 ? -7.828 -20.625 5.164 1 98.06 348 PHE B CA 1
ATOM 5594 C C . PHE B 1 348 ? -6.797 -21.703 4.863 1 98.06 348 PHE B C 1
ATOM 5596 O O . PHE B 1 348 ? -5.598 -21.5 5.047 1 98.06 348 PHE B O 1
ATOM 5603 N N . ARG B 1 349 ? -7.242 -22.828 4.406 1 97.12 349 ARG B N 1
ATOM 5604 C CA . ARG B 1 349 ? -6.316 -23.906 4.043 1 97.12 349 ARG B CA 1
ATOM 5605 C C . ARG B 1 349 ? -5.449 -23.5 2.857 1 97.12 349 ARG B C 1
ATOM 5607 O O . ARG B 1 349 ? -4.23 -23.672 2.881 1 97.12 349 ARG B O 1
ATOM 5614 N N . ASP B 1 350 ? -6.051 -22.906 1.868 1 97.94 350 ASP B N 1
ATOM 5615 C CA . ASP B 1 350 ? -5.391 -22.625 0.599 1 97.94 350 ASP B CA 1
ATOM 5616 C C . ASP B 1 350 ? -4.355 -21.516 0.758 1 97.94 350 ASP B C 1
ATOM 5618 O O . ASP B 1 350 ? -3.361 -21.469 0.029 1 97.94 350 ASP B O 1
ATOM 5622 N N . CYS B 1 351 ? -4.516 -20.625 1.723 1 98.19 351 CYS B N 1
ATOM 5623 C CA . CYS B 1 351 ? -3.635 -19.469 1.824 1 98.19 351 CYS B CA 1
ATOM 5624 C C . CYS B 1 351 ? -2.252 -19.891 2.318 1 98.19 351 CYS B C 1
ATOM 5626 O O . CYS B 1 351 ? -1.274 -19.156 2.111 1 98.19 351 CYS B O 1
ATOM 5628 N N . LYS B 1 352 ? -2.168 -21 2.908 1 97.56 352 LYS B N 1
ATOM 5629 C CA . LYS B 1 352 ? -0.929 -21.375 3.582 1 97.56 352 LYS B CA 1
ATOM 5630 C C . LYS B 1 352 ? 0.218 -21.516 2.586 1 97.56 352 LYS B C 1
ATOM 5632 O O . LYS B 1 352 ? 1.368 -21.203 2.906 1 97.56 352 LYS B O 1
ATOM 5637 N N . VAL B 1 353 ? -0.06 -21.953 1.415 1 96.81 353 VAL B N 1
ATOM 5638 C CA . VAL B 1 353 ? 0.981 -22.172 0.417 1 96.81 353 VAL B CA 1
ATOM 5639 C C . VAL B 1 353 ? 1.642 -20.844 0.058 1 96.81 353 VAL B C 1
ATOM 5641 O O . VAL B 1 353 ? 2.801 -20.812 -0.362 1 96.81 353 VAL B O 1
ATOM 5644 N N . GLY B 1 354 ? 0.948 -19.734 0.303 1 97.69 354 GLY B N 1
ATOM 5645 C CA . GLY B 1 354 ? 1.457 -18.422 -0.055 1 97.69 354 GLY B CA 1
ATOM 5646 C C . GLY B 1 354 ? 2.746 -18.062 0.66 1 97.69 354 GLY B C 1
ATOM 5647 O O . GLY B 1 354 ? 3.602 -17.375 0.102 1 97.69 354 GLY B O 1
ATOM 5648 N N . THR B 1 355 ? 2.91 -18.469 1.84 1 98.19 355 THR B N 1
ATOM 5649 C CA . THR B 1 355 ? 4.102 -18.141 2.615 1 98.19 355 THR B CA 1
ATOM 5650 C C . THR B 1 355 ? 5.223 -19.141 2.334 1 98.19 355 THR B C 1
ATOM 5652 O O . THR B 1 355 ? 6.309 -19.047 2.912 1 98.19 355 THR B O 1
ATOM 5655 N N . ILE B 1 356 ? 4.984 -20.109 1.363 1 96.12 356 ILE B N 1
ATOM 5656 C CA . ILE B 1 356 ? 5.922 -21.203 1.203 1 96.12 356 ILE B CA 1
ATOM 5657 C C . ILE B 1 356 ? 6.488 -21.203 -0.216 1 96.12 356 ILE B C 1
ATOM 5659 O O . ILE B 1 356 ? 7.699 -21.094 -0.408 1 96.12 356 ILE B O 1
ATOM 5663 N N . TYR B 1 357 ? 5.629 -21.297 -1.239 1 92.56 357 TYR B N 1
ATOM 5664 C CA . TYR B 1 357 ? 6.145 -21.562 -2.576 1 92.56 357 TYR B CA 1
ATOM 5665 C C . TYR B 1 357 ? 6.766 -20.312 -3.186 1 92.56 357 TYR B C 1
ATOM 5667 O O . TYR B 1 357 ? 6.504 -19.203 -2.734 1 92.56 357 TYR B O 1
ATOM 5675 N N . GLU B 1 358 ? 7.754 -20.578 -4.117 1 93.81 358 GLU B N 1
ATOM 5676 C CA . GLU B 1 358 ? 8.523 -19.578 -4.852 1 93.81 358 GLU B CA 1
ATOM 5677 C C . GLU B 1 358 ? 9.289 -18.672 -3.902 1 93.81 358 GLU B C 1
ATOM 5679 O O . GLU B 1 358 ? 9.398 -17.469 -4.145 1 93.81 358 GLU B O 1
ATOM 5684 N N . GLY B 1 359 ? 9.766 -19.234 -2.789 1 95.06 359 GLY B N 1
ATOM 5685 C CA . GLY B 1 359 ? 10.477 -18.531 -1.736 1 95.06 359 GLY B CA 1
ATOM 5686 C C . GLY B 1 359 ? 9.625 -18.266 -0.514 1 95.06 359 GLY B C 1
ATOM 5687 O O . GLY B 1 359 ? 8.625 -17.547 -0.593 1 95.06 359 GLY B O 1
ATOM 5688 N N . THR B 1 360 ? 10.039 -18.828 0.61 1 97.44 360 THR B N 1
ATOM 5689 C CA . THR B 1 360 ? 9.305 -18.656 1.857 1 97.44 360 THR B CA 1
ATOM 5690 C C . THR B 1 360 ? 9.32 -17.203 2.303 1 97.44 360 THR B C 1
ATOM 5692 O O . THR B 1 360 ? 10.062 -16.375 1.75 1 97.44 360 THR B O 1
ATOM 5695 N N . SER B 1 361 ? 8.523 -16.891 3.297 1 98.25 361 SER B N 1
ATOM 5696 C CA . SER B 1 361 ? 8.523 -15.562 3.875 1 98.25 361 SER B CA 1
ATOM 5697 C C . SER B 1 361 ? 9.922 -15.141 4.309 1 98.25 361 SER B C 1
ATOM 5699 O O . SER B 1 361 ? 10.328 -14 4.098 1 98.25 361 SER B O 1
ATOM 5701 N N . ASN B 1 362 ? 10.656 -16.031 4.883 1 97.81 362 ASN B N 1
ATOM 5702 C CA . ASN B 1 362 ? 12.016 -15.742 5.309 1 97.81 362 ASN B CA 1
ATOM 5703 C C . ASN B 1 362 ? 12.914 -15.391 4.125 1 97.81 362 ASN B C 1
ATOM 5705 O O . ASN B 1 362 ? 13.758 -14.5 4.219 1 97.81 362 ASN B O 1
ATOM 5709 N N . ILE B 1 363 ? 12.742 -16.094 3.02 1 97.38 363 ILE B N 1
ATOM 5710 C CA . ILE B 1 363 ? 13.539 -15.836 1.827 1 97.38 363 ILE B CA 1
ATOM 5711 C C . ILE B 1 363 ? 13.203 -14.461 1.27 1 97.38 363 ILE B C 1
ATOM 5713 O O . ILE B 1 363 ? 14.086 -13.742 0.797 1 97.38 363 ILE B O 1
ATOM 5717 N N . GLN B 1 364 ? 11.883 -14.109 1.277 1 98.62 364 GLN B N 1
ATOM 5718 C CA . GLN B 1 364 ? 11.516 -12.766 0.852 1 98.62 364 GLN B CA 1
ATOM 5719 C C . GLN B 1 364 ? 12.195 -11.703 1.712 1 98.62 364 GLN B C 1
ATOM 5721 O O . GLN B 1 364 ? 12.734 -10.727 1.19 1 98.62 364 GLN B O 1
ATOM 5726 N N . LEU B 1 365 ? 12.164 -11.859 3.029 1 98.69 365 LEU B N 1
ATOM 5727 C CA . LEU B 1 365 ? 12.805 -10.922 3.943 1 98.69 365 LEU B CA 1
ATOM 5728 C C . LEU B 1 365 ? 14.305 -10.836 3.68 1 98.69 365 LEU B C 1
ATOM 5730 O O . LEU B 1 365 ? 14.891 -9.75 3.713 1 98.69 365 LEU B O 1
ATOM 5734 N N . ASN B 1 366 ? 14.953 -12 3.4 1 97.75 366 ASN B N 1
ATOM 5735 C CA . ASN B 1 366 ? 16.359 -12 3.023 1 97.75 366 ASN B CA 1
ATOM 5736 C C . ASN B 1 366 ? 16.609 -11.164 1.772 1 97.75 366 ASN B C 1
ATOM 5738 O O . ASN B 1 366 ? 17.578 -10.406 1.709 1 97.75 366 ASN B O 1
ATOM 5742 N N . THR B 1 367 ? 15.773 -11.391 0.777 1 97.75 367 THR B N 1
ATOM 5743 C CA . THR B 1 367 ? 15.906 -10.664 -0.483 1 97.75 367 THR B CA 1
ATOM 5744 C C . THR B 1 367 ? 15.82 -9.164 -0.252 1 97.75 367 THR B C 1
ATOM 5746 O O . THR B 1 367 ? 16.656 -8.406 -0.752 1 97.75 367 THR B O 1
ATOM 5749 N N . ILE B 1 368 ? 14.875 -8.758 0.535 1 98.62 368 ILE B N 1
ATOM 5750 C CA . ILE B 1 368 ? 14.68 -7.34 0.825 1 98.62 368 ILE B CA 1
ATOM 5751 C C . ILE B 1 368 ? 15.875 -6.797 1.595 1 98.62 368 ILE B C 1
ATOM 5753 O O . ILE B 1 368 ? 16.391 -5.715 1.286 1 98.62 368 ILE B O 1
ATOM 5757 N N . ALA B 1 369 ? 16.328 -7.504 2.564 1 98.44 369 ALA B N 1
ATOM 5758 C CA . ALA B 1 369 ? 17.469 -7.102 3.365 1 98.44 369 ALA B CA 1
ATOM 5759 C C . ALA B 1 369 ? 18.703 -6.855 2.484 1 98.44 369 ALA B C 1
ATOM 5761 O O . ALA B 1 369 ? 19.469 -5.922 2.727 1 98.44 369 ALA B O 1
ATOM 5762 N N . LYS B 1 370 ? 18.891 -7.715 1.503 1 97.62 370 LYS B N 1
ATOM 5763 C CA . LYS B 1 370 ? 20.031 -7.551 0.591 1 97.62 370 LYS B CA 1
ATOM 5764 C C . LYS B 1 370 ? 19.938 -6.219 -0.152 1 97.62 370 LYS B C 1
ATOM 5766 O O . LYS B 1 370 ? 20.953 -5.523 -0.309 1 97.62 370 LYS B O 1
ATOM 5771 N N . PHE B 1 371 ? 18.797 -5.914 -0.596 1 98 371 PHE B N 1
ATOM 5772 C CA . PHE B 1 371 ? 18.609 -4.641 -1.279 1 98 371 PHE B CA 1
ATOM 5773 C C . PHE B 1 371 ? 18.875 -3.475 -0.333 1 98 371 PHE B C 1
ATOM 5775 O O . PHE B 1 371 ? 19.516 -2.492 -0.713 1 98 371 PHE B O 1
ATOM 5782 N N . LEU B 1 372 ? 18.359 -3.566 0.907 1 98.06 372 LEU B N 1
ATOM 5783 C CA . LEU B 1 372 ? 18.531 -2.488 1.875 1 98.06 372 LEU B CA 1
ATOM 5784 C C . LEU B 1 372 ? 20 -2.273 2.199 1 98.06 372 LEU B C 1
ATOM 5786 O O . LEU B 1 372 ? 20.469 -1.134 2.289 1 98.06 372 LEU B O 1
ATOM 5790 N N . ARG B 1 373 ? 20.688 -3.352 2.344 1 97.12 373 ARG B N 1
ATOM 5791 C CA . ARG B 1 373 ? 22.125 -3.244 2.623 1 97.12 373 ARG B CA 1
ATOM 5792 C C . ARG B 1 373 ? 22.844 -2.49 1.509 1 97.12 373 ARG B C 1
ATOM 5794 O O . ARG B 1 373 ? 23.703 -1.646 1.777 1 97.12 373 ARG B O 1
ATOM 5801 N N . GLN B 1 374 ? 22.516 -2.801 0.28 1 96.44 374 GLN B N 1
ATOM 5802 C CA . GLN B 1 374 ? 23.141 -2.156 -0.872 1 96.44 374 GLN B CA 1
ATOM 5803 C C . GLN B 1 374 ? 22.734 -0.685 -0.958 1 96.44 374 GLN B C 1
ATOM 5805 O O . GLN B 1 374 ? 23.578 0.172 -1.247 1 96.44 374 GLN B O 1
ATOM 5810 N N . GLU B 1 375 ? 21.484 -0.4 -0.722 1 96.06 375 GLU B N 1
ATOM 5811 C CA . GLU B 1 375 ? 20.953 0.953 -0.836 1 96.06 375 GLU B CA 1
ATOM 5812 C C . GLU B 1 375 ? 21.562 1.878 0.215 1 96.06 375 GLU B C 1
ATOM 5814 O O . GLU B 1 375 ? 21.766 3.066 -0.041 1 96.06 375 GLU B O 1
ATOM 5819 N N . TYR B 1 376 ? 21.828 1.4 1.403 1 95.44 376 TYR B N 1
ATOM 5820 C CA . TYR B 1 376 ? 22.25 2.252 2.51 1 95.44 376 TYR B CA 1
ATOM 5821 C C . TYR B 1 376 ? 23.75 2.127 2.756 1 95.44 376 TYR B C 1
ATOM 5823 O O . TYR B 1 376 ? 24.312 2.854 3.578 1 95.44 376 TYR B O 1
ATOM 5831 N N . ALA B 1 377 ? 24.375 1.113 2.152 1 85.81 377 ALA B N 1
ATOM 5832 C CA . ALA B 1 377 ? 25.828 0.999 2.266 1 85.81 377 ALA B CA 1
ATOM 5833 C C . ALA B 1 377 ? 26.531 2.062 1.426 1 85.81 377 ALA B C 1
ATOM 5835 O O . ALA B 1 377 ? 27.672 2.428 1.705 1 85.81 377 ALA B O 1
ATOM 5836 N N . GLU B 1 378 ? 25.969 2.713 0.358 1 67.19 378 GLU B N 1
ATOM 5837 C CA . GLU B 1 378 ? 26.594 3.75 -0.462 1 67.19 378 GLU B CA 1
ATOM 5838 C C . GLU B 1 378 ? 26.484 5.121 0.202 1 67.19 378 GLU B C 1
ATOM 5840 O O . GLU B 1 378 ? 25.516 5.387 0.927 1 67.19 378 GLU B O 1
#